Protein AF-A0A086QXQ3-F1 (afdb_monomer_lite)

Foldseek 3Di:
DQQLDQLVVLLVLVVVPDPNVVSVVQSVVQQAWDDDPPDTDTRNTGGQLQDLCSLVSQVSLVVVLVCLLQPPLRVCQQQDDPVDGDDAQDGPDVCSCPVAQFRHWDDDRPDIDTHGDDDPVRLVVLLVVQCVVVPDPPLCLLPPQDKDLLAAPLLIADRDSSQSSSQVSVQVSSQVSDDVSRHGDDSNPDHGHDPDPVHQWGWDDDPQKTKIKGFPVPDDDDDDPVDPLKDFDADPVVRDRGIIIQIAGHPVLLVVLLVQLVVLLVVVPLFALLVSLVSQQLSVCLSCQVRQSNCLVRLVSLLSQLVSVVVSVVSLCVVQVHPFVQLPAVLQACQDVQLLHSNHADAQQDFRFDDPPVCVNHDPDDGPGTDGRDDHPPPQRQDHPSVQADHPNVQAVFQVVLVVVVVVVCVVCVVVVHDDDCVNCVVQQQGHFQGPVLVVDPCNVVVVPVPPVLSSLLSCVSNDPDDDSPSRDDCNHSNDNGDCPVSNVVNCVSCVHSVSSQVQFCVVVVVDPDSPPDGRPDDDPVLVVCVPDDDDPVVVSVSSCVSVLVSCRGRVCSNQDPPGPDFDWDAQPLARDIGGHDRPSPSVVVCVVCDPSVRVVVVVVVVVVVVD

Organism: NCBI:txid943118

Secondary structure (DSSP, 8-state):
-GGG--HHHHHHHHTTTS-HHHHHHHHHHHS-EEEETTEEEE--SS--TTSTTHHHHHHHHHHHHHHHHH-HHHHHHHH--TTSPPPTT--S-HHHHHTSSEEEEEEETTEEEEEE---HHHHHHHHHHHHHHS--TT-GGGTT----TTS-GGGSPP--HHHHHHHHHHHHHHHHTS-TTT----GGG-------SS---EEEEETTEEEEEEEGGG--SS-----TT-EEEE-TTT-SEEEEEEEEE-HHHHHHHHHHHHHHHHT-TT--HHHHHHHHHHHHHHHHHHHGGGGTT-HHHHHHHHHHHHHHHHHHHHHTT---GGG--HHHHHS-GGGTS--PPPSSSSEEEE--TTTTTTS-----EEEESS--STT--PPPGGGGS--HHHHHHHHHHHHHHHHHHHHHHHHTTPPP-SGGGGGGTT-TTTTGGGGG-TTHHHHTT-TTHHHHHHHGGGT-SS--TTTT--TTTT------HHHHHHHHHHTTHHHHHHHTTTHHHHT-S-STT----PPPHHHHHHHTS---HHHHHHHTHHHHHHHHHHTHHHHT-S--SS--EEEPTTSSPEEES--HHHHHHHHHHTTTTHHHHHHHHHHHHHH-

pLDDT: mean 91.17, std 8.87, range [45.84, 98.38]

Radius of gyration: 30.8 Å; chains: 1; bounding box: 80×70×97 Å

Structure (mmCIF, N/CA/C/O backbone):
data_AF-A0A086QXQ3-F1
#
_entry.id   AF-A0A086QXQ3-F1
#
loop_
_atom_site.group_PDB
_atom_site.id
_atom_site.type_symbol
_atom_site.label_atom_id
_atom_site.label_alt_id
_atom_site.label_comp_id
_atom_site.label_asym_id
_atom_site.label_entity_id
_atom_site.label_seq_id
_atom_site.pdbx_PDB_ins_code
_atom_site.Cartn_x
_atom_site.Cartn_y
_atom_site.Cartn_z
_atom_site.occupancy
_atom_site.B_iso_or_equiv
_atom_site.auth_seq_id
_atom_site.auth_comp_id
_atom_site.auth_asym_id
_atom_site.auth_atom_id
_atom_site.pdbx_PDB_model_num
ATOM 1 N N . VAL A 1 1 ? -14.319 -15.211 9.691 1.00 88.00 1 VAL A N 1
ATOM 2 C CA . VAL A 1 1 ? -15.662 -14.641 9.409 1.00 88.00 1 VAL A CA 1
ATOM 3 C C . VAL A 1 1 ? -16.215 -15.073 8.051 1.00 88.00 1 VAL A C 1
ATOM 5 O O . VAL A 1 1 ? -17.259 -15.699 8.053 1.00 88.00 1 VAL A O 1
ATOM 8 N N . TYR A 1 2 ? -15.552 -14.806 6.911 1.00 94.38 2 TYR A N 1
ATOM 9 C CA . TYR A 1 2 ? -16.097 -15.084 5.559 1.00 94.38 2 TYR A CA 1
ATOM 10 C C . TYR A 1 2 ? -16.716 -16.477 5.366 1.00 94.38 2 TYR A C 1
ATOM 12 O O . TYR A 1 2 ? -17.774 -16.608 4.758 1.00 94.38 2 TYR A O 1
ATOM 20 N N . GLU A 1 3 ? -16.054 -17.503 5.894 1.00 94.81 3 GLU A N 1
ATOM 21 C CA . GLU A 1 3 ? -16.441 -18.909 5.743 1.00 94.81 3 GLU A CA 1
ATOM 22 C C . GLU A 1 3 ? -17.605 -19.323 6.648 1.00 94.81 3 GLU A C 1
ATOM 24 O O . GLU A 1 3 ? -18.176 -20.378 6.429 1.00 94.81 3 GLU A O 1
ATOM 29 N N . LYS A 1 4 ? -17.966 -18.507 7.649 1.00 95.25 4 LYS A N 1
ATOM 30 C CA . LYS A 1 4 ? -18.996 -18.813 8.657 1.00 95.25 4 LYS A CA 1
ATOM 31 C C . LYS A 1 4 ? -20.314 -18.057 8.451 1.00 95.25 4 LYS A C 1
ATOM 33 O O . LYS A 1 4 ? -21.179 -18.070 9.322 1.00 95.25 4 LYS A O 1
ATOM 38 N N . ILE A 1 5 ? -20.471 -17.367 7.321 1.00 96.38 5 ILE A N 1
ATOM 39 C CA . ILE A 1 5 ? -21.685 -16.593 7.047 1.00 96.38 5 ILE A CA 1
ATOM 40 C C . ILE A 1 5 ? -22.791 -17.537 6.567 1.00 96.38 5 ILE A C 1
ATOM 42 O O . ILE A 1 5 ? -22.760 -18.021 5.435 1.00 96.38 5 ILE A O 1
ATOM 46 N N . ASP A 1 6 ? -23.783 -17.763 7.428 1.00 97.31 6 ASP A N 1
ATOM 47 C CA . ASP A 1 6 ? -25.018 -18.460 7.071 1.00 97.31 6 ASP A CA 1
ATOM 48 C C . ASP A 1 6 ? -25.865 -17.595 6.126 1.00 97.31 6 ASP A C 1
ATOM 50 O O . ASP A 1 6 ? -26.244 -16.466 6.451 1.00 97.31 6 ASP A O 1
ATOM 54 N N . LEU A 1 7 ? -26.171 -18.140 4.948 1.00 96.69 7 LEU A N 1
ATOM 55 C CA . LEU A 1 7 ? -26.936 -17.466 3.904 1.00 96.69 7 LEU A CA 1
ATOM 56 C C . LEU A 1 7 ? -28.394 -17.204 4.315 1.00 96.69 7 LEU A C 1
ATOM 58 O O . LEU A 1 7 ? -28.979 -16.213 3.870 1.00 96.69 7 LEU A O 1
ATOM 62 N N . THR A 1 8 ? -28.972 -18.041 5.182 1.00 97.06 8 THR A N 1
ATOM 63 C CA . THR A 1 8 ? -30.357 -17.880 5.653 1.00 97.06 8 THR A CA 1
ATOM 64 C C . THR A 1 8 ? -30.482 -16.686 6.600 1.00 97.06 8 THR A C 1
ATOM 66 O O . THR A 1 8 ? -31.316 -15.800 6.388 1.00 97.06 8 THR A O 1
ATOM 69 N N . LEU A 1 9 ? -29.585 -16.603 7.587 1.00 97.06 9 LEU A N 1
ATOM 70 C CA . LEU A 1 9 ? -29.459 -15.458 8.481 1.00 97.06 9 LEU A CA 1
ATOM 71 C C . LEU A 1 9 ? -29.089 -14.198 7.695 1.00 97.06 9 LEU A C 1
ATOM 73 O O . LEU A 1 9 ? -29.695 -13.147 7.894 1.00 97.06 9 LEU A O 1
ATOM 77 N N . LEU A 1 10 ? -28.143 -14.303 6.757 1.00 97.38 10 LEU A N 1
ATOM 78 C CA . LEU A 1 10 ? -27.744 -13.180 5.918 1.00 97.38 10 LEU A CA 1
ATOM 79 C C . LEU A 1 10 ? -28.930 -12.597 5.138 1.00 97.38 10 LEU A C 1
ATOM 81 O O . LEU A 1 10 ? -29.065 -11.379 5.078 1.00 97.38 10 LEU A O 1
ATOM 85 N N . ASN A 1 11 ? -29.808 -13.434 4.576 1.00 98.00 11 ASN A N 1
ATOM 86 C CA . ASN A 1 11 ? -30.997 -12.955 3.869 1.00 98.00 11 ASN A CA 1
ATOM 87 C C . ASN A 1 11 ? -31.916 -12.134 4.785 1.00 98.00 11 ASN A C 1
ATOM 89 O O . ASN A 1 11 ? -32.327 -11.033 4.420 1.00 98.00 11 ASN A O 1
ATOM 93 N N . ARG A 1 12 ? -32.185 -12.639 5.997 1.00 97.94 12 ARG A N 1
ATOM 94 C CA . ARG A 1 12 ? -33.003 -11.943 7.003 1.00 97.94 12 ARG A CA 1
ATOM 95 C C . ARG A 1 12 ? -32.409 -10.585 7.364 1.00 97.94 12 ARG A C 1
ATOM 97 O O . ARG A 1 12 ? -33.146 -9.610 7.419 1.00 97.94 12 ARG A O 1
ATOM 104 N N . LEU A 1 13 ? -31.093 -10.526 7.561 1.00 97.75 13 LEU A N 1
ATOM 105 C CA . LEU A 1 13 ? -30.380 -9.290 7.883 1.00 97.75 13 LEU A CA 1
ATOM 106 C C . LEU A 1 13 ? -30.416 -8.295 6.716 1.00 97.75 13 LEU A C 1
ATOM 108 O O . LEU A 1 13 ? -30.712 -7.124 6.914 1.00 97.75 13 LEU A O 1
ATOM 112 N N . LEU A 1 14 ? -30.180 -8.750 5.483 1.00 98.12 14 LEU A N 1
ATOM 113 C CA . LEU A 1 14 ? -30.215 -7.882 4.302 1.00 98.12 14 LEU A CA 1
ATOM 114 C C . LEU A 1 14 ? -31.601 -7.270 4.065 1.00 98.12 14 LEU A C 1
ATOM 116 O O . LEU A 1 14 ? -31.687 -6.095 3.718 1.00 98.12 14 LEU A O 1
ATOM 120 N N . ARG A 1 15 ? -32.682 -8.017 4.317 1.00 98.12 15 ARG A N 1
ATOM 121 C CA . ARG A 1 15 ? -34.061 -7.504 4.215 1.00 98.12 15 ARG A CA 1
ATOM 122 C C . ARG A 1 15 ? -34.363 -6.342 5.172 1.00 98.12 15 ARG A C 1
ATOM 124 O O . ARG A 1 15 ? -35.350 -5.649 4.962 1.00 98.12 15 ARG A O 1
ATOM 131 N N . LEU A 1 16 ? -33.543 -6.117 6.205 1.00 98.06 16 LEU A N 1
ATOM 132 C CA . LEU A 1 16 ? -33.686 -4.963 7.101 1.00 98.06 16 LEU A CA 1
ATOM 133 C C . LEU A 1 16 ? -33.170 -3.658 6.479 1.00 98.06 16 LEU A C 1
ATOM 135 O O . LEU A 1 16 ? -33.547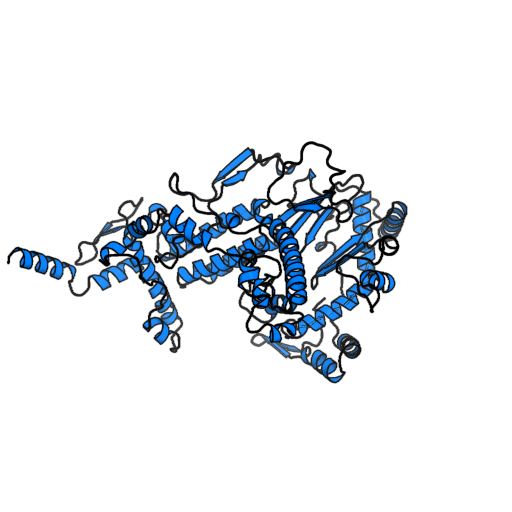 -2.585 6.938 1.00 98.06 16 LEU A O 1
ATOM 139 N N . ILE A 1 17 ? -32.285 -3.738 5.478 1.00 97.62 17 ILE A N 1
ATOM 140 C CA . ILE A 1 17 ? -31.562 -2.574 4.940 1.00 97.62 17 ILE A CA 1
ATOM 141 C C . ILE A 1 17 ? -31.776 -2.335 3.442 1.00 97.62 17 ILE A C 1
ATOM 143 O O . ILE A 1 17 ? -31.550 -1.224 2.968 1.00 97.62 17 ILE A O 1
ATOM 147 N N . VAL A 1 18 ? -32.172 -3.357 2.680 1.00 97.50 18 VAL A N 1
ATOM 148 C CA . VAL A 1 18 ? -32.440 -3.260 1.238 1.00 97.50 18 VAL A CA 1
ATOM 149 C C . VAL A 1 18 ? -33.781 -3.895 0.894 1.00 97.50 18 VAL A C 1
ATOM 151 O O . VAL A 1 18 ? -34.330 -4.673 1.673 1.00 97.50 18 VAL A O 1
ATOM 154 N N . ASP A 1 19 ? -34.288 -3.592 -0.304 1.00 98.38 19 ASP A N 1
ATOM 155 C CA . ASP A 1 19 ? -35.492 -4.239 -0.823 1.00 98.38 19 ASP A CA 1
ATOM 156 C C . ASP A 1 19 ? -35.351 -5.770 -0.839 1.00 98.38 19 ASP A C 1
ATOM 158 O O . ASP A 1 19 ? -34.281 -6.321 -1.121 1.00 98.38 19 ASP A O 1
ATOM 162 N N . HIS A 1 20 ? -36.459 -6.456 -0.571 1.00 97.69 20 HIS A N 1
ATOM 163 C CA . HIS A 1 20 ? -36.520 -7.911 -0.498 1.00 97.69 20 HIS A CA 1
ATOM 164 C C . HIS A 1 20 ? -35.990 -8.606 -1.762 1.00 97.69 20 HIS A C 1
ATOM 166 O O . HIS A 1 20 ? -35.261 -9.589 -1.635 1.00 97.69 20 HIS A O 1
ATOM 172 N N . ASN A 1 21 ? -36.249 -8.069 -2.961 1.00 98.25 21 ASN A N 1
ATOM 173 C CA . ASN A 1 21 ? -35.737 -8.653 -4.205 1.00 98.25 21 ASN A CA 1
ATOM 174 C C . ASN A 1 21 ? -34.208 -8.567 -4.290 1.00 98.25 21 ASN A C 1
ATOM 176 O O . ASN A 1 21 ? -33.546 -9.484 -4.778 1.00 98.25 21 ASN A O 1
ATOM 180 N N . ILE A 1 22 ? -33.629 -7.471 -3.792 1.00 98.19 22 ILE A N 1
ATOM 181 C CA . ILE A 1 22 ? -32.176 -7.275 -3.758 1.00 98.19 22 ILE A CA 1
ATOM 182 C C . ILE A 1 22 ? -31.548 -8.223 -2.734 1.00 98.19 22 ILE A C 1
ATOM 184 O O . ILE A 1 22 ? -30.525 -8.845 -3.027 1.00 98.19 22 ILE A O 1
ATOM 188 N N . ALA A 1 23 ? -32.159 -8.363 -1.554 1.00 98.00 23 ALA A N 1
ATOM 189 C CA . ALA A 1 23 ? -31.704 -9.306 -0.537 1.00 98.00 23 ALA A CA 1
ATOM 190 C C . ALA A 1 23 ? -31.709 -10.751 -1.066 1.00 98.00 23 ALA A C 1
ATOM 192 O O . ALA A 1 23 ? -30.706 -11.455 -0.942 1.00 98.00 23 ALA A O 1
ATOM 193 N N . ASP A 1 24 ? -32.794 -11.166 -1.725 1.00 97.88 24 ASP A N 1
ATOM 194 C CA . ASP A 1 24 ? -32.924 -12.502 -2.315 1.00 97.88 24 ASP A CA 1
ATOM 195 C C . ASP A 1 24 ? -31.904 -12.733 -3.431 1.00 97.88 24 ASP A C 1
ATOM 197 O O . ASP A 1 24 ? -31.247 -13.777 -3.457 1.00 97.88 24 ASP A O 1
ATOM 201 N N . TYR A 1 25 ? -31.675 -11.735 -4.289 1.00 98.38 25 TYR A N 1
ATOM 202 C CA . TYR A 1 25 ? -30.623 -11.790 -5.302 1.00 98.38 25 TYR A CA 1
ATOM 203 C C . TYR A 1 25 ? -29.228 -11.964 -4.684 1.00 98.38 25 TYR A C 1
ATOM 205 O O . TYR A 1 25 ? -28.475 -12.846 -5.102 1.00 98.38 25 TYR A O 1
ATOM 213 N N . ILE A 1 26 ? -28.868 -11.151 -3.684 1.00 97.88 26 ILE A N 1
ATOM 214 C CA . ILE A 1 26 ? -27.551 -11.205 -3.030 1.00 97.88 26 ILE A CA 1
ATOM 215 C C . ILE A 1 26 ? -27.330 -12.568 -2.365 1.00 97.88 26 ILE A C 1
ATOM 217 O O . ILE A 1 26 ? -26.254 -13.158 -2.514 1.00 97.88 26 ILE A O 1
ATOM 221 N N . THR A 1 27 ? -28.331 -13.083 -1.650 1.00 97.25 27 THR A N 1
ATOM 222 C CA . THR A 1 27 ? -28.249 -14.394 -0.999 1.00 97.25 27 THR A CA 1
ATOM 223 C C . THR A 1 27 ? -28.120 -15.512 -2.031 1.00 97.25 27 THR A C 1
ATOM 225 O O . THR A 1 27 ? -27.172 -16.296 -1.961 1.00 97.25 27 THR A O 1
ATOM 228 N N . ALA A 1 28 ? -29.009 -15.560 -3.029 1.00 97.31 28 ALA A N 1
ATOM 229 C CA . ALA A 1 28 ? -28.989 -16.592 -4.065 1.00 97.31 28 ALA A CA 1
ATOM 230 C C . ALA A 1 28 ? -27.680 -16.576 -4.865 1.00 97.31 28 ALA A C 1
ATOM 232 O O . ALA A 1 28 ? -27.154 -17.625 -5.226 1.00 97.31 28 ALA A O 1
ATOM 233 N N . LYS A 1 29 ? -27.093 -15.396 -5.092 1.00 97.81 29 LYS A N 1
ATOM 234 C CA . LYS A 1 29 ? -25.849 -15.262 -5.856 1.00 97.81 29 LYS A CA 1
ATOM 235 C C . LYS A 1 29 ? -24.610 -15.805 -5.138 1.00 97.81 29 LYS A C 1
ATOM 237 O O . LYS A 1 29 ? -23.612 -16.079 -5.804 1.00 97.81 29 LYS A O 1
ATOM 242 N N . ASN A 1 30 ? -24.657 -15.974 -3.817 1.00 97.06 30 ASN A N 1
ATOM 243 C CA . ASN A 1 30 ? -23.614 -16.693 -3.082 1.00 97.06 30 ASN A CA 1
ATOM 244 C C . ASN A 1 30 ? -23.766 -18.217 -3.192 1.00 97.06 30 ASN A C 1
ATOM 246 O O . ASN A 1 30 ? -22.770 -18.924 -3.067 1.00 97.06 30 ASN A O 1
ATOM 250 N N . ASN A 1 31 ? -24.971 -18.715 -3.479 1.00 97.31 31 ASN A N 1
ATOM 251 C CA . ASN A 1 31 ? -25.257 -20.136 -3.646 1.00 97.31 31 ASN A CA 1
ATOM 252 C C . ASN A 1 31 ? -25.063 -20.580 -5.105 1.00 97.31 31 ASN A C 1
ATOM 254 O O . ASN A 1 31 ? -26.016 -20.766 -5.859 1.00 97.31 31 ASN A O 1
ATOM 258 N N . VAL A 1 32 ? -23.803 -20.693 -5.527 1.00 97.38 32 VAL A N 1
ATOM 259 C CA . VAL A 1 32 ? -23.426 -21.099 -6.892 1.00 97.38 32 VAL A CA 1
ATOM 260 C C . VAL A 1 32 ? -22.516 -22.321 -6.875 1.00 97.38 32 VAL A C 1
ATOM 262 O O . VAL A 1 32 ? -21.864 -22.616 -5.874 1.00 97.38 32 VAL A O 1
ATOM 265 N N . ASN A 1 33 ? -22.446 -23.017 -8.009 1.00 97.56 33 ASN A N 1
ATOM 266 C CA . ASN A 1 33 ? -21.487 -24.095 -8.214 1.00 97.56 33 ASN A CA 1
ATOM 267 C C . ASN A 1 33 ? -20.080 -23.512 -8.436 1.00 97.56 33 ASN A C 1
ATOM 269 O O . ASN A 1 33 ? -19.865 -22.731 -9.369 1.00 97.56 33 ASN A O 1
ATOM 273 N N . ILE A 1 34 ? -19.139 -23.857 -7.560 1.00 97.38 34 ILE A N 1
ATOM 274 C CA . ILE A 1 34 ? -17.731 -23.481 -7.654 1.00 97.38 34 ILE A CA 1
ATOM 275 C C . ILE A 1 34 ? -16.985 -24.613 -8.351 1.00 97.38 34 ILE A C 1
ATOM 277 O O . ILE A 1 34 ? -16.913 -25.732 -7.840 1.00 97.38 34 ILE A O 1
ATOM 281 N N . ASN A 1 35 ? -16.370 -24.277 -9.483 1.00 97.50 35 ASN A N 1
ATOM 282 C CA . ASN A 1 35 ? -15.674 -25.234 -10.330 1.00 97.50 35 ASN A CA 1
ATOM 283 C C . ASN A 1 35 ? -14.166 -24.963 -10.327 1.00 97.50 35 ASN A C 1
ATOM 285 O O . ASN A 1 35 ? -13.721 -23.825 -10.507 1.00 97.50 35 ASN A O 1
ATOM 289 N N . PHE A 1 36 ? -13.371 -26.020 -10.194 1.00 97.06 36 PHE A N 1
ATOM 290 C CA . PHE A 1 36 ? -11.931 -25.990 -10.415 1.00 97.06 36 PHE A CA 1
ATOM 291 C C . PHE A 1 36 ? -11.483 -27.263 -11.136 1.00 97.06 36 PHE A C 1
ATOM 293 O O . PHE A 1 36 ? -11.438 -28.339 -10.542 1.00 97.06 36 PHE A O 1
ATOM 300 N N . LYS A 1 37 ? -11.108 -27.125 -12.415 1.00 96.19 37 LYS A N 1
ATOM 301 C CA . LYS A 1 37 ? -10.827 -28.256 -13.316 1.00 96.19 37 LYS A CA 1
ATOM 302 C C . LYS A 1 37 ? -12.026 -29.216 -13.344 1.00 96.19 37 LYS A C 1
ATOM 304 O O . LYS A 1 37 ? -13.076 -28.811 -13.827 1.00 96.19 37 LYS A O 1
ATOM 309 N N . ASP A 1 38 ? -11.876 -30.412 -12.782 1.00 96.44 38 ASP A N 1
ATOM 310 C CA . ASP A 1 38 ? -12.905 -31.454 -12.741 1.00 96.44 38 ASP A CA 1
ATOM 311 C C . ASP A 1 38 ? -13.698 -31.459 -11.418 1.00 96.44 38 ASP A C 1
ATOM 313 O O . ASP A 1 38 ? -14.677 -32.188 -11.278 1.00 96.44 38 ASP A O 1
ATOM 317 N N . MET A 1 39 ? -13.286 -30.658 -10.427 1.00 97.75 39 MET A N 1
ATOM 318 C CA . MET A 1 39 ? -13.948 -30.575 -9.124 1.00 97.75 39 MET A CA 1
ATOM 319 C C . MET A 1 39 ? -15.059 -29.532 -9.149 1.00 97.75 39 MET A C 1
ATOM 321 O O . MET A 1 39 ? -14.798 -28.367 -9.450 1.00 97.75 39 MET A O 1
ATOM 325 N N . ASN A 1 40 ? -16.261 -29.932 -8.739 1.00 97.31 40 ASN A N 1
ATOM 326 C CA . ASN A 1 40 ? -17.425 -29.058 -8.631 1.00 97.31 40 ASN A CA 1
ATOM 327 C C . ASN A 1 40 ? -18.079 -29.253 -7.259 1.00 97.31 40 ASN A C 1
ATOM 329 O O . ASN A 1 40 ? -18.239 -30.388 -6.809 1.00 97.31 40 ASN A O 1
ATOM 333 N N . HIS A 1 41 ? -18.466 -28.164 -6.601 1.00 97.38 41 HIS A N 1
ATOM 334 C CA . HIS A 1 41 ? -19.299 -28.215 -5.399 1.00 97.38 41 HIS A CA 1
ATOM 335 C C . HIS A 1 41 ? -20.171 -26.963 -5.300 1.00 97.38 41 HIS A C 1
ATOM 337 O O . HIS A 1 41 ? -19.781 -25.878 -5.729 1.00 97.38 41 HIS A O 1
ATOM 343 N N . ILE A 1 42 ? -21.352 -27.103 -4.704 1.00 97.25 42 ILE A N 1
ATOM 344 C CA . ILE A 1 42 ? -22.275 -25.987 -4.491 1.00 97.25 42 ILE A CA 1
ATOM 345 C C . ILE A 1 42 ? -21.900 -25.270 -3.191 1.00 97.25 42 ILE A C 1
ATOM 347 O O . ILE A 1 42 ? -21.786 -25.905 -2.143 1.00 97.25 42 ILE A O 1
ATOM 351 N N . ASN A 1 43 ? -21.731 -23.947 -3.249 1.00 97.19 43 ASN A N 1
ATOM 352 C CA . ASN A 1 43 ? -21.459 -23.126 -2.073 1.00 97.19 43 ASN A CA 1
ATOM 353 C C . ASN A 1 43 ? -22.741 -22.850 -1.272 1.00 97.19 43 ASN A C 1
ATOM 355 O O . ASN A 1 43 ? -23.352 -21.792 -1.405 1.00 97.19 43 ASN A O 1
ATOM 359 N N . SER A 1 44 ? -23.151 -23.796 -0.430 1.00 95.25 44 SER A N 1
ATOM 360 C CA . SER A 1 44 ? -24.335 -23.642 0.426 1.00 95.25 44 SER A CA 1
ATOM 361 C C . SER A 1 44 ? -24.080 -22.836 1.708 1.00 95.25 44 SER A C 1
ATOM 363 O O . SER A 1 44 ? -25.036 -22.448 2.375 1.00 95.25 44 SER A O 1
ATOM 365 N N . PHE A 1 45 ? -22.818 -22.588 2.073 1.00 96.25 45 PHE A N 1
ATOM 366 C CA . PHE A 1 45 ? -22.432 -21.910 3.313 1.00 96.25 45 PHE A CA 1
ATOM 367 C C . PHE A 1 45 ? -21.186 -21.044 3.108 1.00 96.25 45 PHE A C 1
ATOM 369 O O . PHE A 1 45 ? -20.217 -21.489 2.501 1.00 96.25 45 PHE A O 1
ATOM 376 N N . GLY A 1 46 ? -21.193 -19.822 3.646 1.00 95.50 46 GLY A N 1
ATOM 377 C CA . GLY A 1 46 ? -20.094 -18.870 3.503 1.00 95.50 46 GLY A CA 1
ATOM 378 C C . GLY A 1 46 ? -20.239 -17.911 2.315 1.00 95.50 46 GLY A C 1
ATOM 379 O O . GLY A 1 46 ? -21.037 -18.095 1.393 1.00 95.50 46 GLY A O 1
ATOM 380 N N . LEU A 1 47 ? -19.449 -16.836 2.358 1.00 96.94 47 LEU A N 1
ATOM 381 C CA . LEU A 1 47 ? -19.502 -15.732 1.398 1.00 96.94 47 LEU A CA 1
ATOM 382 C C . LEU A 1 47 ? -18.507 -15.911 0.243 1.00 96.94 47 LEU A C 1
ATOM 384 O O . LEU A 1 47 ? -17.303 -16.086 0.458 1.00 96.94 47 LEU A O 1
ATOM 388 N N . ILE A 1 48 ? -18.970 -15.706 -0.994 1.00 97.50 48 ILE A N 1
ATOM 389 C CA . ILE A 1 48 ? -18.089 -15.641 -2.165 1.00 97.50 48 ILE A CA 1
ATOM 390 C C . ILE A 1 48 ? -17.475 -14.245 -2.278 1.00 97.50 48 ILE A C 1
ATOM 392 O O . ILE A 1 48 ? -18.082 -13.287 -2.758 1.00 97.50 48 ILE A O 1
ATOM 396 N N . ARG A 1 49 ? -16.201 -14.149 -1.896 1.00 96.88 49 ARG A N 1
ATOM 397 C CA . ARG A 1 49 ? -15.421 -12.897 -1.881 1.00 96.88 49 ARG A CA 1
ATOM 398 C C . ARG A 1 49 ? -15.216 -12.257 -3.262 1.00 96.88 49 ARG A C 1
ATOM 400 O O . ARG A 1 49 ? -14.988 -11.056 -3.349 1.00 96.88 49 ARG A O 1
ATOM 407 N N . GLY A 1 50 ? -15.298 -13.044 -4.336 1.00 96.31 50 GLY A N 1
ATOM 408 C CA . GLY A 1 50 ? -15.124 -12.576 -5.717 1.00 96.31 50 GLY A CA 1
ATOM 409 C C . GLY A 1 50 ? -16.326 -11.820 -6.301 1.00 96.31 50 GLY A C 1
ATOM 410 O O . GLY A 1 50 ? -16.237 -11.303 -7.414 1.00 96.31 50 GLY A O 1
ATOM 411 N N . LEU A 1 51 ? -17.456 -11.738 -5.589 1.00 97.56 51 LEU A N 1
ATOM 412 C CA . LEU A 1 51 ? -18.620 -10.973 -6.044 1.00 97.56 51 LEU A CA 1
ATOM 413 C C . LEU A 1 51 ? -18.381 -9.461 -5.889 1.00 97.56 51 LEU A C 1
ATOM 415 O O . LEU A 1 51 ? -17.732 -9.010 -4.949 1.00 97.56 51 LEU A O 1
ATOM 419 N N . GLN A 1 52 ? -18.941 -8.651 -6.792 1.00 96.50 52 GLN A N 1
ATOM 420 C CA . GLN A 1 52 ? -18.735 -7.191 -6.788 1.00 96.50 52 GLN A CA 1
ATOM 421 C C . GLN A 1 52 ? -19.309 -6.502 -5.541 1.00 96.50 52 GLN A C 1
ATOM 423 O O . GLN A 1 52 ? -18.723 -5.551 -5.032 1.00 96.50 52 GLN A O 1
ATOM 428 N N . PHE A 1 53 ? -20.430 -7.004 -5.020 1.00 97.06 53 PHE A N 1
ATOM 429 C CA . PHE A 1 53 ? -21.071 -6.501 -3.803 1.00 97.06 53 PHE A CA 1
ATOM 430 C C . PHE A 1 53 ? -20.590 -7.213 -2.526 1.00 97.06 53 PHE A C 1
ATOM 432 O O . PHE A 1 53 ? -21.084 -6.902 -1.442 1.00 97.06 53 PHE A O 1
ATOM 439 N N . ALA A 1 54 ? -19.632 -8.150 -2.613 1.00 97.38 54 ALA A N 1
ATOM 440 C CA . ALA A 1 54 ? -19.147 -8.892 -1.444 1.00 97.38 54 ALA A CA 1
ATOM 441 C C . ALA A 1 54 ? -18.591 -7.957 -0.362 1.00 97.38 54 ALA A C 1
ATOM 443 O O . ALA A 1 54 ? -18.798 -8.199 0.825 1.00 97.38 54 ALA A O 1
ATOM 444 N N . SER A 1 55 ? -17.952 -6.853 -0.767 1.00 97.38 55 SER A N 1
ATOM 445 C CA . SER A 1 55 ? -17.453 -5.846 0.167 1.00 97.38 55 SER A CA 1
ATOM 446 C C . SER A 1 55 ? -18.576 -5.215 0.992 1.00 97.38 55 SER A C 1
ATOM 448 O O . SER A 1 55 ? -18.410 -5.024 2.187 1.00 97.38 55 SER A O 1
ATOM 450 N N . PHE A 1 56 ? -19.724 -4.907 0.381 1.00 97.94 56 PHE A N 1
ATOM 451 C CA . PHE A 1 56 ? -20.871 -4.333 1.091 1.00 97.94 56 PHE A CA 1
ATOM 452 C C . PHE A 1 56 ? -21.434 -5.325 2.108 1.00 97.94 56 PHE A C 1
ATOM 454 O O . PHE A 1 56 ? -21.551 -5.002 3.288 1.00 97.94 56 PHE A O 1
ATOM 461 N N . VAL A 1 57 ? -21.696 -6.554 1.653 1.00 97.62 57 VAL A N 1
ATOM 462 C CA . VAL A 1 57 ? -22.229 -7.630 2.495 1.00 97.62 57 VAL A CA 1
ATOM 463 C C . VAL A 1 57 ? -21.323 -7.879 3.695 1.00 97.62 57 VAL A C 1
ATOM 465 O O . VAL A 1 57 ? -21.800 -7.967 4.822 1.00 97.62 57 VAL A O 1
ATOM 468 N N . PHE A 1 58 ? -20.010 -7.945 3.470 1.00 97.56 58 PHE A N 1
ATOM 469 C CA . PHE A 1 58 ? -19.065 -8.206 4.543 1.00 97.56 58 PHE A CA 1
ATOM 470 C C . PHE A 1 58 ? -18.950 -7.049 5.536 1.00 97.56 58 PHE A C 1
ATOM 472 O O . PHE A 1 58 ? -18.908 -7.290 6.737 1.00 97.56 58 PHE A O 1
ATOM 479 N N . GLN A 1 59 ? -18.930 -5.797 5.067 1.00 97.69 59 GLN A N 1
ATOM 480 C CA . GLN A 1 59 ? -18.879 -4.642 5.968 1.00 97.69 59 GLN A CA 1
ATOM 481 C C . GLN A 1 59 ? -20.141 -4.528 6.825 1.00 97.69 59 GLN A C 1
ATOM 483 O O . GLN A 1 59 ? -20.034 -4.221 8.010 1.00 97.69 59 GLN A O 1
ATOM 488 N N . TYR A 1 60 ? -21.308 -4.822 6.247 1.00 98.00 60 TYR A N 1
ATOM 489 C CA . TYR A 1 60 ? -22.571 -4.859 6.977 1.00 98.00 60 TYR A CA 1
ATOM 490 C C . TYR A 1 60 ? -22.618 -6.010 7.991 1.00 98.00 60 TYR A C 1
ATOM 492 O O . TYR A 1 60 ? -22.985 -5.805 9.143 1.00 98.00 60 TYR A O 1
ATOM 500 N N . TYR A 1 61 ? -22.171 -7.208 7.610 1.00 97.62 61 TYR A N 1
ATOM 501 C CA . TYR A 1 61 ? -22.067 -8.325 8.550 1.00 97.62 61 TYR A CA 1
ATOM 502 C C . TYR A 1 61 ? -21.068 -8.030 9.679 1.00 97.62 61 TYR A C 1
ATOM 504 O O . TYR A 1 61 ? -21.325 -8.333 10.839 1.00 97.62 61 TYR A O 1
ATOM 512 N N . GLY A 1 62 ? -19.951 -7.374 9.352 1.00 97.12 62 GLY A N 1
ATOM 513 C CA . GLY A 1 62 ? -18.981 -6.881 10.324 1.00 97.12 62 GLY A CA 1
ATOM 514 C C . GLY A 1 62 ? -19.583 -5.873 11.302 1.00 97.12 62 GLY A C 1
ATOM 515 O O . GLY A 1 62 ? -19.315 -5.981 12.488 1.00 97.12 62 GLY A O 1
ATOM 516 N N . LEU A 1 63 ? -20.457 -4.966 10.847 1.00 97.62 63 LEU A N 1
ATOM 517 C CA . LEU A 1 63 ? -21.175 -4.037 11.730 1.00 97.62 63 LEU A CA 1
ATOM 518 C C . LEU A 1 63 ? -22.013 -4.781 12.779 1.00 97.62 63 LEU A C 1
ATOM 520 O O . LEU A 1 63 ? -22.046 -4.380 13.936 1.00 97.62 63 LEU A O 1
ATOM 524 N N . ILE A 1 64 ? -22.655 -5.888 12.408 1.00 97.00 64 ILE A N 1
ATOM 525 C CA . ILE A 1 64 ? -23.424 -6.704 13.359 1.00 97.00 64 ILE A CA 1
ATOM 526 C C . ILE A 1 64 ? -22.498 -7.307 14.420 1.00 97.00 64 ILE A C 1
ATOM 528 O O . ILE A 1 64 ? -22.838 -7.309 15.600 1.00 97.00 64 ILE A O 1
ATOM 532 N N . LEU A 1 65 ? -21.307 -7.767 14.025 1.00 96.81 65 LEU A N 1
ATOM 533 C CA . LEU A 1 65 ? -20.291 -8.233 14.974 1.00 96.81 65 LEU A CA 1
ATOM 534 C C . LEU A 1 65 ? -19.794 -7.103 15.879 1.00 96.81 65 LEU A C 1
ATOM 536 O O . LEU A 1 65 ? -19.628 -7.322 17.076 1.00 96.81 65 LEU A O 1
ATOM 540 N N . ASP A 1 66 ? -19.606 -5.901 15.332 1.00 98.00 66 ASP A N 1
ATOM 541 C CA . ASP A 1 66 ? -19.208 -4.721 16.101 1.00 98.00 66 ASP A CA 1
ATOM 542 C C . ASP A 1 66 ? -20.251 -4.412 17.189 1.00 98.00 66 ASP A C 1
ATOM 544 O O . ASP A 1 66 ? -19.892 -4.164 18.339 1.00 98.00 66 ASP A O 1
ATOM 548 N N . LEU A 1 67 ? -21.547 -4.511 16.863 1.00 97.75 67 LEU A N 1
ATOM 549 C CA . LEU A 1 67 ? -22.641 -4.330 17.824 1.00 97.75 67 LEU A CA 1
ATOM 550 C C . LEU A 1 67 ? -22.661 -5.407 18.917 1.00 97.75 67 LEU A C 1
ATOM 552 O O . LEU A 1 67 ? -22.959 -5.083 20.065 1.00 97.75 67 LEU A O 1
ATOM 556 N N . LEU A 1 68 ? -22.324 -6.662 18.596 1.00 96.81 68 LEU A N 1
ATOM 557 C CA . LEU A 1 68 ? -22.198 -7.731 19.598 1.00 96.81 68 LEU A CA 1
ATOM 558 C C . LEU A 1 68 ? -21.025 -7.478 20.554 1.00 96.81 68 LEU A C 1
ATOM 560 O O . LEU A 1 68 ? -21.148 -7.689 21.758 1.00 96.81 68 LEU A O 1
ATOM 564 N N . VAL A 1 69 ? -19.895 -6.998 20.029 1.00 96.69 69 VAL A N 1
ATOM 565 C CA . VAL A 1 69 ? -18.698 -6.714 20.831 1.00 96.69 69 VAL A CA 1
ATOM 566 C C . VAL A 1 69 ? -18.893 -5.479 21.709 1.00 96.69 69 VAL A C 1
ATOM 568 O O . VAL A 1 69 ? -18.538 -5.506 22.886 1.00 96.69 69 VAL A O 1
ATOM 571 N N . LEU A 1 70 ? -19.441 -4.394 21.164 1.00 97.56 70 LEU A N 1
ATOM 572 C CA . LEU A 1 70 ? -19.588 -3.122 21.877 1.00 97.56 70 LEU A CA 1
ATOM 573 C C . LEU A 1 70 ? -20.818 -3.090 22.791 1.00 97.56 70 LEU A C 1
ATOM 575 O O . LEU A 1 70 ? -20.773 -2.469 23.851 1.00 97.56 70 LEU A O 1
ATOM 579 N N . GLY A 1 71 ? -21.904 -3.748 22.388 1.00 97.06 71 GLY A N 1
ATOM 580 C CA . GLY A 1 71 ? -23.236 -3.519 22.938 1.00 97.06 71 GLY A CA 1
ATOM 581 C C . GLY A 1 71 ? -23.877 -2.242 22.378 1.00 97.06 71 GLY A C 1
ATOM 582 O O . GLY A 1 71 ? -23.197 -1.295 21.977 1.00 97.06 71 GLY A O 1
ATOM 583 N N . LEU A 1 72 ? -25.214 -2.202 22.357 1.00 97.38 72 LEU A N 1
ATOM 584 C CA . LEU A 1 72 ? -25.976 -1.113 21.727 1.00 97.38 72 LEU A CA 1
ATOM 585 C C . LEU A 1 72 ? -25.709 0.252 22.370 1.00 97.38 72 LEU A C 1
ATOM 587 O O . LEU A 1 72 ? -25.559 1.245 21.660 1.00 97.38 72 LEU A O 1
ATOM 591 N N . THR A 1 73 ? -25.609 0.297 23.699 1.00 96.56 73 THR A N 1
ATOM 592 C CA . THR A 1 73 ? -25.383 1.540 24.444 1.00 96.56 73 THR A CA 1
ATOM 593 C C . THR A 1 73 ? -24.050 2.173 24.052 1.00 96.56 73 THR A C 1
ATOM 595 O O . THR A 1 73 ? -24.027 3.312 23.589 1.00 96.56 73 THR A O 1
ATOM 598 N N . ARG A 1 74 ? -22.946 1.412 24.125 1.00 97.25 74 ARG A N 1
ATOM 599 C CA . ARG A 1 74 ? -21.620 1.948 23.790 1.00 97.25 74 ARG A CA 1
ATOM 600 C C . ARG A 1 74 ? -21.464 2.226 22.297 1.00 97.25 74 ARG A C 1
ATOM 602 O O . ARG A 1 74 ? -20.823 3.205 21.932 1.00 97.25 74 ARG A O 1
ATOM 609 N N . ALA A 1 75 ? -22.064 1.411 21.429 1.00 97.44 75 ALA A N 1
ATOM 610 C CA . ALA A 1 75 ? -22.060 1.672 19.991 1.00 97.44 75 ALA A CA 1
ATOM 611 C C . ALA A 1 75 ? -22.781 2.986 19.637 1.00 97.44 75 ALA A C 1
ATOM 613 O O . ALA A 1 75 ? -22.297 3.733 18.791 1.00 97.44 75 ALA A O 1
ATOM 614 N N . THR A 1 76 ? -23.894 3.294 20.311 1.00 96.69 76 THR A N 1
ATOM 615 C CA . THR A 1 76 ? -24.642 4.547 20.106 1.00 96.69 76 THR A CA 1
ATOM 616 C C . THR A 1 76 ? -23.849 5.758 20.595 1.00 96.69 76 THR A C 1
ATOM 618 O O . THR A 1 76 ? -23.796 6.771 19.907 1.00 96.69 76 THR A O 1
ATOM 621 N N . GLU A 1 77 ? -23.182 5.651 21.747 1.00 96.50 77 GLU A N 1
ATOM 622 C CA . GLU A 1 77 ? -22.298 6.709 22.264 1.00 96.50 77 GLU A CA 1
ATOM 623 C C . GLU A 1 77 ? -21.130 7.007 21.314 1.00 96.50 77 GLU A C 1
ATOM 625 O O . GLU A 1 77 ? -20.803 8.168 21.090 1.00 96.50 77 GLU A O 1
ATOM 630 N N . LEU A 1 78 ? -20.522 5.964 20.736 1.00 96.56 78 LEU A N 1
ATOM 631 C CA . LEU A 1 78 ? -19.440 6.103 19.759 1.00 96.56 78 LEU A CA 1
ATOM 632 C C . LEU A 1 78 ? -19.928 6.728 18.445 1.00 96.56 78 LEU A C 1
ATOM 634 O O . LEU A 1 78 ? -19.244 7.576 17.884 1.00 96.56 78 LEU A O 1
ATOM 638 N N . ALA A 1 79 ? -21.095 6.310 17.947 1.00 96.81 79 ALA A N 1
ATOM 639 C CA . ALA A 1 79 ? -21.648 6.806 16.687 1.00 96.81 79 ALA A CA 1
ATOM 640 C C . ALA A 1 79 ? -22.240 8.224 16.793 1.00 96.81 79 ALA A C 1
ATOM 642 O O . ALA A 1 79 ? -22.318 8.926 15.787 1.00 96.81 79 ALA A O 1
ATOM 643 N N . GLY A 1 80 ? -22.655 8.643 17.989 1.00 95.69 80 GLY A N 1
ATOM 644 C CA . GLY A 1 80 ? -23.375 9.894 18.205 1.00 95.69 80 GLY A CA 1
ATOM 645 C C . GLY A 1 80 ? -24.858 9.814 17.810 1.00 95.69 80 GLY A C 1
ATOM 646 O O . GLY A 1 80 ? -25.340 8.791 17.307 1.00 95.69 80 GLY A O 1
ATOM 647 N N . PRO A 1 81 ? -25.629 10.884 18.064 1.00 95.06 81 PRO A N 1
ATOM 648 C CA . PRO A 1 81 ? -27.044 10.930 17.716 1.00 95.06 81 PRO A CA 1
ATOM 649 C C . PRO A 1 81 ? -27.249 10.895 16.186 1.00 95.06 81 PRO A C 1
ATOM 651 O O . PRO A 1 81 ? -26.497 11.536 15.458 1.00 95.06 81 PRO A O 1
ATOM 654 N N . PRO A 1 82 ? -28.310 10.249 15.659 1.00 95.12 82 PRO A N 1
ATOM 655 C CA . PRO A 1 82 ? -28.517 10.111 14.208 1.00 95.12 82 PRO A CA 1
ATOM 656 C C . PRO A 1 82 ? -28.590 11.432 13.426 1.00 95.12 82 PRO A C 1
ATOM 658 O O . PRO A 1 82 ? -28.240 11.474 12.250 1.00 95.12 82 PRO A O 1
ATOM 661 N N . ASN A 1 83 ? -29.044 12.506 14.077 1.00 95.50 83 ASN A N 1
ATOM 662 C CA . ASN A 1 83 ? -29.152 13.835 13.468 1.00 95.50 83 ASN A CA 1
ATOM 663 C C . ASN A 1 83 ? -27.804 14.568 13.396 1.00 95.50 83 ASN A C 1
ATOM 665 O O . ASN A 1 83 ? -27.654 15.487 12.594 1.00 95.50 83 ASN A O 1
ATOM 669 N N . LEU A 1 84 ? -26.849 14.186 14.246 1.00 94.38 84 LEU A N 1
ATOM 670 C CA . LEU A 1 84 ? -25.518 14.776 14.328 1.00 94.38 84 LEU A CA 1
ATOM 671 C C . LEU A 1 84 ? -24.516 13.673 14.711 1.00 94.38 84 LEU A C 1
ATOM 673 O O . LEU A 1 84 ? -24.115 13.591 15.873 1.00 94.38 84 LEU A O 1
ATOM 677 N N . PRO A 1 85 ? -24.180 12.772 13.771 1.00 96.56 85 PRO A N 1
ATOM 678 C CA . PRO A 1 85 ? -23.264 11.676 14.050 1.00 96.56 85 PRO A CA 1
ATOM 679 C C . PRO A 1 85 ? -21.868 12.211 14.373 1.00 96.56 85 PRO A C 1
ATOM 681 O O . PRO A 1 85 ? -21.442 13.231 13.827 1.00 96.56 85 PRO A O 1
ATOM 684 N N . ASN A 1 86 ? -21.154 11.494 15.236 1.00 96.25 86 ASN A N 1
ATOM 685 C CA . ASN A 1 86 ? -19.777 11.818 15.577 1.00 96.25 86 ASN A CA 1
ATOM 686 C C . ASN A 1 86 ? -18.836 11.455 14.421 1.00 96.25 86 ASN A C 1
ATOM 688 O O . ASN A 1 86 ? -19.057 10.494 13.676 1.00 96.25 86 ASN A O 1
ATOM 692 N N . ASP A 1 87 ? -17.743 12.203 14.321 1.00 95.94 87 ASP A N 1
ATOM 693 C CA . ASP A 1 87 ? -16.624 11.849 13.459 1.00 95.94 87 ASP A CA 1
ATOM 694 C C . ASP A 1 87 ? -15.798 10.698 14.064 1.00 95.94 87 ASP A C 1
ATOM 696 O O . ASP A 1 87 ? -16.002 10.230 15.187 1.00 95.94 87 ASP A O 1
ATOM 700 N N . PHE A 1 88 ? -14.836 10.193 13.296 1.00 96.56 88 PHE A N 1
ATOM 701 C CA . PHE A 1 88 ? -13.979 9.104 13.750 1.00 96.56 88 PHE A CA 1
ATOM 702 C C . PHE A 1 88 ? -13.170 9.495 15.001 1.00 96.56 88 PHE A C 1
ATOM 704 O O . PHE A 1 88 ? -12.410 10.460 14.975 1.00 96.56 88 PHE A O 1
ATOM 711 N N . LEU A 1 89 ? -13.281 8.679 16.057 1.00 96.06 89 LEU A N 1
ATOM 712 C CA . LEU A 1 89 ? -12.604 8.846 17.355 1.00 96.06 89 LEU A CA 1
ATOM 713 C C . LEU A 1 89 ? -12.959 10.138 18.107 1.00 96.06 89 LEU A C 1
ATOM 715 O O . LEU A 1 89 ? -12.166 10.597 18.928 1.00 96.06 89 LEU A O 1
ATOM 719 N N . THR A 1 90 ? -14.141 10.703 17.863 1.00 95.69 90 THR A N 1
ATOM 720 C CA . THR A 1 90 ? -14.671 11.825 18.641 1.00 95.69 90 THR A CA 1
ATOM 721 C C . THR A 1 90 ? -15.923 11.412 19.414 1.00 95.69 90 THR A C 1
ATOM 723 O O . THR A 1 90 ? -16.640 10.487 19.034 1.00 95.69 90 THR A O 1
ATOM 726 N N . PHE A 1 91 ? -16.154 12.085 20.538 1.00 95.75 91 PHE A N 1
ATOM 727 C CA . PHE A 1 91 ? -17.359 11.955 21.356 1.00 95.75 91 PHE A CA 1
ATOM 728 C C . PHE A 1 91 ? -18.079 13.299 21.409 1.00 95.75 91 PHE A C 1
ATOM 730 O O . PHE A 1 91 ? -17.489 14.340 21.112 1.00 95.75 91 PHE A O 1
ATOM 737 N N . THR A 1 92 ? -19.343 13.278 21.824 1.00 92.94 92 THR A N 1
ATOM 738 C CA . THR A 1 92 ? -20.126 14.495 22.060 1.00 92.94 92 THR A CA 1
ATOM 739 C C . THR A 1 92 ? -19.564 15.319 23.216 1.00 92.94 92 THR A C 1
ATOM 741 O O . THR A 1 92 ? -19.598 16.546 23.174 1.00 92.94 92 THR A O 1
ATOM 744 N N . ASP A 1 93 ? -19.046 14.649 24.245 1.00 94.25 93 ASP A N 1
ATOM 745 C CA . ASP A 1 93 ? -18.610 15.251 25.499 1.00 94.25 93 ASP A CA 1
ATOM 746 C C . ASP A 1 93 ? -17.690 14.297 26.289 1.00 94.25 93 ASP A C 1
ATOM 748 O O . ASP A 1 93 ? -17.571 13.106 25.995 1.00 94.25 93 ASP A O 1
ATOM 752 N N . VAL A 1 94 ? -17.017 14.829 27.312 1.00 95.00 94 VAL A N 1
ATOM 753 C CA . VAL A 1 94 ? -16.041 14.076 28.122 1.00 95.00 94 VAL A CA 1
ATOM 754 C C . VAL A 1 94 ? -16.724 13.083 29.074 1.00 95.00 94 VAL A C 1
ATOM 756 O O . VAL A 1 94 ? -16.139 12.060 29.439 1.00 95.00 94 VAL A O 1
ATOM 759 N N . GLU A 1 95 ? -17.967 13.345 29.485 1.00 95.88 95 GLU A N 1
ATOM 760 C CA . GLU A 1 95 ? -18.705 12.456 30.387 1.00 95.88 95 GLU A CA 1
ATOM 761 C C . GLU A 1 95 ? -19.091 11.162 29.658 1.00 95.88 95 GLU A C 1
ATOM 763 O O . GLU A 1 95 ? -18.828 10.063 30.152 1.00 95.88 95 GLU A O 1
ATOM 768 N N . THR A 1 96 ? -19.606 11.266 28.430 1.00 95.50 96 THR A N 1
ATOM 769 C CA . THR A 1 96 ? -19.885 10.098 27.580 1.00 95.50 96 THR A CA 1
ATOM 770 C C . THR A 1 96 ? -18.621 9.327 27.215 1.00 95.50 96 THR A C 1
ATOM 772 O O . THR A 1 96 ? -18.632 8.092 27.213 1.00 95.50 96 THR A O 1
ATOM 775 N N . GLU A 1 97 ? -17.500 10.012 26.979 1.00 94.88 97 GLU A N 1
ATOM 776 C CA . GLU A 1 97 ? -16.211 9.345 26.794 1.00 94.88 97 GLU A CA 1
ATOM 777 C C . GLU A 1 97 ? -15.833 8.519 28.038 1.00 94.88 97 GLU A C 1
ATOM 779 O O . GLU A 1 97 ? -15.413 7.363 27.902 1.00 94.88 97 GLU A O 1
ATOM 784 N N . THR A 1 98 ? -15.993 9.098 29.239 1.00 95.75 98 THR A N 1
ATOM 785 C CA . THR A 1 98 ? -15.522 8.535 30.517 1.00 95.75 98 THR A CA 1
ATOM 786 C C . THR A 1 98 ? -16.407 7.488 31.164 1.00 95.75 98 THR A C 1
ATOM 788 O O . THR A 1 98 ? -15.885 6.660 31.909 1.00 95.75 98 THR A O 1
ATOM 791 N N . ARG A 1 99 ? -17.685 7.434 30.792 1.00 95.06 99 ARG A N 1
ATOM 792 C CA . ARG A 1 99 ? -18.680 6.502 31.334 1.00 95.06 99 ARG A CA 1
ATOM 793 C C . ARG A 1 99 ? -18.358 5.011 31.167 1.00 95.06 99 ARG A C 1
ATOM 795 O O . ARG A 1 99 ? -18.869 4.202 31.934 1.00 95.06 99 ARG A O 1
ATOM 802 N N . HIS A 1 100 ? -17.572 4.619 30.163 1.00 96.38 100 HIS A N 1
ATOM 803 C CA . HIS A 1 100 ? -17.342 3.206 29.836 1.00 96.38 100 HIS A CA 1
ATOM 804 C C . HIS A 1 100 ? -15.848 2.894 29.599 1.00 96.38 100 HIS A C 1
ATOM 806 O O . HIS A 1 100 ? -15.137 3.728 29.030 1.00 96.38 100 HIS A O 1
ATOM 812 N N . PRO A 1 101 ? -15.342 1.688 29.943 1.00 97.12 101 PRO A N 1
ATOM 813 C CA . PRO A 1 101 ? -13.926 1.354 29.754 1.00 97.12 101 PRO A CA 1
ATOM 814 C C . PRO A 1 101 ? -13.447 1.365 28.296 1.00 97.12 101 PRO A C 1
ATOM 816 O O . PRO A 1 101 ? -12.336 1.808 28.018 1.00 97.12 101 PRO A O 1
ATOM 819 N N . ILE A 1 102 ? -14.259 0.896 27.342 1.00 97.88 102 ILE A N 1
ATOM 820 C CA . ILE A 1 102 ? -13.938 0.956 25.898 1.00 97.88 102 ILE A CA 1
ATOM 821 C C . ILE A 1 102 ? -13.932 2.412 25.439 1.00 97.88 102 ILE A C 1
ATOM 823 O O . ILE A 1 102 ? -15.000 2.997 25.352 1.00 97.88 102 ILE A O 1
ATOM 827 N N . ARG A 1 103 ? -12.780 2.987 25.089 1.00 96.94 103 ARG A N 1
ATOM 828 C CA . ARG A 1 103 ? -12.648 4.388 24.646 1.00 96.94 103 ARG A CA 1
ATOM 829 C C . ARG A 1 103 ? -12.638 4.549 23.144 1.00 96.94 103 ARG A C 1
ATOM 831 O O . ARG A 1 103 ? -13.355 5.388 22.628 1.00 96.94 103 ARG A O 1
ATOM 838 N N . LEU A 1 104 ? -11.863 3.731 22.446 1.00 97.62 104 LEU A N 1
ATOM 839 C CA . LEU A 1 104 ? -11.725 3.827 20.996 1.00 97.62 104 LEU A CA 1
ATOM 840 C C . LEU A 1 104 ? -12.005 2.465 20.377 1.00 97.62 104 LEU A C 1
ATOM 842 O O . LEU A 1 104 ? -11.584 1.441 20.919 1.00 97.62 104 LEU A O 1
ATOM 846 N N . PHE A 1 105 ? -12.686 2.467 19.237 1.00 98.00 105 PHE A N 1
ATOM 847 C CA . PHE A 1 105 ? -12.966 1.273 18.454 1.00 98.00 105 PHE A CA 1
ATOM 848 C C . PHE A 1 105 ? -12.741 1.564 16.973 1.00 98.00 105 PHE A C 1
ATOM 850 O O . PHE A 1 105 ? -13.202 2.574 16.446 1.00 98.00 105 PHE A O 1
ATOM 857 N N . CYS A 1 106 ? -12.032 0.672 16.292 1.00 97.75 106 CYS A N 1
ATOM 858 C CA . CYS A 1 106 ? -11.847 0.730 14.850 1.00 97.75 106 CYS A CA 1
ATOM 859 C C . CYS A 1 106 ? -11.889 -0.685 14.287 1.00 97.75 106 CYS A C 1
ATOM 861 O O . CYS A 1 106 ? -11.183 -1.558 14.788 1.00 97.75 106 CYS A O 1
ATOM 863 N N . ARG A 1 107 ? -12.655 -0.905 13.216 1.00 97.25 107 ARG A N 1
ATOM 864 C CA . ARG A 1 107 ? -12.595 -2.136 12.426 1.00 97.25 107 ARG A CA 1
ATOM 865 C C . ARG A 1 107 ? -12.126 -1.827 11.011 1.00 97.25 107 ARG A C 1
ATOM 867 O O . ARG A 1 107 ? -12.732 -1.041 10.290 1.00 97.25 107 ARG A O 1
ATOM 874 N N . TYR A 1 108 ? -11.068 -2.509 10.597 1.00 96.81 108 TYR A N 1
ATOM 875 C CA . TYR A 1 108 ? -10.571 -2.528 9.232 1.00 96.81 108 TYR A CA 1
ATOM 876 C C . TYR A 1 108 ? -10.868 -3.890 8.614 1.00 96.81 108 TYR A C 1
ATOM 878 O O . TYR A 1 108 ? -10.117 -4.846 8.792 1.00 96.81 108 TYR A O 1
ATOM 886 N N . ILE A 1 109 ? -11.979 -3.962 7.878 1.00 96.00 109 ILE A N 1
ATOM 887 C CA . ILE A 1 109 ? -12.453 -5.182 7.212 1.00 96.00 109 ILE A CA 1
ATOM 888 C C . ILE A 1 109 ? -12.699 -6.302 8.232 1.00 96.00 109 ILE A C 1
ATOM 890 O O . ILE A 1 109 ? -13.791 -6.347 8.798 1.00 96.00 109 ILE A O 1
ATOM 894 N N . ASP A 1 110 ? -11.727 -7.181 8.460 1.00 94.50 110 ASP A N 1
ATOM 895 C CA . ASP A 1 110 ? -11.787 -8.343 9.348 1.00 94.50 110 ASP A CA 1
ATOM 896 C C . ASP A 1 110 ? -10.879 -8.226 10.586 1.00 94.50 110 ASP A C 1
ATOM 898 O O . ASP A 1 110 ? -10.939 -9.083 11.467 1.00 94.50 110 ASP A O 1
ATOM 902 N N . ARG A 1 111 ? -10.071 -7.163 10.685 1.00 95.69 111 ARG A N 1
ATOM 903 C CA . ARG A 1 111 ? -9.243 -6.840 11.857 1.00 95.69 111 ARG A CA 1
ATOM 904 C C . ARG A 1 111 ? -9.879 -5.689 12.631 1.00 95.69 111 ARG A C 1
ATOM 906 O O . ARG A 1 111 ? -10.414 -4.768 12.020 1.00 95.69 111 ARG A O 1
ATOM 913 N N . PHE A 1 112 ? -9.798 -5.698 13.956 1.00 95.94 112 PHE A N 1
ATOM 914 C CA . PHE A 1 112 ? -10.283 -4.590 14.779 1.00 95.94 112 PHE A CA 1
ATOM 915 C C . PHE A 1 112 ? -9.308 -4.242 15.903 1.00 95.94 112 PHE A C 1
ATOM 917 O O . PHE A 1 112 ? -8.468 -5.050 16.299 1.00 95.94 112 PHE A O 1
ATOM 924 N N . TRP A 1 113 ? -9.435 -3.018 16.404 1.00 98.00 113 TRP A N 1
ATOM 925 C CA . TRP A 1 113 ? -8.649 -2.448 17.487 1.00 98.00 113 TRP A CA 1
ATOM 926 C C . TRP A 1 113 ? -9.593 -1.831 18.502 1.00 98.00 113 TRP A C 1
ATOM 928 O O . TRP A 1 113 ? -10.505 -1.088 18.136 1.00 98.00 113 TRP A O 1
ATOM 938 N N . ILE A 1 114 ? -9.342 -2.126 19.773 1.00 98.06 114 ILE A N 1
ATOM 939 C CA . ILE A 1 114 ? -10.093 -1.577 20.896 1.00 98.06 114 ILE A CA 1
ATOM 940 C C . ILE A 1 114 ? -9.094 -0.984 21.880 1.00 98.06 114 ILE A C 1
ATOM 942 O O . ILE A 1 114 ? -8.121 -1.644 22.249 1.00 98.06 114 ILE A O 1
ATOM 946 N N . VAL A 1 115 ? -9.330 0.254 22.303 1.00 98.12 115 VAL A N 1
ATOM 947 C CA . VAL A 1 115 ? -8.561 0.893 23.374 1.00 98.12 115 VAL A CA 1
ATOM 948 C C . VAL A 1 115 ? -9.419 0.924 24.621 1.00 98.12 115 VAL A C 1
ATOM 950 O O . VAL A 1 115 ? -10.519 1.472 24.601 1.00 98.12 115 VAL A O 1
ATOM 953 N N . PHE A 1 116 ? -8.897 0.358 25.704 1.00 98.19 116 PHE A N 1
ATOM 954 C CA . PHE A 1 116 ? -9.548 0.357 27.005 1.00 98.19 116 PHE A CA 1
ATOM 955 C C . PHE A 1 116 ? -8.847 1.316 27.963 1.00 98.19 116 PHE A C 1
ATOM 957 O O . PHE A 1 116 ? -7.617 1.406 27.986 1.00 98.19 116 PHE A O 1
ATOM 964 N N . ARG A 1 117 ? -9.636 1.985 28.799 1.00 97.81 117 ARG A N 1
ATOM 965 C CA . ARG A 1 117 ? -9.174 2.749 29.952 1.00 97.81 117 ARG A CA 1
ATOM 966 C C . ARG A 1 117 ? -9.903 2.227 31.181 1.00 97.81 117 ARG A C 1
ATOM 968 O O . ARG A 1 117 ? -11.075 2.528 31.355 1.00 97.81 117 ARG A O 1
ATOM 975 N N . PHE A 1 118 ? -9.189 1.458 31.995 1.00 97.56 118 PHE A N 1
ATOM 976 C CA . PHE A 1 118 ? -9.697 0.926 33.255 1.00 97.56 118 PHE A CA 1
ATOM 977 C C . PHE A 1 118 ? -9.217 1.755 34.438 1.00 97.56 118 PHE A C 1
ATOM 979 O O . PHE A 1 118 ? -8.060 2.197 34.474 1.00 97.56 118 PHE A O 1
ATOM 986 N N . GLU A 1 119 ? -10.083 1.889 35.432 1.00 96.38 119 GLU A N 1
ATOM 987 C CA . GLU A 1 119 ? -9.676 2.237 36.785 1.00 96.38 119 GLU A CA 1
ATOM 988 C C . GLU A 1 119 ? -9.107 1.022 37.532 1.00 96.38 119 GLU A C 1
ATOM 990 O O . GLU A 1 119 ? -9.195 -0.127 37.091 1.00 96.38 119 GLU A O 1
ATOM 995 N N . LYS A 1 120 ? -8.491 1.270 38.693 1.00 95.56 120 LYS A N 1
ATOM 996 C CA . LYS A 1 120 ? -7.844 0.216 39.488 1.00 95.56 120 LYS A CA 1
ATOM 997 C C . LYS A 1 120 ? -8.835 -0.868 39.926 1.00 95.56 120 LYS A C 1
ATOM 999 O O . LYS A 1 120 ? -8.490 -2.047 39.878 1.00 95.56 120 LYS A O 1
ATOM 1004 N N . GLU A 1 121 ? -10.029 -0.471 40.363 1.00 96.06 121 GLU A N 1
ATOM 1005 C CA . GLU A 1 121 ? -11.049 -1.407 40.843 1.00 96.06 121 GLU A CA 1
ATOM 1006 C C . GLU A 1 121 ? -11.658 -2.219 39.698 1.00 96.06 121 GLU A C 1
ATOM 1008 O O . GLU A 1 121 ? -11.747 -3.438 39.809 1.00 96.06 121 GLU A O 1
ATOM 1013 N N . GLU A 1 122 ? -11.958 -1.585 38.563 1.00 96.44 122 GLU A N 1
ATOM 1014 C CA . GLU A 1 122 ? -12.475 -2.267 37.368 1.00 96.44 122 GLU A CA 1
ATOM 1015 C C . GLU A 1 122 ? -11.485 -3.306 36.828 1.00 96.44 122 GLU A C 1
ATOM 1017 O O . GLU A 1 122 ? -11.856 -4.445 36.541 1.00 96.44 122 GLU A O 1
ATOM 1022 N N . ALA A 1 123 ? -10.201 -2.940 36.728 1.00 96.94 123 ALA A N 1
ATOM 1023 C CA . ALA A 1 123 ? -9.155 -3.859 36.287 1.00 96.94 123 ALA A CA 1
ATOM 1024 C C . ALA A 1 123 ? -8.994 -5.039 37.257 1.00 96.94 123 ALA A C 1
ATOM 1026 O O . ALA A 1 123 ? -8.770 -6.171 36.827 1.00 96.94 123 ALA A O 1
ATOM 1027 N N . ARG A 1 124 ? -9.102 -4.785 38.570 1.00 96.56 124 ARG A N 1
ATOM 1028 C CA . ARG A 1 124 ? -9.022 -5.826 39.601 1.00 96.56 124 ARG A CA 1
ATOM 1029 C C . ARG A 1 124 ? -10.201 -6.790 39.508 1.00 96.56 124 ARG A C 1
ATOM 1031 O O . ARG A 1 124 ? -9.967 -7.995 39.512 1.00 96.56 124 ARG A O 1
ATOM 1038 N N . ASP A 1 125 ? -11.419 -6.268 39.394 1.00 97.75 125 ASP A N 1
ATOM 1039 C CA . ASP A 1 125 ? -12.637 -7.069 39.259 1.00 97.75 125 ASP A CA 1
ATOM 1040 C C . ASP A 1 125 ? -12.599 -7.950 38.002 1.00 97.75 125 ASP A C 1
ATOM 1042 O O . ASP A 1 125 ? -12.808 -9.161 38.078 1.00 97.75 125 ASP A O 1
ATOM 1046 N N . LEU A 1 126 ? -12.235 -7.377 36.851 1.00 97.56 126 LEU A N 1
ATOM 1047 C CA . LEU A 1 126 ? -12.143 -8.123 35.597 1.00 97.56 126 LEU A CA 1
ATOM 1048 C C . LEU A 1 126 ? -11.113 -9.261 35.679 1.00 97.56 126 LEU A C 1
ATOM 1050 O O . LEU A 1 126 ? -11.389 -10.392 35.272 1.00 97.56 126 LEU A O 1
ATOM 1054 N N . VAL A 1 127 ? -9.934 -8.986 36.244 1.00 97.19 127 VAL A N 1
ATOM 1055 C CA . VAL A 1 127 ? -8.902 -10.010 36.457 1.00 97.19 127 VAL A CA 1
ATOM 1056 C C . VAL A 1 127 ? -9.380 -11.084 37.433 1.00 97.19 127 VAL A C 1
ATOM 1058 O O . VAL A 1 127 ? -9.109 -12.263 37.212 1.00 97.19 127 VAL A O 1
ATOM 1061 N N . GLN A 1 128 ? -10.100 -10.709 38.491 1.00 97.00 128 GLN A N 1
ATOM 1062 C CA . GLN A 1 128 ? -10.642 -11.661 39.456 1.00 97.00 128 GLN A CA 1
ATOM 1063 C C . GLN A 1 128 ? -11.676 -12.590 38.813 1.00 97.00 128 GLN A C 1
ATOM 1065 O O . GLN A 1 128 ? -11.593 -13.803 39.010 1.00 97.00 128 GLN A O 1
ATOM 1070 N N . ARG A 1 129 ? -12.588 -12.057 37.989 1.00 97.56 129 ARG A N 1
ATOM 1071 C CA . ARG A 1 129 ? -13.552 -12.862 37.222 1.00 97.56 129 ARG A CA 1
ATOM 1072 C C . ARG A 1 129 ? -12.846 -13.826 36.270 1.00 97.56 129 ARG A C 1
ATOM 1074 O O . ARG A 1 129 ? -13.135 -15.018 36.288 1.00 97.56 129 ARG A O 1
ATOM 1081 N N . TYR A 1 130 ? -11.854 -13.342 35.522 1.00 97.50 130 TYR A N 1
ATOM 1082 C CA . TYR A 1 130 ? -11.062 -14.188 34.626 1.00 97.50 130 TYR A CA 1
ATOM 1083 C C . TYR A 1 130 ? -10.351 -15.332 35.363 1.00 97.50 130 TYR A C 1
ATOM 1085 O O . TYR A 1 130 ? -10.428 -16.473 34.915 1.00 97.50 130 TYR A O 1
ATOM 1093 N N . LEU A 1 131 ? -9.688 -15.050 36.491 1.00 96.94 131 LEU A N 1
ATOM 1094 C CA . LEU A 1 131 ? -8.954 -16.060 37.266 1.00 96.94 131 LEU A CA 1
ATOM 1095 C C . LEU A 1 131 ? -9.867 -17.021 38.037 1.00 96.94 131 LEU A C 1
ATOM 1097 O O . LEU A 1 131 ? -9.424 -18.108 38.394 1.00 96.94 131 LEU A O 1
ATOM 1101 N N . THR A 1 132 ? -11.118 -16.631 38.292 1.00 97.19 132 THR A N 1
ATOM 1102 C CA . THR A 1 132 ? -12.133 -17.537 38.851 1.00 97.19 132 THR A CA 1
ATOM 1103 C C . THR A 1 132 ? -12.482 -18.635 37.851 1.00 97.19 132 THR A C 1
ATOM 1105 O O . THR A 1 132 ? -12.522 -19.805 38.215 1.00 97.19 132 THR A O 1
ATOM 1108 N N . GLU A 1 133 ? -12.678 -18.263 36.585 1.00 96.44 133 GLU A N 1
ATOM 1109 C CA . GLU A 1 133 ? -13.012 -19.197 35.501 1.00 96.44 133 GLU A CA 1
ATOM 1110 C C . GLU A 1 133 ? -11.779 -19.941 34.958 1.00 96.44 133 GLU A C 1
ATOM 1112 O O . GLU A 1 133 ? -11.861 -21.099 34.561 1.00 96.44 133 GLU A O 1
ATOM 1117 N N . ASN A 1 134 ? -10.615 -19.284 34.952 1.00 95.31 134 ASN A N 1
ATOM 1118 C CA . ASN A 1 134 ? -9.354 -19.808 34.425 1.00 95.31 134 ASN A CA 1
ATOM 1119 C C . ASN A 1 134 ? -8.253 -19.695 35.497 1.00 95.31 134 ASN A C 1
ATOM 1121 O O . ASN A 1 134 ? -7.429 -18.771 35.444 1.00 95.31 134 ASN A O 1
ATOM 1125 N N . PRO A 1 135 ? -8.233 -20.596 36.495 1.00 94.19 135 PRO A N 1
ATOM 1126 C CA . PRO A 1 135 ? -7.264 -20.533 37.581 1.00 94.19 135 PRO A CA 1
ATOM 1127 C C . PRO A 1 135 ? -5.837 -20.780 37.074 1.00 94.19 135 PRO A C 1
ATOM 1129 O O . PRO A 1 135 ? -5.570 -21.744 36.363 1.00 94.19 135 PRO A O 1
ATOM 1132 N N . ASP A 1 136 ? -4.903 -19.923 37.494 1.00 93.19 136 ASP A N 1
ATOM 1133 C CA . ASP A 1 136 ? -3.471 -20.023 37.176 1.00 93.19 136 ASP A CA 1
ATOM 1134 C C . ASP A 1 136 ? -2.629 -20.089 38.467 1.00 93.19 136 ASP A C 1
ATOM 1136 O O . ASP A 1 136 ? -2.069 -19.074 38.903 1.00 93.19 136 ASP A O 1
ATOM 1140 N N . PRO A 1 137 ? -2.559 -21.260 39.131 1.00 90.94 137 PRO A N 1
ATOM 1141 C CA . PRO A 1 137 ? -1.788 -21.424 40.364 1.00 90.94 137 PRO A CA 1
ATOM 1142 C C . PRO A 1 137 ? -0.268 -21.362 40.130 1.00 90.94 137 PRO A C 1
ATOM 1144 O O . PRO A 1 137 ? 0.474 -20.973 41.033 1.00 90.94 137 PRO A O 1
ATOM 1147 N N . ASN A 1 138 ? 0.197 -21.690 38.919 1.00 92.06 138 ASN A N 1
ATOM 1148 C CA . ASN A 1 138 ? 1.619 -21.819 38.582 1.00 92.06 138 ASN A CA 1
ATOM 1149 C C . ASN A 1 138 ? 2.236 -20.548 37.966 1.00 92.06 138 ASN A C 1
ATOM 1151 O O . ASN A 1 138 ? 3.441 -20.510 37.722 1.00 92.06 138 ASN A O 1
ATOM 1155 N N . ASN A 1 139 ? 1.453 -19.485 37.750 1.00 90.06 139 ASN A N 1
ATOM 1156 C CA . ASN A 1 139 ? 1.862 -18.266 37.034 1.00 90.06 139 ASN A CA 1
ATOM 1157 C C . ASN A 1 139 ? 2.253 -18.513 35.563 1.00 90.06 139 ASN A C 1
ATOM 1159 O O . ASN A 1 139 ? 3.119 -17.828 35.005 1.00 90.06 139 ASN A O 1
ATOM 1163 N N . GLU A 1 140 ? 1.606 -19.479 34.921 1.00 93.19 140 GLU A N 1
ATOM 1164 C CA . GLU A 1 140 ? 1.849 -19.870 33.535 1.00 93.19 140 GLU A CA 1
ATOM 1165 C C . GLU A 1 140 ? 1.245 -18.885 32.527 1.00 93.19 140 GLU A C 1
ATOM 1167 O O . GLU A 1 140 ? 1.652 -18.882 31.367 1.00 93.19 140 GLU A O 1
ATOM 1172 N N . ASN A 1 141 ? 0.374 -17.959 32.947 1.00 91.25 141 ASN A N 1
ATOM 1173 C CA . ASN A 1 141 ? -0.205 -16.941 32.060 1.00 91.25 141 ASN A CA 1
ATOM 1174 C C . ASN A 1 141 ? 0.851 -16.084 31.336 1.00 91.25 141 ASN A C 1
ATOM 1176 O O . ASN A 1 141 ? 0.589 -15.554 30.250 1.00 91.25 141 ASN A O 1
ATOM 1180 N N . ILE A 1 142 ? 2.051 -15.948 31.909 1.00 91.50 142 ILE A N 1
ATOM 1181 C CA . ILE A 1 142 ? 3.187 -15.230 31.309 1.00 91.50 142 ILE A CA 1
ATOM 1182 C C . ILE A 1 142 ? 3.752 -15.990 30.096 1.00 91.50 142 ILE A C 1
ATOM 1184 O O . ILE A 1 142 ? 4.248 -15.379 29.139 1.00 91.50 142 ILE A O 1
ATOM 1188 N N . VAL A 1 143 ? 3.669 -17.321 30.121 1.00 90.38 143 VAL A N 1
ATOM 1189 C CA . VAL A 1 143 ? 4.070 -18.201 29.024 1.00 90.38 143 VAL A CA 1
ATOM 1190 C C . VAL A 1 143 ? 3.043 -18.073 27.895 1.00 90.38 143 VAL A C 1
ATOM 1192 O O . VAL A 1 143 ? 1.841 -17.952 28.118 1.00 90.38 143 VAL A O 1
ATOM 1195 N N . GLY A 1 144 ? 3.511 -18.005 26.647 1.00 87.44 144 GLY A N 1
ATOM 1196 C CA . GLY A 1 144 ? 2.625 -17.844 25.486 1.00 87.44 144 GLY A CA 1
ATOM 1197 C C . GLY A 1 144 ? 1.968 -16.461 25.344 1.00 87.44 144 GLY A C 1
ATOM 1198 O O . GLY A 1 144 ? 1.074 -16.294 24.517 1.00 87.44 144 GLY A O 1
ATOM 1199 N N . TYR A 1 145 ? 2.390 -15.449 26.112 1.00 94.81 145 TYR A N 1
ATOM 1200 C CA . TYR A 1 145 ? 1.942 -14.071 25.892 1.00 94.81 145 TYR A CA 1
ATOM 1201 C C . TYR A 1 145 ? 2.696 -13.437 24.712 1.00 94.81 145 TYR A C 1
ATOM 1203 O O . TYR A 1 145 ? 3.900 -13.155 24.808 1.00 94.81 145 TYR A O 1
ATOM 1211 N N . ASN A 1 146 ? 2.000 -13.206 23.596 1.00 93.62 146 ASN A N 1
ATOM 1212 C CA . ASN A 1 146 ? 2.575 -12.630 22.378 1.00 93.62 146 ASN A CA 1
ATOM 1213 C C . ASN A 1 146 ? 3.219 -11.261 22.652 1.00 93.62 146 ASN A C 1
ATOM 1215 O O . ASN A 1 146 ? 2.675 -10.439 23.383 1.00 93.62 146 ASN A O 1
ATOM 1219 N N . ASN A 1 147 ? 4.399 -11.002 22.081 1.00 93.19 147 ASN A N 1
ATOM 1220 C CA . ASN A 1 147 ? 5.089 -9.718 22.228 1.00 93.19 147 ASN A CA 1
ATOM 1221 C C . ASN A 1 147 ? 5.807 -9.330 20.932 1.00 93.19 147 ASN A C 1
ATOM 1223 O O . ASN A 1 147 ? 6.203 -10.191 20.148 1.00 93.19 147 ASN A O 1
ATOM 1227 N N . LYS A 1 148 ? 5.993 -8.030 20.714 1.00 93.88 148 LYS A N 1
ATOM 1228 C CA . LYS A 1 148 ? 6.511 -7.479 19.460 1.00 93.88 148 LYS A CA 1
ATOM 1229 C C . LYS A 1 148 ? 8.033 -7.459 19.451 1.00 93.88 148 LYS A C 1
ATOM 1231 O O . LYS A 1 148 ? 8.674 -6.550 19.974 1.00 93.88 148 LYS A O 1
ATOM 1236 N N . THR A 1 149 ? 8.628 -8.480 18.840 1.00 90.69 149 THR A N 1
ATOM 1237 C CA . THR A 1 149 ? 10.085 -8.666 18.797 1.00 90.69 149 THR A CA 1
ATOM 1238 C C . THR A 1 149 ? 10.824 -7.700 17.869 1.00 90.69 149 THR A C 1
ATOM 1240 O O . THR A 1 149 ? 12.049 -7.643 17.922 1.00 90.69 149 THR A O 1
ATOM 1243 N N . CYS A 1 150 ? 10.103 -6.919 17.062 1.00 90.69 150 CYS A N 1
ATOM 1244 C CA . CYS A 1 150 ? 10.651 -5.855 16.214 1.00 90.69 150 CYS A CA 1
ATOM 1245 C C . CYS A 1 150 ? 11.199 -4.649 17.008 1.00 90.69 150 CYS A C 1
ATOM 1247 O O . CYS A 1 150 ? 11.999 -3.862 16.490 1.00 90.69 150 CYS A O 1
ATOM 1249 N N . TRP A 1 151 ? 10.781 -4.495 18.267 1.00 92.06 151 TRP A N 1
ATOM 1250 C CA . TRP A 1 151 ? 11.283 -3.471 19.185 1.00 92.06 151 TRP A CA 1
ATOM 1251 C C . TRP A 1 151 ? 12.440 -4.015 20.039 1.00 92.06 151 TRP A C 1
ATOM 1253 O O . TRP A 1 151 ? 12.477 -5.222 20.291 1.00 92.06 151 TRP A O 1
ATOM 1263 N N . PRO A 1 152 ? 13.378 -3.184 20.520 1.00 90.19 152 PRO A N 1
ATOM 1264 C CA . PRO A 1 152 ? 14.363 -3.591 21.532 1.00 90.19 152 PRO A CA 1
ATOM 1265 C C . PRO A 1 152 ? 13.694 -4.016 22.842 1.00 90.19 152 PRO A C 1
ATOM 1267 O O . PRO A 1 152 ? 12.548 -3.642 23.093 1.00 90.19 152 PRO A O 1
ATOM 1270 N N . ARG A 1 153 ? 14.374 -4.816 23.675 1.00 88.75 153 ARG A N 1
ATOM 1271 C CA . ARG A 1 153 ? 13.774 -5.389 24.899 1.00 88.75 153 ARG A CA 1
ATOM 1272 C C . ARG A 1 153 ? 13.185 -4.332 25.834 1.00 88.75 153 ARG A C 1
ATOM 1274 O O . ARG A 1 153 ? 12.084 -4.553 26.329 1.00 88.75 153 ARG A O 1
ATOM 1281 N N . ASP A 1 154 ? 13.843 -3.188 25.988 1.00 87.38 154 ASP A N 1
ATOM 1282 C CA . ASP A 1 154 ? 13.385 -2.126 26.895 1.00 87.38 154 ASP A CA 1
ATOM 1283 C C . ASP A 1 154 ? 12.184 -1.337 26.358 1.00 87.38 154 ASP A C 1
ATOM 1285 O O . ASP A 1 154 ? 11.427 -0.732 27.118 1.00 87.38 154 ASP A O 1
ATOM 1289 N N . CYS A 1 155 ? 11.967 -1.386 25.043 1.00 90.25 155 CYS A N 1
ATOM 1290 C CA . CYS A 1 155 ? 10.838 -0.746 24.373 1.00 90.25 155 CYS A CA 1
ATOM 1291 C C . CYS A 1 155 ? 9.606 -1.660 24.271 1.00 90.25 155 CYS A C 1
ATOM 1293 O O . CYS A 1 155 ? 8.528 -1.195 23.897 1.00 90.25 155 CYS A O 1
ATOM 1295 N N . ARG A 1 156 ? 9.754 -2.959 24.564 1.00 93.00 156 ARG A N 1
ATOM 1296 C CA . ARG A 1 156 ? 8.656 -3.935 24.547 1.00 93.00 156 ARG A CA 1
ATOM 1297 C C . ARG A 1 156 ? 7.784 -3.805 25.790 1.00 93.00 156 ARG A C 1
ATOM 1299 O O . ARG A 1 156 ? 8.203 -3.275 26.815 1.00 93.00 156 ARG A O 1
ATOM 1306 N N . MET A 1 157 ? 6.590 -4.390 25.721 1.00 95.00 157 MET A N 1
ATOM 1307 C CA . MET A 1 157 ? 5.780 -4.606 26.914 1.00 95.00 157 MET A CA 1
ATOM 1308 C C . MET A 1 157 ? 6.515 -5.568 27.861 1.00 95.00 157 MET A C 1
ATOM 1310 O O . MET A 1 157 ? 6.849 -6.699 27.488 1.00 95.00 157 MET A O 1
ATOM 1314 N N . ARG A 1 158 ? 6.764 -5.110 29.085 1.00 94.06 158 ARG A N 1
ATOM 1315 C CA . ARG A 1 158 ? 7.252 -5.890 30.221 1.00 94.06 158 ARG A CA 1
ATOM 1316 C C . ARG A 1 158 ? 6.138 -6.805 30.715 1.00 94.06 158 ARG A C 1
ATOM 1318 O O . ARG A 1 158 ? 4.985 -6.397 30.849 1.00 94.06 158 ARG A O 1
ATOM 1325 N N . ARG A 1 159 ? 6.489 -8.055 31.003 1.00 93.44 159 ARG A N 1
ATOM 1326 C CA . ARG A 1 159 ? 5.531 -9.097 31.389 1.00 93.44 159 ARG A CA 1
ATOM 1327 C C . ARG A 1 159 ? 5.365 -9.158 32.907 1.00 93.44 159 ARG A C 1
ATOM 1329 O O . ARG A 1 159 ? 5.850 -10.082 33.550 1.00 93.44 159 ARG A O 1
ATOM 1336 N N . MET A 1 160 ? 4.696 -8.155 33.469 1.00 94.62 160 MET A N 1
ATOM 1337 C CA . MET A 1 160 ? 4.300 -8.155 34.880 1.00 94.62 160 MET A CA 1
ATOM 1338 C C . MET A 1 160 ? 3.041 -9.008 35.065 1.00 94.62 160 MET A C 1
ATOM 1340 O O . MET A 1 160 ? 2.148 -8.961 34.222 1.00 94.62 160 MET A O 1
ATOM 1344 N N . LYS A 1 161 ? 2.936 -9.756 36.173 1.00 93.50 161 LYS A N 1
ATOM 1345 C CA . LYS A 1 161 ? 1.795 -10.659 36.437 1.00 93.50 161 LYS A CA 1
ATOM 1346 C C . LYS A 1 161 ? 0.443 -9.946 36.310 1.00 93.50 161 LYS A C 1
ATOM 1348 O O . LYS A 1 161 ? -0.455 -10.457 35.652 1.00 93.50 161 LYS A O 1
ATOM 1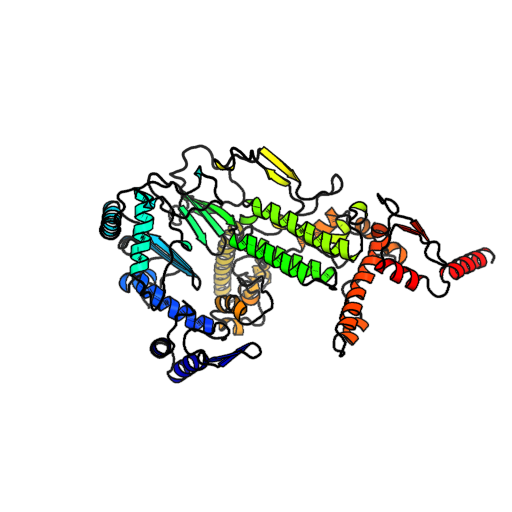353 N N . HIS A 1 162 ? 0.318 -8.756 36.901 1.00 94.25 162 HIS A N 1
ATOM 1354 C CA . HIS A 1 162 ? -0.908 -7.958 36.830 1.00 94.25 162 HIS A CA 1
ATOM 1355 C C . HIS A 1 162 ? -1.278 -7.587 35.385 1.00 94.25 162 HIS A C 1
ATOM 1357 O O . HIS A 1 162 ? -2.395 -7.856 34.957 1.00 94.25 162 HIS A O 1
ATOM 1363 N N . ASP A 1 163 ? -0.328 -7.043 34.623 1.00 96.56 163 ASP A N 1
ATOM 1364 C CA . ASP A 1 163 ? -0.561 -6.576 33.252 1.00 96.56 163 ASP A CA 1
ATOM 1365 C C . ASP A 1 163 ? -0.862 -7.734 32.287 1.00 96.56 163 ASP A C 1
ATOM 1367 O O . ASP A 1 163 ? -1.733 -7.627 31.428 1.00 96.56 163 ASP A O 1
ATOM 1371 N N . VAL A 1 164 ? -0.170 -8.865 32.448 1.00 97.00 164 VAL A N 1
ATOM 1372 C CA . VAL A 1 164 ? -0.413 -10.087 31.665 1.00 97.00 164 VAL A CA 1
ATOM 1373 C C . VAL A 1 164 ? -1.812 -10.635 31.937 1.00 97.00 164 VAL A C 1
ATOM 1375 O O . VAL A 1 164 ? -2.540 -10.948 30.995 1.00 97.00 164 VAL A O 1
ATOM 1378 N N . ASN A 1 165 ? -2.202 -10.722 33.212 1.00 96.94 165 ASN A N 1
ATOM 1379 C CA . ASN A 1 165 ? -3.531 -11.190 33.588 1.00 96.94 165 ASN A CA 1
ATOM 1380 C C . ASN A 1 165 ? -4.618 -10.235 33.087 1.00 96.94 165 ASN A C 1
ATOM 1382 O O . ASN A 1 165 ? -5.629 -10.708 32.587 1.00 96.94 165 ASN A O 1
ATOM 1386 N N . LEU A 1 166 ? -4.399 -8.916 33.147 1.00 97.88 166 LEU A N 1
ATOM 1387 C CA . LEU A 1 166 ? -5.335 -7.935 32.597 1.00 97.88 166 LEU A CA 1
ATOM 1388 C C . LEU A 1 166 ? -5.488 -8.092 31.080 1.00 97.88 166 LEU A C 1
ATOM 1390 O O . LEU A 1 166 ? -6.607 -8.142 30.583 1.00 97.88 166 LEU A O 1
ATOM 1394 N N . GLY A 1 167 ? -4.382 -8.237 30.343 1.00 97.31 167 GLY A N 1
ATOM 1395 C CA . GLY A 1 167 ? -4.421 -8.457 28.895 1.00 97.31 167 GLY A CA 1
ATOM 1396 C C . GLY A 1 167 ? -5.193 -9.722 28.503 1.00 97.31 167 GLY A C 1
ATOM 1397 O O . GLY A 1 167 ? -5.997 -9.687 27.572 1.00 97.31 167 GLY A O 1
ATOM 1398 N N . ARG A 1 168 ? -4.999 -10.826 29.240 1.00 97.31 168 ARG A N 1
ATOM 1399 C CA . ARG A 1 168 ? -5.755 -12.073 29.033 1.00 97.31 168 ARG A CA 1
ATOM 1400 C C . ARG A 1 168 ? -7.222 -11.946 29.435 1.00 97.31 168 ARG A C 1
ATOM 1402 O O . ARG A 1 168 ? -8.076 -12.417 28.696 1.00 97.31 168 ARG A O 1
ATOM 1409 N N . ALA A 1 169 ? -7.513 -11.282 30.551 1.00 97.75 169 ALA A N 1
ATOM 1410 C CA . ALA A 1 169 ? -8.876 -11.084 31.035 1.00 97.75 169 ALA A CA 1
ATOM 1411 C C . ALA A 1 169 ? -9.712 -10.238 30.063 1.00 97.75 169 ALA A C 1
ATOM 1413 O O . ALA A 1 169 ? -10.841 -10.603 29.751 1.00 97.75 169 ALA A O 1
ATOM 1414 N N . VAL A 1 170 ? -9.132 -9.165 29.511 1.00 97.88 170 VAL A N 1
ATOM 1415 C CA . VAL A 1 170 ? -9.775 -8.344 28.470 1.00 97.88 170 VAL A CA 1
ATOM 1416 C C . VAL A 1 170 ? -10.028 -9.160 27.205 1.00 97.88 170 VAL A C 1
ATOM 1418 O O . VAL A 1 170 ? -11.111 -9.086 26.630 1.00 97.88 170 VAL A O 1
ATOM 1421 N N . PHE A 1 171 ? -9.050 -9.955 26.763 1.00 97.69 171 PHE A N 1
ATOM 1422 C CA . PHE A 1 171 ? -9.237 -10.819 25.599 1.00 97.69 171 PHE A CA 1
ATOM 1423 C C . PHE A 1 171 ? -10.355 -11.841 25.827 1.00 97.69 171 PHE A C 1
ATOM 1425 O O . PHE A 1 171 ? -11.228 -11.971 24.976 1.00 97.69 171 PHE A O 1
ATOM 1432 N N . TRP A 1 172 ? -10.356 -12.507 26.982 1.00 97.50 172 TRP A N 1
ATOM 1433 C CA . TRP A 1 172 ? -11.381 -13.470 27.380 1.00 97.50 172 TRP A CA 1
ATOM 1434 C C . TRP A 1 172 ? -12.776 -12.838 27.414 1.00 97.50 172 TRP A C 1
ATOM 1436 O O . TRP A 1 172 ? -13.727 -13.406 26.883 1.00 97.50 172 TRP A O 1
ATOM 1446 N N . GLU A 1 173 ? -12.904 -11.631 27.970 1.00 96.62 173 GLU A N 1
ATOM 1447 C CA . GLU A 1 173 ? -14.180 -10.919 27.996 1.00 96.62 173 GLU A CA 1
ATOM 1448 C C . GLU A 1 173 ? -14.696 -10.634 26.580 1.00 96.62 173 GLU A C 1
ATOM 1450 O O . GLU A 1 173 ? -15.868 -10.870 26.293 1.00 96.62 173 GLU A O 1
ATOM 1455 N N . ILE A 1 174 ? -13.832 -10.158 25.681 1.00 97.12 174 ILE A N 1
ATOM 1456 C CA . ILE A 1 174 ? -14.215 -9.841 24.300 1.00 97.12 174 ILE A CA 1
ATOM 1457 C C . ILE A 1 174 ? -14.487 -11.108 23.482 1.00 97.12 174 ILE A C 1
ATOM 1459 O O . ILE A 1 174 ? -15.411 -11.117 22.669 1.00 97.12 174 ILE A O 1
ATOM 1463 N N . GLU A 1 175 ? -13.738 -12.186 23.714 1.00 96.62 175 GLU A N 1
ATOM 1464 C CA . GLU A 1 175 ? -13.986 -13.494 23.102 1.00 96.62 175 GLU A CA 1
ATOM 1465 C C . GLU A 1 175 ? -15.381 -14.014 23.466 1.00 96.62 175 GLU A C 1
ATOM 1467 O O . GLU A 1 175 ? -16.129 -14.432 22.583 1.00 96.62 175 GLU A O 1
ATOM 1472 N N . ASN A 1 176 ? -15.779 -13.905 24.736 1.00 96.44 176 ASN A N 1
ATOM 1473 C CA . ASN A 1 176 ? -17.075 -14.395 25.210 1.00 96.44 176 ASN A CA 1
ATOM 1474 C C . ASN A 1 176 ? -18.278 -13.602 24.682 1.00 96.44 176 ASN A C 1
ATOM 1476 O O . ASN A 1 176 ? -19.399 -14.110 24.700 1.00 96.44 176 ASN A O 1
ATOM 1480 N N . ARG A 1 177 ? -18.072 -12.378 24.179 1.00 96.31 177 ARG A N 1
ATOM 1481 C CA . ARG A 1 177 ? -19.133 -11.594 23.520 1.00 96.31 177 ARG A CA 1
ATOM 1482 C C . ARG A 1 177 ? -19.465 -12.109 22.116 1.00 96.31 177 ARG A C 1
ATOM 1484 O O . ARG A 1 177 ? -20.481 -11.714 21.547 1.00 96.31 177 ARG A O 1
ATOM 1491 N N . LEU A 1 178 ? -18.631 -12.981 21.544 1.00 95.38 178 LEU A N 1
ATOM 1492 C CA . LEU A 1 178 ? -18.799 -13.507 20.192 1.00 95.38 178 LEU A CA 1
ATOM 1493 C C . LEU A 1 178 ? -19.188 -14.994 20.206 1.00 95.38 178 LEU A C 1
ATOM 1495 O O . LEU A 1 178 ? -18.392 -15.848 20.599 1.00 95.38 178 LEU A O 1
ATOM 1499 N N . PRO A 1 179 ? -20.379 -15.355 19.695 1.00 95.94 179 PRO A N 1
ATOM 1500 C CA . PRO A 1 179 ? -20.741 -16.755 19.524 1.00 95.94 179 PRO A CA 1
ATOM 1501 C C . PRO A 1 179 ? -19.824 -17.449 18.508 1.00 95.94 179 PRO A C 1
ATOM 1503 O O . PRO A 1 179 ? -19.726 -17.027 17.352 1.00 95.94 179 PRO A O 1
ATOM 1506 N N . ARG A 1 180 ? -19.220 -18.578 18.905 1.00 94.75 180 ARG A N 1
ATOM 1507 C CA . ARG A 1 180 ? -18.255 -19.348 18.087 1.00 94.75 180 ARG A CA 1
ATOM 1508 C C . ARG A 1 180 ? -18.794 -19.817 16.728 1.00 94.75 180 ARG A C 1
ATOM 1510 O O . ARG A 1 180 ? -18.008 -20.049 15.798 1.00 94.75 180 ARG A O 1
ATOM 1517 N N . SER A 1 181 ? -20.115 -19.970 16.609 1.00 94.12 181 SER A N 1
ATOM 1518 C CA . SER A 1 181 ? -20.809 -20.300 15.356 1.00 94.12 181 SER A CA 1
ATOM 1519 C C . SER A 1 181 ? -20.714 -19.175 14.323 1.00 94.12 181 SER A C 1
ATOM 1521 O O . SER A 1 181 ? -20.623 -19.452 13.133 1.00 94.12 181 SER A O 1
ATOM 1523 N N . VAL A 1 182 ? -20.665 -17.923 14.778 1.00 93.25 182 VAL A N 1
ATOM 1524 C CA . VAL A 1 182 ? -20.615 -16.724 13.938 1.00 93.25 182 VAL A CA 1
ATOM 1525 C C . VAL A 1 182 ? -19.160 -16.347 13.643 1.00 93.25 182 VAL A C 1
ATOM 1527 O O . VAL A 1 182 ? -18.743 -16.222 12.490 1.00 93.25 182 VAL A O 1
ATOM 1530 N N . SER A 1 183 ? -18.348 -16.198 14.690 1.00 93.94 183 SER A N 1
ATOM 1531 C CA . SER A 1 183 ? -16.914 -15.923 14.582 1.00 93.94 183 SER A CA 1
ATOM 1532 C C . SER A 1 183 ? -16.191 -16.342 15.858 1.00 93.94 183 SER A C 1
ATOM 1534 O O . SER A 1 183 ? -16.814 -16.588 16.881 1.00 93.94 183 SER A O 1
ATOM 1536 N N . THR A 1 184 ? -14.868 -16.435 15.800 1.00 93.94 184 THR A N 1
ATOM 1537 C CA . THR A 1 184 ? -14.024 -16.713 16.965 1.00 93.94 184 THR A CA 1
ATOM 1538 C C . THR A 1 184 ? -12.827 -15.777 16.955 1.00 93.94 184 THR A C 1
ATOM 1540 O O . THR A 1 184 ? -12.388 -15.350 15.883 1.00 93.94 184 THR A O 1
ATOM 1543 N N . LEU A 1 185 ? -12.306 -15.473 18.139 1.00 94.81 185 LEU A N 1
ATOM 1544 C CA . LEU A 1 185 ? -11.017 -14.816 18.311 1.00 94.81 185 LEU A CA 1
ATOM 1545 C C . LEU A 1 185 ? -10.021 -15.858 18.793 1.00 94.81 185 LEU A C 1
ATOM 1547 O O . LEU A 1 185 ? -10.351 -16.703 19.615 1.00 94.81 185 LEU A O 1
ATOM 1551 N N . GLU A 1 186 ? -8.809 -15.816 18.258 1.00 94.38 186 GLU A N 1
ATOM 1552 C CA . GLU A 1 186 ? -7.741 -16.729 18.648 1.00 94.38 186 GLU A CA 1
ATOM 1553 C C . GLU A 1 186 ? -6.596 -15.926 19.249 1.00 94.38 186 GLU A C 1
ATOM 1555 O O . GLU A 1 186 ? -6.078 -15.002 18.614 1.00 94.38 186 GLU A O 1
ATOM 1560 N N . TRP A 1 187 ? -6.171 -16.298 20.459 1.00 94.81 187 TRP A N 1
ATOM 1561 C CA . TRP A 1 187 ? -5.103 -15.587 21.161 1.00 94.81 187 TRP A CA 1
ATOM 1562 C C . TRP A 1 187 ? -3.801 -15.549 20.346 1.00 94.81 187 TRP A C 1
ATOM 1564 O O . TRP A 1 187 ? -3.151 -14.507 20.269 1.00 94.81 187 TRP A O 1
ATOM 1574 N N . SER A 1 188 ? -3.461 -16.659 19.679 1.00 93.50 188 SER A N 1
ATOM 1575 C CA . SER A 1 188 ? -2.265 -16.822 18.836 1.00 93.50 188 SER A CA 1
ATOM 1576 C C . SER A 1 188 ? -2.138 -15.753 17.748 1.00 93.50 188 SER A C 1
ATOM 1578 O O . SER A 1 188 ? -1.025 -15.313 17.462 1.00 93.50 188 SER A O 1
ATOM 1580 N N . ASN A 1 189 ? -3.267 -15.305 17.194 1.00 92.62 189 ASN A N 1
ATOM 1581 C CA . ASN A 1 189 ? -3.356 -14.311 16.125 1.00 92.62 189 ASN A CA 1
ATOM 1582 C C . ASN A 1 189 ? -3.654 -12.894 16.646 1.00 92.62 189 ASN A C 1
ATOM 1584 O O . ASN A 1 189 ? -3.838 -11.966 15.858 1.00 92.62 189 ASN A O 1
ATOM 1588 N N . SER A 1 190 ? -3.699 -12.716 17.967 1.00 95.44 190 SER A N 1
ATOM 1589 C CA . SER A 1 190 ? -4.017 -11.455 18.632 1.00 95.44 190 SER A CA 1
ATOM 1590 C C . SER A 1 190 ? -2.824 -10.901 19.416 1.00 95.44 190 SER A C 1
ATOM 1592 O O . SER A 1 190 ? -1.829 -11.589 19.680 1.00 95.44 190 SER A O 1
ATOM 1594 N N . PHE A 1 191 ? -2.917 -9.628 19.789 1.00 96.44 191 PHE A N 1
ATOM 1595 C CA . PHE A 1 191 ? -1.929 -8.971 20.630 1.00 96.44 191 PHE A CA 1
ATOM 1596 C C . PHE A 1 191 ? -2.610 -7.948 21.538 1.00 96.44 191 PHE A C 1
ATOM 1598 O O . PHE A 1 191 ? -3.299 -7.053 21.052 1.00 96.44 191 PHE A O 1
ATOM 1605 N N . ALA A 1 192 ? -2.368 -8.058 22.843 1.00 96.94 192 ALA A N 1
ATOM 1606 C CA . ALA A 1 192 ? -2.800 -7.086 23.838 1.00 96.94 192 ALA A CA 1
ATOM 1607 C C . ALA A 1 192 ? -1.574 -6.372 24.429 1.00 96.94 192 ALA A C 1
ATOM 1609 O O . ALA A 1 192 ? -0.639 -7.018 24.907 1.00 96.94 192 ALA A O 1
ATOM 1610 N N . SER A 1 193 ? -1.578 -5.038 24.408 1.00 97.81 193 SER A N 1
ATOM 1611 C CA . SER A 1 193 ? -0.555 -4.204 25.048 1.00 97.81 193 SER A CA 1
ATOM 1612 C C . SER A 1 193 ? -1.171 -3.441 26.209 1.00 97.81 193 SER A C 1
ATOM 1614 O O . SER A 1 193 ? -2.136 -2.709 26.011 1.00 97.81 193 SER A O 1
ATOM 1616 N N . VAL A 1 194 ? -0.578 -3.552 27.396 1.00 97.94 194 VAL A N 1
ATOM 1617 C CA . VAL A 1 194 ? -1.029 -2.821 28.587 1.00 97.94 194 VAL A CA 1
ATOM 1618 C C . VAL A 1 194 ? -0.041 -1.704 28.900 1.00 97.94 194 VAL A C 1
ATOM 1620 O O . VAL A 1 194 ? 1.139 -1.959 29.132 1.00 97.94 194 VAL A O 1
ATOM 1623 N N . TYR A 1 195 ? -0.533 -0.466 28.906 1.00 97.25 195 TYR A N 1
ATOM 1624 C CA . TYR A 1 195 ? 0.176 0.691 29.450 1.00 97.25 195 TYR A CA 1
ATOM 1625 C C . TYR A 1 195 ? -0.195 0.832 30.930 1.00 97.25 195 TYR A C 1
ATOM 1627 O O . TYR A 1 195 ? -1.364 1.028 31.262 1.00 97.25 195 TYR A O 1
ATOM 1635 N N . SER A 1 196 ? 0.788 0.703 31.819 1.00 95.94 196 SER A N 1
ATOM 1636 C CA . SER A 1 196 ? 0.587 0.635 33.275 1.00 95.94 196 SER A CA 1
ATOM 1637 C C . SER A 1 196 ? 1.614 1.503 34.004 1.00 95.94 196 SER A C 1
ATOM 1639 O O . SER A 1 196 ? 2.332 2.290 33.389 1.00 95.94 196 SER A O 1
ATOM 1641 N N . LYS A 1 197 ? 1.718 1.399 35.332 1.00 93.81 197 LYS A N 1
ATOM 1642 C CA . LYS A 1 197 ? 2.824 2.008 36.097 1.00 93.81 197 LYS A CA 1
ATOM 1643 C C . LYS A 1 197 ? 4.189 1.386 35.758 1.00 93.81 197 LYS A C 1
ATOM 1645 O O . LYS A 1 197 ? 5.192 2.091 35.748 1.00 93.81 197 LYS A O 1
ATOM 1650 N N . ASP A 1 198 ? 4.208 0.105 35.395 1.00 93.50 198 ASP A N 1
ATOM 1651 C CA . ASP A 1 198 ? 5.432 -0.651 35.114 1.00 93.50 198 ASP A CA 1
ATOM 1652 C C . ASP A 1 198 ? 5.789 -0.620 33.619 1.00 93.50 198 ASP A C 1
ATOM 1654 O O . ASP A 1 198 ? 6.966 -0.701 33.255 1.00 93.50 198 ASP A O 1
ATOM 1658 N N . ASN A 1 199 ? 4.776 -0.460 32.761 1.00 94.94 199 ASN A N 1
ATOM 1659 C CA . ASN A 1 199 ? 4.880 -0.412 31.305 1.00 94.94 199 ASN A CA 1
ATOM 1660 C C . ASN A 1 199 ? 4.715 1.020 30.758 1.00 94.94 199 ASN A C 1
ATOM 1662 O O . ASN A 1 199 ? 3.590 1.516 30.715 1.00 94.94 199 ASN A O 1
ATOM 1666 N N . PRO A 1 200 ? 5.796 1.693 30.309 1.00 93.94 200 PRO A N 1
ATOM 1667 C CA . PRO A 1 200 ? 5.735 3.081 29.834 1.00 93.94 200 PRO A CA 1
ATOM 1668 C C . PRO A 1 200 ? 5.302 3.231 28.366 1.00 93.94 200 PRO A C 1
ATOM 1670 O O . PRO A 1 200 ? 4.944 4.329 27.951 1.00 93.94 200 PRO A O 1
ATOM 1673 N N . ASN A 1 201 ? 5.348 2.155 27.576 1.00 94.50 201 ASN A N 1
ATOM 1674 C CA . ASN A 1 201 ? 5.028 2.173 26.148 1.00 94.50 201 ASN A CA 1
ATOM 1675 C C . ASN A 1 201 ? 3.655 1.543 25.889 1.00 94.50 201 ASN A C 1
ATOM 1677 O O . ASN A 1 201 ? 3.333 0.507 26.472 1.00 94.50 201 ASN A O 1
ATOM 1681 N N . LEU A 1 202 ? 2.901 2.109 24.946 1.00 96.50 202 LEU A N 1
ATOM 1682 C CA . LEU A 1 202 ? 1.728 1.463 24.357 1.00 96.50 202 LEU A CA 1
ATOM 1683 C C . LEU A 1 202 ? 2.074 0.987 22.944 1.00 96.50 202 LEU A C 1
ATOM 1685 O O . LEU A 1 202 ? 2.483 1.783 22.099 1.00 96.50 202 LEU A O 1
ATOM 1689 N N . LEU A 1 203 ? 1.933 -0.314 22.693 1.00 97.31 203 LEU A N 1
ATOM 1690 C CA . LEU A 1 203 ? 2.302 -0.944 21.429 1.00 97.31 203 LEU A CA 1
ATOM 1691 C C . LEU A 1 203 ? 1.058 -1.408 20.678 1.00 97.31 203 LEU A C 1
ATOM 1693 O O . LEU A 1 203 ? 0.166 -2.018 21.261 1.00 97.31 203 LEU A O 1
ATOM 1697 N N . PHE A 1 204 ? 1.026 -1.208 19.367 1.00 97.00 204 PHE A N 1
ATOM 1698 C CA . PHE A 1 204 ? 0.010 -1.799 18.498 1.00 97.00 204 PHE A CA 1
ATOM 1699 C C . PHE A 1 204 ? 0.542 -1.923 17.070 1.00 97.00 204 PHE A C 1
ATOM 1701 O O . PHE A 1 204 ? 1.578 -1.361 16.728 1.00 97.00 204 PHE A O 1
ATOM 1708 N N . ALA A 1 205 ? -0.149 -2.699 16.237 1.00 96.50 205 ALA A N 1
ATOM 1709 C CA . ALA A 1 205 ? 0.103 -2.711 14.801 1.00 96.50 205 ALA A CA 1
ATOM 1710 C C . ALA A 1 205 ? -1.185 -2.433 14.051 1.00 96.50 205 ALA A C 1
ATOM 1712 O O . ALA A 1 205 ? -2.207 -3.036 14.367 1.00 96.50 205 ALA A O 1
ATOM 1713 N N . MET A 1 206 ? -1.130 -1.561 13.052 1.00 95.69 206 MET A N 1
ATOM 1714 C CA . MET A 1 206 ? -2.287 -1.175 12.252 1.00 95.69 206 MET A CA 1
ATOM 1715 C C . MET A 1 206 ? -1.867 -1.010 10.796 1.00 95.69 206 MET A C 1
ATOM 1717 O O . MET A 1 206 ? -0.839 -0.407 10.508 1.00 95.69 206 MET A O 1
ATOM 1721 N N . CYS A 1 207 ? -2.645 -1.584 9.874 1.00 94.94 207 CYS A N 1
ATOM 1722 C CA . CYS A 1 207 ? -2.423 -1.467 8.429 1.00 94.94 207 CYS A CA 1
ATOM 1723 C C . CYS A 1 207 ? -0.974 -1.798 7.983 1.00 94.94 207 CYS A C 1
ATOM 1725 O O . CYS A 1 207 ? -0.445 -1.203 7.050 1.00 94.94 207 CYS A O 1
ATOM 1727 N N . GLY A 1 208 ? -0.305 -2.739 8.656 1.00 94.69 208 GLY A N 1
ATOM 1728 C CA . GLY A 1 208 ? 1.079 -3.136 8.362 1.00 94.69 208 GLY A CA 1
ATOM 1729 C C . GLY A 1 208 ? 2.169 -2.274 9.014 1.00 94.69 208 GLY A C 1
ATOM 1730 O O . GLY A 1 208 ? 3.343 -2.617 8.890 1.00 94.69 208 GLY A O 1
ATOM 1731 N N . PHE A 1 209 ? 1.810 -1.199 9.719 1.00 96.69 209 PHE A N 1
ATOM 1732 C CA . PHE A 1 209 ? 2.724 -0.430 10.562 1.00 96.69 209 PHE A CA 1
ATOM 1733 C C . PHE A 1 209 ? 2.797 -1.032 11.961 1.00 96.69 209 PHE A C 1
ATOM 1735 O O . PHE A 1 209 ? 1.785 -1.443 12.525 1.00 96.69 209 PHE A O 1
ATOM 1742 N N . GLU A 1 210 ? 3.995 -1.037 12.527 1.00 96.44 210 GLU A N 1
ATOM 1743 C CA . GLU A 1 210 ? 4.281 -1.308 13.929 1.00 96.44 210 GLU A CA 1
ATOM 1744 C C . GLU A 1 210 ? 4.470 0.027 14.644 1.00 96.44 210 GLU A C 1
ATOM 1746 O O . GLU A 1 210 ? 5.361 0.796 14.283 1.00 96.44 210 GLU A O 1
ATOM 1751 N N . VAL A 1 211 ? 3.632 0.309 15.642 1.00 96.56 211 VAL A N 1
ATOM 1752 C CA . VAL A 1 211 ? 3.582 1.611 16.312 1.00 96.56 211 VAL A CA 1
ATOM 1753 C C . VAL A 1 211 ? 3.867 1.451 17.798 1.00 96.56 211 VAL A C 1
ATOM 1755 O O . VAL A 1 211 ? 3.292 0.596 18.478 1.00 96.56 211 VAL A O 1
ATOM 1758 N N . ARG A 1 212 ? 4.750 2.310 18.307 1.00 95.31 212 ARG A N 1
ATOM 1759 C CA . ARG A 1 212 ? 5.029 2.465 19.735 1.00 95.31 212 ARG A CA 1
ATOM 1760 C C . ARG A 1 212 ? 4.753 3.900 20.146 1.00 95.31 212 ARG A C 1
ATOM 1762 O O . ARG A 1 212 ? 5.442 4.800 19.681 1.00 95.31 212 ARG A O 1
ATOM 1769 N N . ILE A 1 213 ? 3.792 4.101 21.042 1.00 95.94 213 ILE A N 1
ATOM 1770 C CA . ILE A 1 213 ? 3.515 5.406 21.644 1.00 95.94 213 ILE A CA 1
ATOM 1771 C C . ILE A 1 213 ? 4.228 5.497 22.991 1.00 95.94 213 ILE A C 1
ATOM 1773 O O . ILE A 1 213 ? 4.066 4.619 23.844 1.00 95.94 213 ILE A O 1
ATOM 1777 N N . LEU A 1 214 ? 4.990 6.574 23.179 1.00 93.81 214 LEU A N 1
ATOM 1778 C CA . LEU A 1 214 ? 5.635 6.933 24.439 1.00 93.81 214 LEU A CA 1
ATOM 1779 C C . LEU A 1 214 ? 5.153 8.324 24.883 1.00 93.81 214 LEU A C 1
ATOM 1781 O O . LEU A 1 214 ? 5.460 9.318 24.217 1.00 93.81 214 LEU A O 1
ATOM 1785 N N . PRO A 1 215 ? 4.400 8.421 25.992 1.00 93.56 215 PRO A N 1
ATOM 1786 C CA . PRO A 1 215 ? 4.010 9.704 26.567 1.00 93.56 215 PRO A CA 1
ATOM 1787 C C . PRO A 1 215 ? 5.213 10.475 27.112 1.00 93.56 215 PRO A C 1
ATOM 1789 O O . PRO A 1 215 ? 6.065 9.903 27.797 1.00 93.56 215 PRO A O 1
ATOM 1792 N N . LYS A 1 216 ? 5.234 11.796 26.901 1.00 88.69 216 LYS A N 1
ATOM 1793 C CA . LYS A 1 216 ? 6.325 12.679 27.346 1.00 88.69 216 LYS A CA 1
ATOM 1794 C C . LYS A 1 216 ? 6.603 12.549 28.849 1.00 88.69 216 LYS A C 1
ATOM 1796 O O . LYS A 1 216 ? 7.759 12.457 29.247 1.00 88.69 216 LYS A O 1
ATOM 1801 N N . ILE A 1 217 ? 5.550 12.425 29.662 1.00 89.56 217 ILE A N 1
ATOM 1802 C CA . ILE A 1 217 ? 5.619 12.299 31.131 1.00 89.56 217 ILE A CA 1
ATOM 1803 C C . ILE A 1 217 ? 6.375 11.052 31.632 1.00 89.56 217 ILE A C 1
ATOM 1805 O O . ILE A 1 217 ? 6.748 10.989 32.797 1.00 89.56 217 ILE A O 1
ATOM 1809 N N . ARG A 1 218 ? 6.597 10.039 30.781 1.00 86.94 218 ARG A N 1
ATOM 1810 C CA . ARG A 1 218 ? 7.272 8.777 31.148 1.00 86.94 218 ARG A CA 1
ATOM 1811 C C . ARG A 1 218 ? 8.714 8.694 30.644 1.00 86.94 218 ARG A C 1
ATOM 1813 O O . ARG A 1 218 ? 9.307 7.617 30.674 1.00 86.94 218 ARG A O 1
ATOM 1820 N N . THR A 1 219 ? 9.271 9.805 30.174 1.00 76.31 219 THR A N 1
ATOM 1821 C CA . THR A 1 219 ? 10.642 9.875 29.652 1.00 76.31 219 THR A CA 1
ATOM 1822 C C . THR A 1 219 ? 11.576 10.311 30.782 1.00 76.31 219 THR A C 1
ATOM 1824 O O . THR A 1 219 ? 11.536 11.465 31.192 1.00 76.31 219 THR A O 1
ATOM 1827 N N . TYR A 1 220 ? 12.372 9.384 31.327 1.00 64.25 220 TYR A N 1
ATOM 1828 C CA . TYR A 1 220 ? 13.194 9.621 32.530 1.00 64.25 220 TYR A CA 1
ATOM 1829 C C . TYR A 1 220 ? 14.665 9.984 32.241 1.00 64.25 220 TYR A C 1
ATOM 1831 O O . TYR A 1 220 ? 15.379 10.372 33.159 1.00 64.25 220 TYR A O 1
ATOM 1839 N N . THR A 1 221 ? 15.130 9.871 30.994 1.00 55.75 221 THR A N 1
ATOM 1840 C CA . THR A 1 221 ? 16.535 10.091 30.604 1.00 55.75 221 THR A CA 1
ATOM 1841 C C . THR A 1 221 ? 16.607 10.928 29.325 1.00 55.75 221 THR A C 1
ATOM 1843 O O . THR A 1 221 ? 16.214 10.427 28.277 1.00 55.75 221 THR A O 1
ATOM 1846 N N . GLU A 1 222 ? 17.060 12.177 29.492 1.00 45.84 222 GLU A N 1
ATOM 1847 C CA . GLU A 1 222 ? 17.541 13.225 28.563 1.00 45.84 222 GLU A CA 1
ATOM 1848 C C . GLU A 1 222 ? 16.990 13.412 27.133 1.00 45.84 222 GLU A C 1
ATOM 1850 O O . GLU A 1 222 ? 16.659 12.485 26.406 1.00 45.84 222 GLU A O 1
ATOM 1855 N N . GLU A 1 223 ? 16.944 14.708 26.792 1.00 47.75 223 GLU A N 1
ATOM 1856 C CA . GLU A 1 223 ? 16.711 15.417 25.528 1.00 47.75 223 GLU A CA 1
ATOM 1857 C C . GLU A 1 223 ? 15.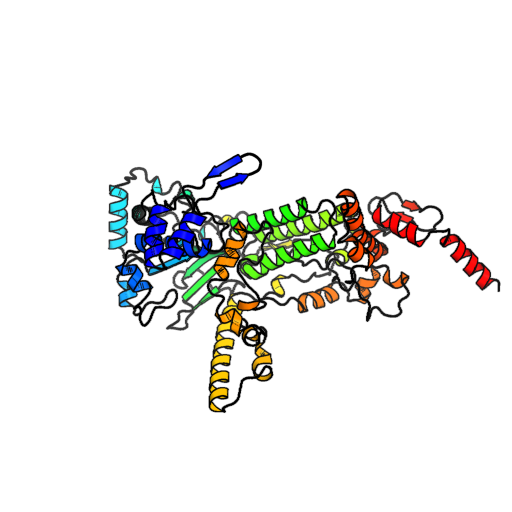993 14.691 24.382 1.00 47.75 223 GLU A C 1
ATOM 1859 O O . GLU A 1 223 ? 16.424 13.674 23.841 1.00 47.75 223 GLU A O 1
ATOM 1864 N N . PHE A 1 224 ? 14.920 15.339 23.915 1.00 53.00 224 PHE A N 1
ATOM 1865 C CA . PHE A 1 224 ? 14.279 15.111 22.622 1.00 53.00 224 PHE A CA 1
ATOM 1866 C C . PHE A 1 224 ? 15.306 15.207 21.479 1.00 53.00 224 PHE A C 1
ATOM 1868 O O . PHE A 1 224 ? 15.368 16.209 20.766 1.00 53.00 224 PHE A O 1
ATOM 1875 N N . SER A 1 225 ? 16.089 14.154 21.241 1.00 54.03 225 SER A N 1
ATOM 1876 C CA . SER A 1 225 ? 16.768 14.002 19.962 1.00 54.03 225 SER A CA 1
ATOM 1877 C C . SER A 1 225 ? 15.660 13.831 18.927 1.00 54.03 225 SER A C 1
ATOM 1879 O O . SER A 1 225 ? 14.933 12.834 18.909 1.00 54.03 225 SER A O 1
ATOM 1881 N N . GLN A 1 226 ? 15.438 14.879 18.131 1.00 60.59 226 GLN A N 1
ATOM 1882 C CA . GLN A 1 226 ? 14.449 14.891 17.061 1.00 60.59 226 GLN A CA 1
ATOM 1883 C C . GLN A 1 226 ? 14.915 13.924 15.973 1.00 60.59 226 GLN A C 1
ATOM 1885 O O . GLN A 1 226 ? 15.530 14.320 14.988 1.00 60.59 226 GLN A O 1
ATOM 1890 N N . ARG A 1 227 ? 14.679 12.630 16.186 1.00 66.50 227 ARG A N 1
ATOM 1891 C CA . ARG A 1 227 ? 14.936 11.613 15.175 1.00 66.50 227 ARG A CA 1
ATOM 1892 C C . ARG A 1 227 ? 13.934 11.812 14.043 1.00 66.50 227 ARG A C 1
ATOM 1894 O O . ARG A 1 227 ? 12.727 11.849 14.275 1.00 66.50 227 ARG A O 1
ATOM 1901 N N . GLU A 1 228 ? 14.458 11.958 12.832 1.00 69.44 228 GLU A N 1
ATOM 1902 C CA . GLU A 1 228 ? 13.670 12.023 11.604 1.00 69.44 228 GLU A CA 1
ATOM 1903 C C . GLU A 1 228 ? 12.789 10.770 11.494 1.00 69.44 228 GLU A C 1
ATOM 1905 O O . GLU A 1 228 ? 13.308 9.668 11.646 1.00 69.44 228 GLU A O 1
ATOM 1910 N N . GLY A 1 229 ? 11.481 10.935 11.263 1.00 75.94 229 GLY A N 1
ATOM 1911 C CA . GLY A 1 229 ? 10.526 9.829 11.088 1.00 75.94 229 GLY A CA 1
ATOM 1912 C C . GLY A 1 229 ? 9.742 9.393 12.336 1.00 75.94 229 GLY A C 1
ATOM 1913 O O . GLY A 1 229 ? 8.956 8.444 12.267 1.00 75.94 229 GLY A O 1
ATOM 1914 N N . VAL A 1 230 ? 9.900 10.098 13.462 1.00 89.50 230 VAL A N 1
ATOM 1915 C CA . VAL A 1 230 ? 9.071 9.931 14.669 1.00 89.50 230 VAL A CA 1
ATOM 1916 C C . VAL A 1 230 ? 7.960 10.976 14.685 1.00 89.50 230 VAL A C 1
ATOM 1918 O O . VAL A 1 230 ? 8.245 12.171 14.696 1.00 89.50 230 VAL A O 1
ATOM 1921 N N . TRP A 1 231 ? 6.706 10.534 14.777 1.00 93.31 231 TRP A N 1
ATOM 1922 C CA . TRP A 1 231 ? 5.560 11.441 14.823 1.00 93.31 231 TRP A CA 1
ATOM 1923 C C . TRP A 1 231 ? 5.445 12.137 16.174 1.00 93.31 231 TRP A C 1
ATOM 1925 O O . TRP A 1 231 ? 5.459 11.492 17.232 1.00 93.31 231 TRP A O 1
ATOM 1935 N N . LYS A 1 232 ? 5.265 13.457 16.136 1.00 91.44 232 LYS A N 1
ATOM 1936 C CA . LYS A 1 232 ? 5.022 14.291 17.315 1.00 91.44 232 LYS A CA 1
ATOM 1937 C C . LYS A 1 232 ? 3.515 14.417 17.534 1.00 91.44 232 LYS A C 1
ATOM 1939 O O . LYS A 1 232 ? 2.824 15.111 16.797 1.00 91.44 232 LYS A O 1
ATOM 1944 N N . LEU A 1 233 ? 2.995 13.747 18.561 1.00 93.75 233 LEU A N 1
ATOM 1945 C CA . LEU A 1 233 ? 1.567 13.774 18.873 1.00 93.75 233 LEU A CA 1
ATOM 1946 C C . LEU A 1 233 ? 1.249 14.999 19.736 1.00 93.75 233 LEU A C 1
ATOM 1948 O O . LEU A 1 233 ? 1.672 15.090 20.894 1.00 93.75 233 LEU A O 1
ATOM 1952 N N . GLN A 1 234 ? 0.511 15.938 19.153 1.00 93.44 234 GLN A N 1
ATOM 1953 C CA . GLN A 1 234 ? 0.068 17.171 19.796 1.00 93.44 234 GLN A CA 1
ATOM 1954 C C . GLN A 1 234 ? -1.294 16.968 20.466 1.00 93.44 234 GLN A C 1
ATOM 1956 O O . GLN A 1 234 ? -2.184 16.330 19.907 1.00 93.44 234 GLN A O 1
ATOM 1961 N N . ASN A 1 235 ? -1.459 17.507 21.671 1.00 94.69 235 ASN A N 1
ATOM 1962 C CA . ASN A 1 235 ? -2.764 17.598 22.309 1.00 94.69 235 ASN A CA 1
ATOM 1963 C C . ASN A 1 235 ? -3.582 18.703 21.629 1.00 94.69 235 ASN A C 1
ATOM 1965 O O . ASN A 1 235 ? -3.097 19.820 21.463 1.00 94.69 235 ASN A O 1
ATOM 1969 N N . GLU A 1 236 ? -4.824 18.401 21.261 1.00 91.81 236 GLU A N 1
ATOM 1970 C CA . GLU A 1 236 ? -5.661 19.337 20.513 1.00 91.81 236 GLU A CA 1
ATOM 1971 C C . GLU A 1 236 ? -6.057 20.580 21.324 1.00 91.81 236 GLU A C 1
ATOM 1973 O O . GLU A 1 236 ? -6.157 21.662 20.754 1.00 91.81 236 GLU A O 1
ATOM 1978 N N . VAL A 1 237 ? -6.219 20.458 22.645 1.00 93.81 237 VAL A N 1
ATOM 1979 C CA . VAL A 1 237 ? -6.637 21.562 23.524 1.00 93.81 237 VAL A CA 1
ATOM 1980 C C . VAL A 1 237 ? -5.450 22.434 23.913 1.00 93.81 237 VAL A C 1
ATOM 1982 O O . VAL A 1 237 ? -5.483 23.647 23.729 1.00 93.81 237 VAL A O 1
ATOM 1985 N N . THR A 1 238 ? -4.384 21.831 24.447 1.00 94.25 238 THR A N 1
ATOM 1986 C CA . THR A 1 238 ? -3.229 22.603 24.942 1.00 94.25 238 THR A CA 1
ATOM 1987 C C . THR A 1 238 ? -2.261 22.995 23.835 1.00 94.25 238 THR A C 1
ATOM 1989 O O . THR A 1 238 ? -1.396 23.837 24.052 1.00 94.25 238 THR A O 1
ATOM 1992 N N . LYS A 1 239 ? -2.364 22.363 22.657 1.00 93.25 239 LYS A N 1
ATOM 1993 C CA . LYS A 1 239 ? -1.405 22.485 21.549 1.00 93.25 239 LYS A CA 1
ATOM 1994 C C . LYS A 1 239 ? 0.032 22.126 21.947 1.00 93.25 239 LYS A C 1
ATOM 1996 O O . LYS A 1 239 ? 0.971 22.360 21.189 1.00 93.25 239 LYS A O 1
ATOM 2001 N N . GLU A 1 240 ? 0.222 21.478 23.090 1.00 91.56 240 GLU A N 1
ATOM 2002 C CA . GLU A 1 240 ? 1.517 20.967 23.511 1.00 91.56 240 GLU A CA 1
ATOM 2003 C C . GLU A 1 240 ? 1.740 19.555 22.981 1.00 91.56 240 GLU A C 1
ATOM 2005 O O . GLU A 1 240 ? 0.813 18.761 22.810 1.00 91.56 240 GLU A O 1
ATOM 2010 N N . MET A 1 241 ? 3.000 19.207 22.749 1.00 89.44 241 MET A N 1
ATOM 2011 C CA . MET A 1 241 ? 3.363 17.847 22.387 1.00 89.44 241 MET A CA 1
ATOM 2012 C C . MET A 1 241 ? 3.249 16.923 23.610 1.00 89.44 241 MET A C 1
ATOM 2014 O O . MET A 1 241 ? 4.011 17.044 24.573 1.00 89.44 241 MET A O 1
ATOM 2018 N N . ALA A 1 242 ? 2.297 15.993 23.552 1.00 91.69 242 ALA A N 1
ATOM 2019 C CA . ALA A 1 242 ? 1.946 15.100 24.654 1.00 91.69 242 ALA A CA 1
ATOM 2020 C C . ALA A 1 242 ? 2.670 13.748 24.583 1.00 91.69 242 ALA A C 1
ATOM 2022 O O . ALA A 1 242 ? 2.988 13.147 25.614 1.00 91.69 242 ALA A O 1
ATOM 2023 N N . ALA A 1 243 ? 2.938 13.252 23.374 1.00 93.00 243 ALA A N 1
ATOM 2024 C CA . ALA A 1 243 ? 3.557 11.950 23.162 1.00 93.00 243 ALA A CA 1
ATOM 2025 C C . ALA A 1 243 ? 4.333 11.892 21.843 1.00 93.00 243 ALA A C 1
ATOM 2027 O O . ALA A 1 243 ? 4.185 12.743 20.967 1.00 93.00 243 ALA A O 1
ATOM 2028 N N . GLN A 1 244 ? 5.141 10.848 21.696 1.00 92.00 244 GLN A N 1
ATOM 2029 C CA . GLN A 1 244 ? 5.788 10.487 20.439 1.00 92.00 244 GLN A CA 1
ATOM 2030 C C . GLN A 1 244 ? 5.291 9.128 19.966 1.00 92.00 244 GLN A C 1
ATOM 2032 O O . GLN A 1 244 ? 5.119 8.217 20.781 1.00 92.00 244 GLN A O 1
ATOM 2037 N N . ALA A 1 245 ? 5.108 8.979 18.655 1.00 94.44 245 ALA A N 1
ATOM 2038 C CA . ALA A 1 245 ? 4.845 7.693 18.026 1.00 94.44 245 ALA A CA 1
ATOM 2039 C C . ALA A 1 245 ? 6.019 7.284 17.131 1.00 94.44 245 ALA A C 1
ATOM 2041 O O . ALA A 1 245 ? 6.351 7.945 16.149 1.00 94.44 245 ALA A O 1
ATOM 2042 N N . PHE A 1 246 ? 6.642 6.165 17.485 1.00 93.94 246 PHE A N 1
ATOM 2043 C CA . PHE A 1 246 ? 7.709 5.541 16.715 1.00 93.94 246 PHE A CA 1
ATOM 2044 C C . PHE A 1 246 ? 7.099 4.521 15.762 1.00 93.94 246 PHE A C 1
ATOM 2046 O O . PHE A 1 246 ? 6.275 3.701 16.178 1.00 93.94 246 PHE A O 1
ATOM 2053 N N . LEU A 1 247 ? 7.536 4.550 14.506 1.00 95.00 247 LEU A N 1
ATOM 2054 C CA . LEU A 1 247 ? 6.991 3.720 13.440 1.00 95.00 247 LEU A CA 1
ATOM 2055 C C . LEU A 1 247 ? 8.036 2.743 12.913 1.00 95.00 247 LEU A C 1
ATOM 2057 O O . LEU A 1 247 ? 9.184 3.112 12.676 1.00 95.00 247 LEU A O 1
ATOM 2061 N N . LYS A 1 248 ? 7.616 1.503 12.675 1.00 95.06 248 LYS A N 1
ATOM 2062 C CA . LYS A 1 248 ? 8.362 0.498 11.911 1.00 95.06 248 LYS A CA 1
ATOM 2063 C C . LYS A 1 248 ? 7.437 -0.210 10.928 1.00 95.06 248 LYS A C 1
ATOM 2065 O O . LYS A 1 248 ? 6.216 -0.171 11.060 1.00 95.06 248 LYS A O 1
ATOM 2070 N N . VAL A 1 249 ? 8.016 -0.880 9.940 1.00 96.44 249 VAL A N 1
ATOM 2071 C CA . VAL A 1 249 ? 7.273 -1.751 9.024 1.00 96.44 249 VAL A CA 1
ATOM 2072 C C . VAL A 1 249 ? 7.119 -3.130 9.661 1.00 96.44 249 VAL A C 1
ATOM 2074 O O . VAL A 1 249 ? 8.095 -3.717 10.126 1.00 96.44 249 VAL A O 1
ATOM 2077 N N . GLY A 1 250 ? 5.895 -3.655 9.679 1.00 94.38 250 GLY A N 1
ATOM 2078 C CA . GLY A 1 250 ? 5.608 -4.981 10.218 1.00 94.38 250 GLY A CA 1
ATOM 2079 C C . GLY A 1 250 ? 6.169 -6.117 9.360 1.00 94.38 250 GLY A C 1
ATOM 2080 O O . GLY A 1 250 ? 6.301 -6.006 8.137 1.00 94.38 250 GLY A O 1
ATOM 2081 N N . ASP A 1 251 ? 6.437 -7.258 9.999 1.00 93.31 251 ASP A N 1
ATOM 2082 C CA . ASP A 1 251 ? 7.027 -8.439 9.353 1.00 93.31 251 ASP A CA 1
ATOM 2083 C C . ASP A 1 251 ? 6.179 -8.975 8.187 1.00 93.31 251 ASP A C 1
ATOM 2085 O O . ASP A 1 251 ? 6.718 -9.442 7.182 1.00 93.31 251 ASP A O 1
ATOM 2089 N N . GLU A 1 252 ? 4.849 -8.890 8.296 1.00 92.06 252 GLU A N 1
ATOM 2090 C CA . GLU A 1 252 ? 3.909 -9.269 7.233 1.00 92.06 252 GLU A CA 1
ATOM 2091 C C . GLU A 1 252 ? 4.137 -8.426 5.966 1.00 92.06 252 GLU A C 1
ATOM 2093 O O . GLU A 1 252 ? 4.253 -8.973 4.865 1.00 92.06 252 GLU A O 1
ATOM 2098 N N . GLY A 1 253 ? 4.299 -7.107 6.125 1.00 92.50 253 GLY A N 1
ATOM 2099 C CA . GLY A 1 253 ? 4.578 -6.181 5.027 1.00 92.50 253 GLY A CA 1
ATOM 2100 C C . GLY A 1 253 ? 5.920 -6.468 4.351 1.00 92.50 253 GLY A C 1
ATOM 2101 O O . GLY A 1 253 ? 5.995 -6.529 3.120 1.00 92.50 253 GLY A O 1
ATOM 2102 N N . MET A 1 254 ? 6.964 -6.740 5.144 1.00 95.44 254 MET A N 1
ATOM 2103 C CA . MET A 1 254 ? 8.286 -7.112 4.624 1.00 95.44 254 MET A CA 1
ATOM 2104 C C . MET A 1 254 ? 8.244 -8.428 3.834 1.00 95.44 254 MET A C 1
ATOM 2106 O O . MET A 1 254 ? 8.759 -8.503 2.715 1.00 95.44 254 MET A O 1
ATOM 2110 N N . LYS A 1 255 ? 7.574 -9.460 4.366 1.00 96.00 255 LYS A N 1
ATOM 2111 C CA . LYS A 1 255 ? 7.407 -10.754 3.682 1.00 96.00 255 LYS A CA 1
ATOM 2112 C C . LYS A 1 255 ? 6.598 -10.622 2.396 1.00 96.00 255 LYS A C 1
ATOM 2114 O O . LYS A 1 255 ? 6.950 -11.235 1.387 1.00 96.00 255 LYS A O 1
ATOM 2119 N N . HIS A 1 256 ? 5.532 -9.823 2.401 1.00 94.81 256 HIS A N 1
ATOM 2120 C CA . HIS A 1 256 ? 4.737 -9.569 1.202 1.00 94.81 256 HIS A CA 1
ATOM 2121 C C . HIS A 1 256 ? 5.583 -8.906 0.104 1.00 94.81 256 HIS A C 1
ATOM 2123 O O . HIS A 1 256 ? 5.545 -9.338 -1.051 1.00 94.81 256 HIS A O 1
ATOM 2129 N N . PHE A 1 257 ? 6.406 -7.914 0.463 1.00 96.38 257 PHE A N 1
ATOM 2130 C CA . PHE A 1 257 ? 7.353 -7.293 -0.463 1.00 96.38 257 PHE A CA 1
ATOM 2131 C C . PHE A 1 257 ? 8.363 -8.305 -1.023 1.00 96.38 257 PHE A C 1
ATOM 2133 O O . PHE A 1 257 ? 8.516 -8.404 -2.244 1.00 96.38 257 PHE A O 1
ATOM 2140 N N . GLU A 1 258 ? 8.996 -9.115 -0.168 1.00 97.12 258 GLU A N 1
ATOM 2141 C CA . GLU A 1 258 ? 9.944 -10.143 -0.612 1.00 97.12 258 GLU A CA 1
ATOM 2142 C C . GLU A 1 258 ? 9.288 -11.139 -1.580 1.00 97.12 258 GLU A C 1
ATOM 2144 O O . GLU A 1 258 ? 9.821 -11.426 -2.657 1.00 97.12 258 GLU A O 1
ATOM 2149 N N . ASN A 1 259 ? 8.106 -11.648 -1.227 1.00 96.44 259 ASN A N 1
ATOM 2150 C CA . ASN A 1 259 ? 7.359 -12.590 -2.054 1.00 96.44 259 ASN A CA 1
ATOM 2151 C C . ASN A 1 259 ? 6.958 -11.966 -3.390 1.00 96.44 259 ASN A C 1
ATOM 2153 O O . ASN A 1 259 ? 7.027 -12.627 -4.430 1.00 96.44 259 ASN A O 1
ATOM 2157 N N . ARG A 1 260 ? 6.609 -10.677 -3.400 1.00 95.75 260 ARG A N 1
ATOM 2158 C CA . ARG A 1 260 ? 6.311 -9.956 -4.634 1.00 95.75 260 ARG A CA 1
ATOM 2159 C C . ARG A 1 260 ? 7.540 -9.848 -5.536 1.00 95.75 260 ARG A C 1
ATOM 2161 O O . ARG A 1 260 ? 7.429 -10.113 -6.735 1.00 95.75 260 ARG A O 1
ATOM 2168 N N . VAL A 1 261 ? 8.712 -9.528 -4.987 1.00 96.50 261 VAL A N 1
ATOM 2169 C CA . VAL A 1 261 ? 9.977 -9.512 -5.745 1.00 96.50 261 VAL A CA 1
ATOM 2170 C C . VAL A 1 261 ? 10.319 -10.912 -6.264 1.00 96.50 261 VAL A C 1
ATOM 2172 O O . VAL A 1 261 ? 10.673 -11.070 -7.434 1.00 96.50 261 VAL A O 1
ATOM 2175 N N . ARG A 1 262 ? 10.134 -11.953 -5.446 1.00 96.12 262 ARG A N 1
ATOM 2176 C CA . ARG A 1 262 ? 10.315 -13.355 -5.855 1.00 96.12 262 ARG A CA 1
ATOM 2177 C C . ARG A 1 262 ? 9.401 -13.723 -7.025 1.00 96.12 262 ARG A C 1
ATOM 2179 O O . ARG A 1 262 ? 9.871 -14.286 -8.010 1.00 96.12 262 ARG A O 1
ATOM 2186 N N . GLN A 1 263 ? 8.128 -13.332 -6.972 1.00 94.38 263 GLN A N 1
ATOM 2187 C CA . GLN A 1 263 ? 7.177 -13.538 -8.063 1.00 94.38 263 GLN A CA 1
ATOM 2188 C C . GLN A 1 263 ? 7.616 -12.819 -9.347 1.00 94.38 263 GLN A C 1
ATOM 2190 O O . GLN A 1 263 ? 7.486 -13.379 -10.437 1.00 94.38 263 GLN A O 1
ATOM 2195 N N . ILE A 1 264 ? 8.161 -11.598 -9.244 1.00 94.69 264 ILE A N 1
ATOM 2196 C CA . ILE A 1 264 ? 8.729 -10.885 -10.398 1.00 94.69 264 ILE A CA 1
ATOM 2197 C C . ILE A 1 264 ? 9.850 -11.719 -11.016 1.00 94.69 264 ILE A C 1
ATOM 2199 O O . ILE A 1 264 ? 9.816 -11.958 -12.221 1.00 94.69 264 ILE A O 1
ATOM 2203 N N . LEU A 1 265 ? 10.795 -12.208 -10.212 1.00 94.12 265 LEU A N 1
ATOM 2204 C CA . LEU A 1 265 ? 11.927 -13.011 -10.680 1.00 94.12 265 LEU A CA 1
ATOM 2205 C C . LEU A 1 265 ? 11.483 -14.322 -11.347 1.00 94.12 265 LEU A C 1
ATOM 2207 O O . LEU A 1 265 ? 11.953 -14.631 -12.442 1.00 94.12 265 LEU A O 1
ATOM 2211 N N . MET A 1 266 ? 10.536 -15.049 -10.745 1.00 90.69 266 MET A N 1
ATOM 2212 C CA . MET A 1 266 ? 10.014 -16.314 -11.287 1.00 90.69 266 MET A CA 1
ATOM 2213 C C . MET A 1 266 ? 9.230 -16.109 -12.590 1.00 90.69 266 MET A C 1
ATOM 2215 O O . MET A 1 266 ? 9.372 -16.883 -13.533 1.00 90.69 266 MET A O 1
ATOM 2219 N N . ALA A 1 267 ? 8.458 -15.024 -12.693 1.00 86.50 267 ALA A N 1
ATOM 2220 C CA . ALA A 1 267 ? 7.702 -14.691 -13.900 1.00 86.50 267 ALA A CA 1
ATOM 2221 C C . ALA A 1 267 ? 8.567 -14.095 -15.031 1.00 86.50 267 ALA A C 1
ATOM 2223 O O . ALA A 1 267 ? 8.041 -13.773 -16.098 1.00 86.50 267 ALA A O 1
ATOM 2224 N N . SER A 1 268 ? 9.875 -13.907 -14.813 1.00 77.69 268 SER A N 1
ATOM 2225 C CA . SER A 1 268 ? 10.784 -13.218 -15.742 1.00 77.69 268 SER A CA 1
ATOM 2226 C C . SER A 1 268 ? 11.559 -14.162 -16.670 1.00 77.69 268 SER A C 1
ATOM 2228 O O . SER A 1 268 ? 12.683 -13.844 -17.056 1.00 77.69 268 SER A O 1
ATOM 2230 N N . GLY A 1 269 ? 10.998 -15.327 -17.023 1.00 72.75 269 GLY A N 1
ATOM 2231 C CA . GLY A 1 269 ? 11.659 -16.372 -17.824 1.00 72.75 269 GLY A CA 1
ATOM 2232 C C . GLY A 1 269 ? 12.330 -15.851 -19.105 1.00 72.75 269 GLY A C 1
ATOM 2233 O O . GLY A 1 269 ? 13.552 -15.890 -19.204 1.00 72.75 269 GLY A O 1
ATOM 2234 N N . ALA A 1 270 ? 11.541 -15.294 -20.030 1.00 70.44 270 ALA A N 1
ATOM 2235 C CA . ALA A 1 270 ? 11.996 -14.689 -21.291 1.00 70.44 270 ALA A CA 1
ATOM 2236 C C . ALA A 1 270 ? 11.370 -13.295 -21.509 1.00 70.44 270 ALA A C 1
ATOM 2238 O O . ALA A 1 270 ? 10.862 -12.971 -22.581 1.00 70.44 270 ALA A O 1
ATOM 2239 N N . THR A 1 271 ? 11.311 -12.483 -20.452 1.00 85.25 271 THR A N 1
ATOM 2240 C CA . THR A 1 271 ? 10.746 -11.125 -20.511 1.00 85.25 271 THR A CA 1
ATOM 2241 C C . THR A 1 271 ? 11.809 -10.080 -20.847 1.00 85.25 271 THR A C 1
ATOM 2243 O O . THR A 1 271 ? 13.002 -10.305 -20.652 1.00 85.25 271 THR A O 1
ATOM 2246 N N . THR A 1 272 ? 11.380 -8.902 -21.300 1.00 89.31 272 THR A N 1
ATOM 2247 C CA . THR A 1 272 ? 12.295 -7.782 -21.562 1.00 89.31 272 THR A CA 1
ATOM 2248 C C . THR A 1 272 ? 12.881 -7.222 -20.261 1.00 89.31 272 THR A C 1
ATOM 2250 O O . THR A 1 272 ? 12.183 -7.180 -19.243 1.00 89.31 272 THR A O 1
ATOM 2253 N N . PHE A 1 273 ? 14.123 -6.733 -20.281 1.00 92.50 273 PHE A N 1
ATOM 2254 C CA . PHE A 1 273 ? 14.762 -6.106 -19.113 1.00 92.50 273 PHE A CA 1
ATOM 2255 C C . PHE A 1 273 ? 13.965 -4.904 -18.603 1.00 92.50 273 PHE A C 1
ATOM 2257 O O . PHE A 1 273 ? 13.734 -4.771 -17.404 1.00 92.50 273 PHE A O 1
ATOM 2264 N N . THR A 1 274 ? 13.417 -4.104 -19.519 1.00 91.19 274 THR A N 1
ATOM 2265 C CA . THR A 1 274 ? 12.539 -2.972 -19.199 1.00 91.19 274 THR A CA 1
ATOM 2266 C C . THR A 1 274 ? 11.277 -3.395 -18.443 1.00 91.19 274 THR A C 1
ATOM 2268 O O . THR A 1 274 ? 10.863 -2.715 -17.509 1.00 91.19 274 THR A O 1
ATOM 2271 N N . LYS A 1 275 ? 10.661 -4.542 -18.777 1.00 91.44 275 LYS A N 1
ATOM 2272 C CA . LYS A 1 275 ? 9.497 -5.067 -18.037 1.00 91.44 275 LYS A CA 1
ATOM 2273 C C . LYS A 1 275 ? 9.878 -5.504 -16.623 1.00 91.44 275 LYS A C 1
ATOM 2275 O O . LYS A 1 275 ? 9.067 -5.329 -15.715 1.00 91.44 275 LYS A O 1
ATOM 2280 N N . ILE A 1 276 ? 11.075 -6.063 -16.434 1.00 94.75 276 ILE A N 1
ATOM 2281 C CA . ILE A 1 276 ? 11.590 -6.437 -15.108 1.00 94.75 276 ILE A CA 1
ATOM 2282 C C . ILE A 1 276 ? 11.795 -5.170 -14.266 1.00 94.75 276 ILE A C 1
ATOM 2284 O O . ILE A 1 276 ? 11.216 -5.072 -13.183 1.00 94.75 276 ILE A O 1
ATOM 2288 N N . ALA A 1 277 ? 12.510 -4.176 -14.804 1.00 95.44 277 ALA A N 1
ATOM 2289 C CA . ALA A 1 277 ? 12.736 -2.878 -14.166 1.00 95.44 277 ALA 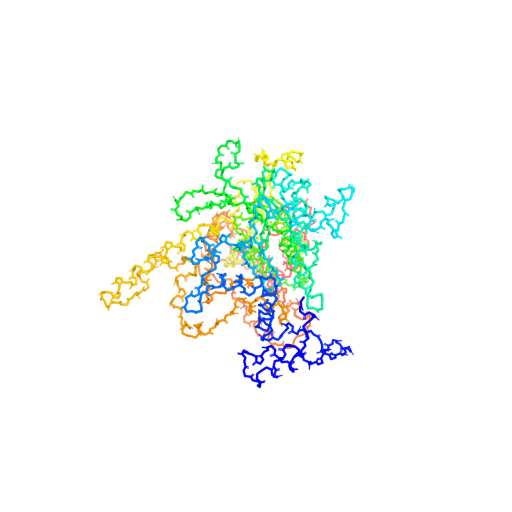A CA 1
ATOM 2290 C C . ALA A 1 277 ? 11.418 -2.162 -13.818 1.00 95.44 277 ALA A C 1
ATOM 2292 O O . ALA A 1 277 ? 11.226 -1.720 -12.693 1.00 95.44 277 ALA A O 1
ATOM 2293 N N . ASN A 1 278 ? 10.438 -2.145 -14.727 1.00 94.56 278 ASN A N 1
ATOM 2294 C CA . ASN A 1 278 ? 9.129 -1.532 -14.474 1.00 94.56 278 ASN A CA 1
ATOM 2295 C C . ASN A 1 278 ? 8.349 -2.211 -13.342 1.00 94.56 278 ASN A C 1
ATOM 2297 O O . ASN A 1 278 ? 7.705 -1.533 -12.538 1.00 94.56 278 ASN A O 1
ATOM 2301 N N . LYS A 1 279 ? 8.383 -3.549 -13.273 1.00 95.62 279 LYS A N 1
ATOM 2302 C CA . LYS A 1 279 ? 7.740 -4.296 -12.182 1.00 95.62 279 LYS A CA 1
ATOM 2303 C C . LYS A 1 279 ? 8.436 -4.032 -10.846 1.00 95.62 279 LYS A C 1
ATOM 2305 O O . LYS A 1 279 ? 7.735 -3.893 -9.842 1.00 95.62 279 LYS A O 1
ATOM 2310 N N . TRP A 1 280 ? 9.769 -3.942 -10.845 1.00 96.94 280 TRP A N 1
ATOM 2311 C CA . TRP A 1 280 ? 10.554 -3.516 -9.685 1.00 96.94 280 TRP A CA 1
ATOM 2312 C C . TRP A 1 280 ? 10.142 -2.113 -9.240 1.00 96.94 280 TRP A C 1
ATOM 2314 O O . TRP A 1 280 ? 9.636 -1.977 -8.133 1.00 96.94 280 TRP A O 1
ATOM 2324 N N . ASN A 1 281 ? 10.212 -1.116 -10.126 1.00 97.25 281 ASN A N 1
ATOM 2325 C CA . ASN A 1 281 ? 9.854 0.272 -9.826 1.00 97.25 281 ASN A CA 1
ATOM 2326 C C . ASN A 1 281 ? 8.438 0.387 -9.259 1.00 97.25 281 ASN A C 1
ATOM 2328 O O . ASN A 1 281 ? 8.231 1.031 -8.242 1.00 97.25 281 ASN A O 1
ATOM 2332 N N . THR A 1 282 ? 7.461 -0.286 -9.871 1.00 96.94 282 THR A N 1
ATOM 2333 C CA . THR A 1 282 ? 6.072 -0.275 -9.383 1.00 96.94 282 THR A CA 1
ATOM 2334 C C . THR A 1 282 ? 5.969 -0.833 -7.960 1.00 96.94 282 THR A C 1
ATOM 2336 O O . THR A 1 282 ? 5.228 -0.302 -7.138 1.00 96.94 282 THR A O 1
ATOM 2339 N N . THR A 1 283 ? 6.704 -1.908 -7.670 1.00 97.00 283 THR A N 1
ATOM 2340 C CA . THR A 1 283 ? 6.693 -2.564 -6.355 1.00 97.00 283 THR A CA 1
ATOM 2341 C C . THR A 1 283 ? 7.428 -1.722 -5.312 1.00 97.00 283 THR A C 1
ATOM 2343 O O . THR A 1 283 ? 6.931 -1.568 -4.202 1.00 97.00 283 THR A O 1
ATOM 2346 N N . LEU A 1 284 ? 8.571 -1.137 -5.679 1.00 97.62 284 LEU A N 1
ATOM 2347 C CA . LEU A 1 284 ? 9.355 -0.266 -4.812 1.00 97.62 284 LEU A CA 1
ATOM 2348 C C . LEU A 1 284 ? 8.597 1.027 -4.487 1.00 97.62 284 LEU A C 1
ATOM 2350 O O . LEU A 1 284 ? 8.469 1.365 -3.318 1.00 97.62 284 LEU A O 1
ATOM 2354 N N . ILE A 1 285 ? 8.025 1.707 -5.488 1.00 97.56 285 ILE A N 1
ATOM 2355 C CA . ILE A 1 285 ? 7.202 2.908 -5.270 1.00 97.56 285 ILE A CA 1
ATOM 2356 C C . ILE A 1 285 ? 6.029 2.576 -4.350 1.00 97.56 285 ILE A C 1
ATOM 2358 O O . ILE A 1 285 ? 5.781 3.310 -3.405 1.00 97.56 285 ILE A O 1
ATOM 2362 N N . SER A 1 286 ? 5.317 1.473 -4.594 1.00 96.56 286 SER A N 1
ATOM 2363 C CA . SER A 1 286 ? 4.195 1.043 -3.751 1.00 96.56 286 SER A CA 1
ATOM 2364 C C . SER A 1 286 ? 4.589 0.867 -2.286 1.00 96.56 286 SER A C 1
ATOM 2366 O O . SER A 1 286 ? 3.873 1.355 -1.417 1.00 96.56 286 SER A O 1
ATOM 2368 N N . LEU A 1 287 ? 5.739 0.244 -2.014 1.00 97.31 287 LEU A N 1
ATOM 2369 C CA . LEU A 1 287 ? 6.265 0.104 -0.658 1.00 97.31 287 LEU A CA 1
ATOM 2370 C C . LEU A 1 287 ? 6.637 1.469 -0.057 1.00 97.31 287 LEU A C 1
ATOM 2372 O O . LEU A 1 287 ? 6.175 1.806 1.030 1.00 97.31 287 LEU A O 1
ATOM 2376 N N . MET A 1 288 ? 7.453 2.251 -0.769 1.00 97.12 288 MET A N 1
ATOM 2377 C CA . MET A 1 288 ? 8.020 3.501 -0.256 1.00 97.12 288 MET A CA 1
ATOM 2378 C C . MET A 1 288 ? 6.967 4.594 -0.062 1.00 97.12 288 MET A C 1
ATOM 2380 O O . MET A 1 288 ? 7.029 5.332 0.909 1.00 97.12 288 MET A O 1
ATOM 2384 N N . THR A 1 289 ? 5.977 4.689 -0.948 1.00 97.19 289 THR A N 1
ATOM 2385 C CA . THR A 1 289 ? 4.898 5.692 -0.847 1.00 97.19 289 THR A CA 1
ATOM 2386 C C . THR A 1 289 ? 3.841 5.323 0.186 1.00 97.19 289 THR A C 1
ATOM 2388 O O . THR A 1 289 ? 3.164 6.212 0.696 1.00 97.19 289 THR A O 1
ATOM 2391 N N . TYR A 1 290 ? 3.710 4.031 0.507 1.00 97.75 290 TYR A N 1
ATOM 2392 C CA . TYR A 1 290 ? 2.833 3.567 1.573 1.00 97.75 290 TYR A CA 1
ATOM 2393 C C . TYR A 1 290 ? 3.482 3.729 2.948 1.00 97.75 290 TYR A C 1
ATOM 2395 O O . TYR A 1 290 ? 2.886 4.357 3.811 1.00 97.75 290 TYR A O 1
ATOM 2403 N N . PHE A 1 291 ? 4.699 3.210 3.156 1.00 97.00 291 PHE A N 1
ATOM 2404 C CA . PHE A 1 291 ? 5.351 3.207 4.474 1.00 97.00 291 PHE A CA 1
ATOM 2405 C C . PHE A 1 291 ? 6.184 4.459 4.783 1.00 97.00 291 PHE A C 1
ATOM 2407 O O . PHE A 1 291 ? 6.365 4.767 5.959 1.00 97.00 291 PHE A O 1
ATOM 2414 N N . ARG A 1 292 ? 6.679 5.167 3.758 1.00 95.94 292 ARG A N 1
ATOM 2415 C CA . ARG A 1 292 ? 7.428 6.434 3.857 1.00 95.94 292 ARG A CA 1
ATOM 2416 C C . ARG A 1 292 ? 8.503 6.404 4.961 1.00 95.94 292 ARG A C 1
ATOM 2418 O O . ARG A 1 292 ? 9.429 5.597 4.872 1.00 95.94 292 ARG A O 1
ATOM 2425 N N . GLU A 1 293 ? 8.383 7.234 5.995 1.00 94.19 293 GLU A N 1
ATOM 2426 C CA . GLU A 1 293 ? 9.317 7.350 7.126 1.00 94.19 293 GLU A CA 1
ATOM 2427 C C . GLU A 1 293 ? 9.566 6.039 7.890 1.00 94.19 293 GLU A C 1
ATOM 2429 O O . GLU A 1 293 ? 10.686 5.787 8.338 1.00 94.19 293 GLU A O 1
ATOM 2434 N N . ALA A 1 294 ? 8.580 5.137 7.970 1.00 95.00 294 ALA A N 1
ATOM 2435 C CA . ALA A 1 294 ? 8.719 3.884 8.717 1.00 95.00 294 ALA A CA 1
ATOM 2436 C C . ALA A 1 294 ? 9.796 2.949 8.129 1.00 95.00 294 ALA A C 1
ATOM 2438 O O . ALA A 1 294 ? 10.313 2.067 8.825 1.00 95.00 294 ALA A O 1
ATOM 2439 N N . VAL A 1 295 ? 10.148 3.129 6.849 1.00 94.12 295 VAL A N 1
ATOM 2440 C CA . VAL A 1 295 ? 11.172 2.326 6.166 1.00 94.12 295 VAL A CA 1
ATOM 2441 C C . VAL A 1 295 ? 12.555 2.565 6.770 1.00 94.12 295 VAL A C 1
ATOM 2443 O O . VAL A 1 295 ? 13.293 1.601 6.968 1.00 94.12 295 VAL A O 1
ATOM 2446 N N . ILE A 1 296 ? 12.896 3.810 7.117 1.00 88.19 296 ILE A N 1
ATOM 2447 C CA . ILE A 1 296 ? 14.224 4.158 7.648 1.00 88.19 296 ILE A CA 1
ATOM 2448 C C . ILE A 1 296 ? 14.464 3.534 9.018 1.00 88.19 296 ILE A C 1
ATOM 2450 O O . ILE A 1 296 ? 15.547 3.023 9.288 1.00 88.19 296 ILE A O 1
ATOM 2454 N N . HIS A 1 297 ? 13.441 3.511 9.867 1.00 86.38 297 HIS A N 1
ATOM 2455 C CA . HIS A 1 297 ? 13.528 2.921 11.204 1.00 86.38 297 HIS A CA 1
ATOM 2456 C C . HIS A 1 297 ? 13.543 1.388 11.210 1.00 86.38 297 HIS A C 1
ATOM 2458 O O . HIS A 1 297 ? 13.698 0.763 12.265 1.00 86.38 297 HIS A O 1
ATOM 2464 N N . THR A 1 298 ? 13.368 0.766 10.043 1.00 92.56 298 THR A N 1
ATOM 2465 C CA . THR A 1 298 ? 13.299 -0.686 9.896 1.00 92.56 298 THR A CA 1
ATOM 2466 C C . THR A 1 298 ? 14.550 -1.204 9.192 1.00 92.56 298 THR A C 1
ATOM 2468 O O . THR A 1 298 ? 14.538 -1.498 8.000 1.00 92.56 298 THR A O 1
ATOM 2471 N N . GLU A 1 299 ? 15.636 -1.384 9.946 1.00 89.75 299 GLU A N 1
ATOM 2472 C CA . GLU A 1 299 ? 16.930 -1.868 9.427 1.00 89.75 299 GLU A CA 1
ATOM 2473 C C . GLU A 1 299 ? 16.810 -3.179 8.630 1.00 89.75 299 GLU A C 1
ATOM 2475 O O . GLU A 1 299 ? 17.381 -3.322 7.550 1.00 89.75 299 GLU A O 1
ATOM 2480 N N . ALA A 1 300 ? 15.994 -4.124 9.112 1.00 92.88 300 ALA A N 1
ATOM 2481 C CA . ALA A 1 300 ? 15.750 -5.391 8.422 1.00 92.88 300 ALA A CA 1
ATOM 2482 C C . ALA A 1 300 ? 15.136 -5.202 7.020 1.00 92.88 300 ALA A C 1
ATOM 2484 O O . ALA A 1 300 ? 15.424 -5.981 6.107 1.00 92.88 300 ALA A O 1
ATOM 2485 N N . LEU A 1 301 ? 14.319 -4.160 6.832 1.00 95.25 301 LEU A N 1
ATOM 2486 C CA . LEU A 1 301 ? 13.743 -3.814 5.536 1.00 95.25 301 LEU A CA 1
ATOM 2487 C C . LEU A 1 301 ? 14.783 -3.162 4.621 1.00 95.25 301 LEU A C 1
ATOM 2489 O O . LEU A 1 301 ? 14.808 -3.479 3.435 1.00 95.25 301 LEU A O 1
ATOM 2493 N N . LEU A 1 302 ? 15.666 -2.312 5.153 1.00 94.06 302 LEU A N 1
ATOM 2494 C CA . LEU A 1 302 ? 16.779 -1.729 4.391 1.00 94.06 302 LEU A CA 1
ATOM 2495 C C . LEU A 1 302 ? 17.695 -2.829 3.826 1.00 94.06 302 LEU A C 1
ATOM 2497 O O . LEU A 1 302 ? 17.989 -2.849 2.629 1.00 94.06 302 LEU A O 1
ATOM 2501 N N . ASP A 1 303 ? 18.038 -3.821 4.649 1.00 93.25 303 ASP A N 1
ATOM 2502 C CA . ASP A 1 303 ? 18.787 -5.007 4.220 1.00 93.25 303 ASP A CA 1
ATOM 2503 C C . ASP A 1 303 ? 18.052 -5.804 3.138 1.00 93.25 303 ASP A C 1
ATOM 2505 O O . ASP A 1 303 ? 18.654 -6.295 2.175 1.00 93.25 303 ASP A O 1
ATOM 2509 N N . LEU A 1 304 ? 16.738 -5.963 3.296 1.00 96.25 304 LEU A N 1
ATOM 2510 C CA . LEU A 1 304 ? 15.901 -6.661 2.331 1.00 96.25 304 LEU A CA 1
ATOM 2511 C C . LEU A 1 304 ? 15.824 -5.909 0.996 1.00 96.25 304 LEU A C 1
ATOM 2513 O O . LEU A 1 304 ? 15.876 -6.553 -0.055 1.00 96.25 304 LEU A O 1
ATOM 2517 N N . LEU A 1 305 ? 15.737 -4.578 1.021 1.00 96.69 305 LEU A N 1
ATOM 2518 C CA . LEU A 1 305 ? 15.709 -3.713 -0.160 1.00 96.69 305 LEU A CA 1
ATOM 2519 C C . LEU A 1 305 ? 16.996 -3.854 -0.971 1.00 96.69 305 LEU A C 1
ATOM 2521 O O . LEU A 1 305 ? 16.919 -4.175 -2.158 1.00 96.69 305 LEU A O 1
ATOM 2525 N N . VAL A 1 306 ? 18.158 -3.754 -0.317 1.00 95.25 306 VAL A N 1
ATOM 2526 C CA . VAL A 1 306 ? 19.476 -3.975 -0.939 1.00 95.25 306 VAL A CA 1
ATOM 2527 C C . VAL A 1 306 ? 19.560 -5.362 -1.578 1.00 95.25 306 VAL A C 1
ATOM 2529 O O . VAL A 1 306 ? 19.923 -5.508 -2.750 1.00 95.25 306 VAL A O 1
ATOM 2532 N N . LYS A 1 307 ? 19.172 -6.409 -0.837 1.00 95.94 307 LYS A N 1
ATOM 2533 C CA . LYS A 1 307 ? 19.181 -7.791 -1.344 1.00 95.94 307 LYS A CA 1
ATOM 2534 C C . LYS A 1 307 ? 18.260 -7.958 -2.552 1.00 95.94 307 LYS A C 1
ATOM 2536 O O . LYS A 1 307 ? 18.624 -8.639 -3.512 1.00 95.94 307 LYS A O 1
ATOM 2541 N N . CYS A 1 308 ? 17.062 -7.383 -2.509 1.00 97.50 308 CYS A N 1
ATOM 2542 C CA . CYS A 1 308 ? 16.080 -7.485 -3.584 1.00 97.50 308 CYS A CA 1
ATOM 2543 C C . CYS A 1 308 ? 16.525 -6.729 -4.837 1.00 97.50 308 CYS A C 1
ATOM 2545 O O . CYS A 1 308 ? 16.444 -7.284 -5.933 1.00 97.50 308 CYS A O 1
ATOM 2547 N N . GLU A 1 309 ? 17.053 -5.517 -4.679 1.00 96.38 309 GLU A N 1
ATOM 2548 C CA . GLU A 1 309 ? 17.570 -4.709 -5.781 1.00 96.38 309 GLU A CA 1
ATOM 2549 C C . GLU A 1 309 ? 18.728 -5.422 -6.490 1.00 96.38 309 GLU A C 1
ATOM 2551 O O . GLU A 1 309 ? 18.690 -5.620 -7.709 1.00 96.38 309 GLU A O 1
ATOM 2556 N N . ASN A 1 310 ? 19.691 -5.950 -5.726 1.00 95.38 310 ASN A N 1
ATOM 2557 C CA . ASN A 1 310 ? 20.792 -6.732 -6.281 1.00 95.38 310 ASN A CA 1
ATOM 2558 C C . ASN A 1 310 ? 20.303 -8.018 -6.981 1.00 95.38 310 ASN A C 1
ATOM 2560 O O . ASN A 1 310 ? 20.818 -8.388 -8.038 1.00 95.38 310 ASN A O 1
ATOM 2564 N N . LYS A 1 311 ? 19.267 -8.697 -6.463 1.00 95.69 311 LYS A N 1
ATOM 2565 C CA . LYS A 1 311 ? 18.654 -9.858 -7.144 1.00 95.69 311 LYS A CA 1
ATOM 2566 C C . LYS A 1 311 ? 18.022 -9.472 -8.487 1.00 95.69 311 LYS A C 1
ATOM 2568 O O . LYS A 1 311 ? 18.187 -10.215 -9.457 1.00 95.69 311 LYS A O 1
ATOM 2573 N N . ILE A 1 312 ? 17.330 -8.331 -8.569 1.00 96.19 312 ILE A N 1
ATOM 2574 C CA . ILE A 1 312 ? 16.764 -7.822 -9.829 1.00 96.19 312 ILE A CA 1
ATOM 2575 C C . ILE A 1 312 ? 17.880 -7.495 -10.828 1.00 96.19 312 ILE A C 1
ATOM 2577 O O . ILE A 1 312 ? 17.835 -7.976 -11.964 1.00 96.19 312 ILE A O 1
ATOM 2581 N N . GLN A 1 313 ? 18.911 -6.756 -10.409 1.00 95.00 313 GLN A N 1
ATOM 2582 C CA . GLN A 1 313 ? 20.061 -6.461 -11.267 1.00 95.00 313 GLN A CA 1
ATOM 2583 C C . GLN A 1 313 ? 20.755 -7.746 -11.728 1.00 95.00 313 GLN A C 1
ATOM 2585 O O . GLN A 1 313 ? 21.024 -7.923 -12.913 1.00 95.00 313 GLN A O 1
ATOM 2590 N N . THR A 1 314 ? 20.977 -8.696 -10.817 1.00 94.38 314 THR A N 1
ATOM 2591 C CA . THR A 1 314 ? 21.576 -10.001 -11.126 1.00 94.38 314 THR A CA 1
ATOM 2592 C C . THR A 1 314 ? 20.744 -10.779 -12.145 1.00 94.38 314 THR A C 1
ATOM 2594 O O . THR A 1 314 ? 21.309 -11.431 -13.022 1.00 94.38 314 THR A O 1
ATOM 2597 N N . ARG A 1 315 ? 19.408 -10.689 -12.103 1.00 94.19 315 ARG A N 1
ATOM 2598 C CA . ARG A 1 315 ? 18.545 -11.310 -13.117 1.00 94.19 315 ARG A CA 1
ATOM 2599 C C . ARG A 1 315 ? 18.762 -10.708 -14.507 1.00 94.19 315 ARG A C 1
ATOM 2601 O O . ARG A 1 315 ? 18.786 -11.463 -15.477 1.00 94.19 315 ARG A O 1
ATOM 2608 N N . ILE A 1 316 ? 18.945 -9.392 -14.603 1.00 93.12 316 ILE A N 1
ATOM 2609 C CA . ILE A 1 316 ? 19.252 -8.705 -15.869 1.00 93.12 316 ILE A CA 1
ATOM 2610 C C . ILE A 1 316 ? 20.651 -9.097 -16.366 1.00 93.12 316 ILE A C 1
ATOM 2612 O O . ILE A 1 316 ? 20.795 -9.498 -17.519 1.00 93.12 316 ILE A O 1
ATOM 2616 N N . LYS A 1 317 ? 21.649 -9.091 -15.473 1.00 92.62 317 LYS A N 1
ATOM 2617 C CA . LYS A 1 317 ? 23.028 -9.548 -15.725 1.00 92.62 317 LYS A CA 1
ATOM 2618 C C . LYS A 1 317 ? 23.054 -10.972 -16.313 1.00 92.62 317 LYS A C 1
ATOM 2620 O O . LYS A 1 317 ? 23.616 -11.204 -17.382 1.00 92.62 317 LYS A O 1
ATOM 2625 N N . ILE A 1 318 ? 22.336 -11.916 -15.690 1.00 90.62 318 ILE A N 1
ATOM 2626 C CA . ILE A 1 318 ? 22.188 -13.299 -16.190 1.00 90.62 318 ILE A CA 1
ATOM 2627 C C . ILE A 1 318 ? 21.576 -13.334 -17.598 1.00 90.62 318 ILE A C 1
ATOM 2629 O O . ILE A 1 318 ? 21.998 -14.143 -18.419 1.00 90.62 318 ILE A O 1
ATOM 2633 N N . GLY A 1 319 ? 20.627 -12.447 -17.907 1.00 88.00 319 GLY A N 1
ATOM 2634 C CA . GLY A 1 319 ? 20.046 -12.347 -19.248 1.00 88.00 319 GLY A CA 1
ATOM 2635 C C . GLY A 1 319 ? 21.043 -11.945 -20.343 1.00 88.00 319 GLY A C 1
ATOM 2636 O O . GLY A 1 319 ? 20.794 -12.220 -21.513 1.00 88.00 319 GLY A O 1
ATOM 2637 N N . LEU A 1 320 ? 22.174 -11.340 -19.969 1.00 87.44 320 LEU A N 1
ATOM 2638 C CA . LEU A 1 320 ? 23.292 -10.988 -20.851 1.00 87.44 320 LEU A CA 1
ATOM 2639 C C . LEU A 1 320 ? 24.463 -11.978 -20.760 1.00 87.44 320 LEU A C 1
ATOM 2641 O O . LEU A 1 320 ? 25.511 -11.750 -21.360 1.00 87.44 320 LEU A O 1
ATOM 2645 N N . ASN A 1 321 ? 24.280 -13.083 -20.031 1.00 88.06 321 ASN A N 1
ATOM 2646 C CA . ASN A 1 321 ? 25.280 -14.126 -19.817 1.00 88.06 321 ASN A CA 1
ATOM 2647 C C . ASN A 1 321 ? 26.592 -13.619 -19.178 1.00 88.06 321 ASN A C 1
ATOM 2649 O O . ASN A 1 321 ? 27.678 -14.118 -19.464 1.00 88.06 321 ASN A O 1
ATOM 2653 N N . SER A 1 322 ? 26.505 -12.619 -18.299 1.00 86.50 322 SER A N 1
ATOM 2654 C CA . SER A 1 322 ? 27.647 -12.145 -17.513 1.00 86.50 322 SER A CA 1
ATOM 2655 C C . SER A 1 322 ? 27.186 -11.625 -16.158 1.00 86.50 322 SER A C 1
ATOM 2657 O O . SER A 1 322 ? 26.129 -11.020 -16.059 1.00 86.50 322 SER A O 1
ATOM 2659 N N . LYS A 1 323 ? 27.975 -11.840 -15.102 1.00 87.06 323 LYS A N 1
ATOM 2660 C CA . LYS A 1 323 ? 27.754 -11.246 -13.767 1.00 87.06 323 LYS A CA 1
ATOM 2661 C C . LYS A 1 323 ? 28.847 -10.251 -13.372 1.00 87.06 323 LYS A C 1
ATOM 2663 O O . LYS A 1 323 ? 28.829 -9.744 -12.256 1.00 87.06 323 LYS A O 1
ATOM 2668 N N . MET A 1 324 ? 29.796 -9.996 -14.270 1.00 84.06 324 MET A N 1
ATOM 2669 C CA . MET A 1 324 ? 31.001 -9.226 -13.984 1.00 84.06 324 MET A CA 1
ATOM 2670 C C . MET A 1 324 ? 30.659 -7.755 -13.695 1.00 84.06 324 MET A C 1
ATOM 2672 O O . MET A 1 324 ? 30.125 -7.100 -14.590 1.00 84.06 324 MET A O 1
ATOM 2676 N N . PRO A 1 325 ? 30.969 -7.217 -12.499 1.00 83.19 325 PRO A N 1
ATOM 2677 C CA . PRO A 1 325 ? 30.611 -5.845 -12.130 1.00 83.19 325 PRO A CA 1
ATOM 2678 C C . PRO A 1 325 ? 31.121 -4.781 -13.107 1.00 83.19 325 PRO A C 1
ATOM 2680 O O . PRO A 1 325 ? 30.359 -3.889 -13.461 1.00 83.19 325 PRO A O 1
ATOM 2683 N N . SER A 1 326 ? 32.340 -4.931 -13.642 1.00 83.06 326 SER A N 1
ATOM 2684 C CA . SER A 1 326 ? 32.939 -3.952 -14.565 1.00 83.06 326 SER A CA 1
ATOM 2685 C C . SER A 1 326 ? 32.142 -3.731 -15.858 1.00 83.06 326 SER A C 1
ATOM 2687 O O . SER A 1 326 ? 32.247 -2.667 -16.463 1.00 83.06 326 SER A O 1
ATOM 2689 N N . ARG A 1 327 ? 31.331 -4.705 -16.295 1.00 85.81 327 ARG A N 1
ATOM 2690 C CA . ARG A 1 327 ? 30.460 -4.582 -17.484 1.00 85.81 327 ARG A CA 1
ATOM 2691 C C . ARG A 1 327 ? 29.113 -3.934 -17.186 1.00 85.81 327 ARG A C 1
ATOM 2693 O O . ARG A 1 327 ? 28.367 -3.621 -18.109 1.00 85.81 327 ARG A O 1
ATOM 2700 N N . PHE A 1 328 ? 28.775 -3.813 -15.907 1.00 89.00 328 PHE A N 1
ATOM 2701 C CA . PHE A 1 328 ? 27.472 -3.367 -15.435 1.00 89.00 328 PHE A CA 1
ATOM 2702 C C . PHE A 1 328 ? 27.619 -2.255 -14.394 1.00 89.00 328 PHE A C 1
ATOM 2704 O O . PHE A 1 328 ? 27.184 -2.448 -13.253 1.00 89.00 328 PHE A O 1
ATOM 2711 N N . PRO A 1 329 ? 28.222 -1.110 -14.771 1.00 88.88 329 PRO A N 1
ATOM 2712 C CA . PRO A 1 329 ? 28.215 0.066 -13.916 1.00 88.88 329 PRO A CA 1
ATOM 2713 C C . PRO A 1 329 ? 26.771 0.534 -13.642 1.00 88.88 329 PRO A C 1
ATOM 2715 O O . PRO A 1 329 ? 25.866 0.228 -14.433 1.00 88.88 329 PRO A O 1
ATOM 2718 N N . PRO A 1 330 ? 26.535 1.285 -12.548 1.00 90.00 330 PRO A N 1
ATOM 2719 C CA . PRO A 1 330 ? 25.206 1.763 -12.157 1.00 90.00 330 PRO A CA 1
ATOM 2720 C C . PRO A 1 330 ? 24.433 2.456 -13.290 1.00 90.00 330 PRO A C 1
ATOM 2722 O O . PRO A 1 330 ? 23.226 2.245 -13.427 1.00 90.00 330 PRO A O 1
ATOM 2725 N N . VAL A 1 331 ? 25.135 3.200 -14.153 1.00 91.12 331 VAL A N 1
ATOM 2726 C CA . VAL A 1 331 ? 24.573 3.914 -15.313 1.00 91.12 331 VAL A CA 1
ATOM 2727 C C . VAL A 1 331 ? 23.690 3.018 -16.199 1.00 91.12 331 VAL A C 1
ATOM 2729 O O . VAL A 1 331 ? 22.580 3.396 -16.557 1.00 91.12 331 VAL A O 1
ATOM 2732 N N . VAL A 1 332 ? 24.071 1.755 -16.426 1.00 91.12 332 VAL A N 1
ATOM 2733 C CA . VAL A 1 332 ? 23.302 0.812 -17.265 1.00 91.12 332 VAL A CA 1
ATOM 2734 C C . VAL A 1 332 ? 21.907 0.517 -16.683 1.00 91.12 332 VAL A C 1
ATOM 2736 O O . VAL A 1 332 ? 20.956 0.237 -17.421 1.00 91.12 332 VAL A O 1
ATOM 2739 N N . PHE A 1 333 ? 21.761 0.567 -15.355 1.00 94.81 333 PHE A N 1
ATOM 2740 C CA . PHE A 1 333 ? 20.500 0.290 -14.664 1.00 94.81 333 PHE A CA 1
ATOM 2741 C C . PHE A 1 333 ? 19.673 1.555 -14.421 1.00 94.81 333 PHE A C 1
ATOM 2743 O O . PHE A 1 333 ? 18.455 1.535 -14.627 1.00 94.81 333 PHE A O 1
ATOM 2750 N N . TYR A 1 334 ? 20.315 2.632 -13.969 1.00 95.75 334 TYR A N 1
ATOM 2751 C CA . TYR A 1 334 ? 19.625 3.805 -13.428 1.00 95.75 334 TYR A CA 1
ATOM 2752 C C . TYR A 1 334 ? 19.390 4.923 -14.442 1.00 95.75 334 TYR A C 1
ATOM 2754 O O . TYR A 1 334 ? 18.496 5.740 -14.222 1.00 95.75 334 TYR A O 1
ATOM 2762 N N . THR A 1 335 ? 20.105 4.936 -15.575 1.00 94.44 335 THR A N 1
ATOM 2763 C CA . THR A 1 335 ? 19.837 5.899 -16.649 1.00 94.44 335 THR A CA 1
ATOM 2764 C C . THR A 1 335 ? 18.358 5.844 -17.058 1.00 94.44 335 THR A C 1
ATOM 2766 O O . THR A 1 335 ? 17.823 4.743 -17.264 1.00 94.44 335 THR A O 1
ATOM 2769 N N . PRO A 1 336 ? 17.674 6.998 -17.181 1.00 93.56 336 PRO A N 1
ATOM 2770 C CA . PRO A 1 336 ? 16.280 7.052 -17.604 1.00 93.56 336 PRO A CA 1
ATOM 2771 C C . PRO A 1 336 ? 16.038 6.402 -18.970 1.00 93.56 336 PRO A C 1
ATOM 2773 O O . PRO A 1 336 ? 16.935 6.263 -19.805 1.00 93.56 336 PRO A O 1
ATOM 2776 N N . LYS A 1 337 ? 14.794 5.988 -19.214 1.00 90.69 337 LYS A N 1
ATOM 2777 C CA . LYS A 1 337 ? 14.434 5.268 -20.446 1.00 90.69 337 LYS A CA 1
ATOM 2778 C C . LYS A 1 337 ? 14.538 6.144 -21.685 1.00 90.69 337 LYS A C 1
ATOM 2780 O O . LYS A 1 337 ? 14.776 5.611 -22.767 1.00 90.69 337 LYS A O 1
ATOM 2785 N N . GLU A 1 338 ? 14.368 7.456 -21.527 1.00 88.94 338 GLU A N 1
ATOM 2786 C CA . GLU A 1 338 ? 14.486 8.415 -22.623 1.00 88.94 338 GLU A CA 1
ATOM 2787 C C . GLU A 1 338 ? 15.917 8.439 -23.202 1.00 88.94 338 GLU A C 1
ATOM 2789 O O . GLU A 1 338 ? 16.083 8.711 -24.386 1.00 88.94 338 GLU A O 1
ATOM 2794 N N . LEU A 1 339 ? 16.928 8.045 -22.412 1.00 90.50 339 LEU A N 1
ATOM 2795 C CA . LEU A 1 339 ? 18.342 7.923 -22.809 1.00 90.50 339 LEU A CA 1
ATOM 2796 C C . LEU A 1 339 ? 18.774 6.460 -23.068 1.00 90.50 339 LEU A C 1
ATOM 2798 O O . LEU A 1 339 ? 19.959 6.125 -23.062 1.00 90.50 339 LEU A O 1
ATOM 2802 N N . GLY A 1 340 ? 17.814 5.548 -23.256 1.00 88.50 340 GLY A N 1
ATOM 2803 C CA . GLY A 1 340 ? 18.069 4.136 -23.574 1.00 88.50 340 GLY A CA 1
ATOM 2804 C C . GLY A 1 340 ? 18.462 3.245 -22.383 1.00 88.50 340 GLY A C 1
ATOM 2805 O O . GLY A 1 340 ? 18.789 2.068 -22.576 1.00 88.50 340 GLY A O 1
ATOM 2806 N N . GLY A 1 341 ? 18.406 3.760 -21.151 1.00 91.69 341 GLY A N 1
ATOM 2807 C CA . GLY A 1 341 ? 18.596 2.980 -19.925 1.00 91.69 341 GLY A CA 1
ATOM 2808 C C . GLY A 1 341 ? 17.347 2.204 -19.486 1.00 91.69 341 GLY A C 1
ATOM 2809 O O . GLY A 1 341 ? 16.315 2.178 -20.164 1.00 91.69 341 GLY A O 1
ATOM 2810 N N . LEU A 1 342 ? 17.428 1.531 -18.333 1.00 94.44 342 LEU A N 1
ATOM 2811 C CA . LEU A 1 342 ? 16.283 0.799 -17.766 1.00 94.44 342 LEU A CA 1
ATOM 2812 C C . LEU A 1 342 ? 15.370 1.683 -16.907 1.00 94.44 342 LEU A C 1
ATOM 2814 O O . LEU A 1 342 ? 14.221 1.298 -16.658 1.00 94.44 342 LEU A O 1
ATOM 2818 N N . GLY A 1 343 ? 15.865 2.842 -16.463 1.00 95.31 343 GLY A N 1
ATOM 2819 C CA . GLY A 1 343 ? 15.186 3.737 -15.533 1.00 95.31 343 GLY A CA 1
ATOM 2820 C C . GLY A 1 343 ? 14.803 3.034 -14.235 1.00 95.31 343 GLY A C 1
ATOM 2821 O O . GLY A 1 343 ? 13.683 3.2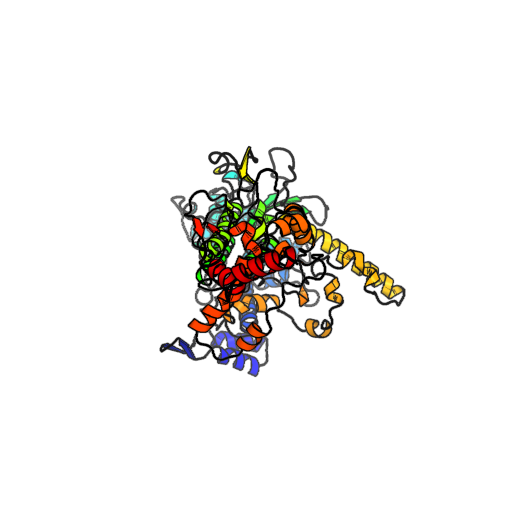22 -13.757 1.00 95.31 343 GLY A O 1
ATOM 2822 N N . MET A 1 344 ? 15.655 2.141 -13.719 1.00 96.88 344 MET A N 1
ATOM 2823 C CA . MET A 1 344 ? 15.423 1.520 -12.415 1.00 96.88 344 MET A CA 1
ATOM 2824 C C . MET A 1 344 ? 15.461 2.589 -11.319 1.00 96.88 344 MET A C 1
ATOM 2826 O O . MET A 1 344 ? 16.231 3.536 -11.401 1.00 96.88 344 MET A O 1
ATOM 2830 N N . LEU A 1 345 ? 14.623 2.442 -10.297 1.00 96.94 345 LEU A N 1
ATOM 2831 C CA . LEU A 1 345 ? 14.670 3.275 -9.097 1.00 96.94 345 LEU A CA 1
ATOM 2832 C C . LEU A 1 345 ? 15.533 2.596 -8.030 1.00 96.94 345 LEU A C 1
ATOM 2834 O O . LEU A 1 345 ? 15.414 1.382 -7.832 1.00 96.94 345 LEU A O 1
ATOM 2838 N N . SER A 1 346 ? 16.364 3.393 -7.358 1.00 95.25 346 SER A N 1
ATOM 2839 C CA . SER A 1 346 ? 17.320 2.951 -6.338 1.00 95.25 346 SER A CA 1
ATOM 2840 C C . SER A 1 346 ? 16.814 3.216 -4.923 1.00 95.25 346 SER A C 1
ATOM 2842 O O . SER A 1 346 ? 16.359 4.318 -4.607 1.00 95.25 346 SER A O 1
ATOM 2844 N N . MET A 1 347 ? 16.949 2.205 -4.065 1.00 93.88 347 MET A N 1
ATOM 2845 C CA . MET A 1 347 ? 16.847 2.320 -2.602 1.00 93.88 347 MET A CA 1
ATOM 2846 C C . MET A 1 347 ? 17.996 1.560 -1.900 1.00 93.88 347 MET A C 1
ATOM 2848 O O . MET A 1 347 ? 18.094 1.566 -0.678 1.00 93.88 347 MET A O 1
ATOM 2852 N N . GLY A 1 348 ? 18.874 0.890 -2.656 1.00 85.94 348 GLY A N 1
ATOM 2853 C CA . GLY A 1 348 ? 19.963 0.064 -2.137 1.00 85.94 348 GLY A CA 1
ATOM 2854 C C . GLY A 1 348 ? 21.317 0.767 -1.996 1.00 85.94 348 GLY A C 1
ATOM 2855 O O . GLY A 1 348 ? 22.182 0.276 -1.271 1.00 85.94 348 GLY A O 1
ATOM 2856 N N . HIS A 1 349 ? 21.510 1.925 -2.634 1.00 84.38 349 HIS A N 1
ATOM 2857 C CA . HIS A 1 349 ? 22.722 2.747 -2.496 1.00 84.38 349 HIS A CA 1
ATOM 2858 C C . HIS A 1 349 ? 22.651 3.604 -1.225 1.00 84.38 349 HIS A C 1
ATOM 2860 O O . HIS A 1 349 ? 22.630 4.830 -1.270 1.00 84.38 349 HIS A O 1
ATOM 2866 N N . ILE A 1 350 ? 22.533 2.931 -0.082 1.00 80.94 350 ILE A N 1
ATOM 2867 C CA . ILE A 1 350 ? 22.379 3.550 1.232 1.00 80.94 350 ILE A CA 1
ATOM 2868 C C . ILE A 1 350 ? 23.459 3.072 2.187 1.00 80.94 350 ILE A C 1
ATOM 2870 O O . ILE A 1 350 ? 23.922 1.932 2.116 1.00 80.94 350 ILE A O 1
ATOM 2874 N N . LEU A 1 351 ? 23.817 3.947 3.117 1.00 76.25 351 LEU A N 1
ATOM 2875 C CA . LEU A 1 351 ? 24.546 3.569 4.312 1.00 76.25 351 LEU A CA 1
ATOM 2876 C C . LEU A 1 351 ? 23.537 3.026 5.321 1.00 76.25 351 LEU A C 1
ATOM 2878 O O . LEU A 1 351 ? 22.673 3.755 5.802 1.00 76.25 351 LEU A O 1
ATOM 2882 N N . ILE A 1 352 ? 23.619 1.731 5.602 1.00 68.38 352 ILE A N 1
ATOM 2883 C CA . ILE A 1 352 ? 22.757 1.058 6.566 1.00 68.38 352 ILE A CA 1
ATOM 2884 C C . ILE A 1 352 ? 23.330 1.323 7.958 1.00 68.38 352 ILE A C 1
ATOM 2886 O O . ILE A 1 352 ? 24.481 0.940 8.208 1.00 68.38 352 ILE A O 1
ATOM 2890 N N . PRO A 1 353 ? 22.565 1.958 8.862 1.00 69.94 353 PRO A N 1
ATOM 2891 C CA . PRO A 1 353 ? 22.979 2.116 10.245 1.00 69.94 353 PRO A CA 1
ATOM 2892 C C . PRO A 1 353 ? 23.291 0.758 10.868 1.00 69.94 353 PRO A C 1
ATOM 2894 O O . PRO A 1 353 ? 22.546 -0.210 10.702 1.00 69.94 353 PRO A O 1
ATOM 2897 N N . GLN A 1 354 ? 24.414 0.674 11.566 1.00 66.44 354 GLN A N 1
ATOM 2898 C CA . GLN A 1 354 ? 24.754 -0.454 12.413 1.00 66.44 354 GLN A CA 1
ATOM 2899 C C . GLN A 1 354 ? 25.120 0.072 13.794 1.00 66.44 354 GLN A C 1
ATOM 2901 O O . GLN A 1 354 ? 25.751 1.115 13.971 1.00 66.44 354 GLN A O 1
ATOM 2906 N N . SER A 1 355 ? 24.700 -0.688 14.786 1.00 63.00 355 SER A N 1
ATOM 2907 C CA . SER A 1 355 ? 25.080 -0.512 16.175 1.00 63.00 355 SER A CA 1
ATOM 2908 C C . SER A 1 355 ? 25.590 -1.853 16.691 1.00 63.00 355 SER A C 1
ATOM 2910 O O . SER A 1 355 ? 25.437 -2.880 16.020 1.00 63.00 355 SER A O 1
ATOM 2912 N N . ASP A 1 356 ? 26.231 -1.866 17.858 1.00 60.66 356 ASP A N 1
ATOM 2913 C CA . ASP A 1 356 ? 26.681 -3.119 18.462 1.00 60.66 356 ASP A CA 1
ATOM 2914 C C . ASP A 1 356 ? 25.498 -4.105 18.594 1.00 60.66 356 ASP A C 1
ATOM 2916 O O . ASP A 1 356 ? 24.517 -3.865 19.305 1.00 60.66 356 ASP A O 1
ATOM 2920 N N . LEU A 1 357 ? 25.586 -5.246 17.898 1.00 64.94 357 LEU A N 1
ATOM 2921 C CA . LEU A 1 357 ? 24.562 -6.298 17.876 1.00 64.94 357 LEU A CA 1
ATOM 2922 C C . LEU A 1 357 ? 24.279 -6.886 19.269 1.00 64.94 357 LEU A C 1
ATOM 2924 O O . LEU A 1 357 ? 23.228 -7.507 19.473 1.00 64.94 357 LEU A O 1
ATOM 2928 N N . ARG A 1 358 ? 25.205 -6.722 20.226 1.00 64.25 358 ARG A N 1
ATOM 2929 C CA . ARG A 1 358 ? 25.031 -7.161 21.614 1.00 64.25 358 ARG A CA 1
ATOM 2930 C C . ARG A 1 358 ? 24.066 -6.253 22.376 1.00 64.25 358 ARG A C 1
ATOM 2932 O O . ARG A 1 358 ? 23.172 -6.772 23.048 1.00 64.25 358 ARG A O 1
ATOM 2939 N N . TYR A 1 359 ? 24.214 -4.934 22.242 1.00 60.91 359 TYR A N 1
ATOM 2940 C CA . TYR A 1 359 ? 23.441 -3.942 23.001 1.00 60.91 359 TYR A CA 1
ATOM 2941 C C . TYR A 1 359 ? 22.178 -3.463 22.280 1.00 60.91 359 TYR A C 1
ATOM 2943 O O . TYR A 1 359 ? 21.165 -3.258 22.941 1.00 60.91 359 TYR A O 1
ATOM 2951 N N . SER A 1 360 ? 22.168 -3.428 20.946 1.00 68.69 360 SER A N 1
ATOM 2952 C CA . SER A 1 360 ? 20.995 -3.061 20.124 1.00 68.69 360 SER A CA 1
ATOM 2953 C C . SER A 1 360 ? 19.759 -3.942 20.352 1.00 68.69 360 SER A C 1
ATOM 2955 O O . SER A 1 360 ? 18.617 -3.536 20.131 1.00 68.69 360 SER A O 1
ATOM 2957 N N . LYS A 1 361 ? 19.960 -5.178 20.831 1.00 68.94 361 LYS A N 1
ATOM 2958 C CA . LYS A 1 361 ? 18.868 -6.073 21.246 1.00 68.94 361 LYS A CA 1
ATOM 2959 C C . LYS A 1 361 ? 18.243 -5.660 22.580 1.00 68.94 361 LYS A C 1
ATOM 2961 O O . LYS A 1 361 ? 17.083 -6.000 22.827 1.00 68.94 361 LYS A O 1
ATOM 2966 N N . GLN A 1 362 ? 19.010 -5.013 23.453 1.00 66.12 362 GLN A N 1
ATOM 2967 C CA . GLN A 1 362 ? 18.588 -4.597 24.789 1.00 66.12 362 GLN A CA 1
ATOM 2968 C C . GLN A 1 362 ? 17.978 -3.193 24.738 1.00 66.12 362 GLN A C 1
ATOM 2970 O O . GLN A 1 362 ? 16.787 -3.045 25.016 1.00 66.12 362 GLN A O 1
ATOM 2975 N N . THR A 1 363 ? 18.752 -2.222 24.260 1.00 68.88 363 THR A N 1
ATOM 2976 C CA . THR A 1 363 ? 18.421 -0.794 24.215 1.00 68.88 363 THR A CA 1
ATOM 2977 C C . THR A 1 363 ? 18.515 -0.245 22.792 1.00 68.88 363 THR A C 1
ATOM 2979 O O . THR A 1 363 ? 19.175 -0.817 21.925 1.00 68.88 363 THR A O 1
ATOM 2982 N N . GLU A 1 364 ? 17.874 0.899 22.536 1.00 62.34 364 GLU A N 1
ATOM 2983 C CA . GLU A 1 364 ? 18.177 1.707 21.349 1.00 62.34 364 GLU A CA 1
ATOM 2984 C C . GLU A 1 364 ? 19.510 2.439 21.560 1.00 62.34 364 GLU A C 1
ATOM 2986 O O . GLU A 1 364 ? 19.543 3.630 21.872 1.00 62.34 364 GLU A O 1
ATOM 2991 N N . THR A 1 365 ? 20.624 1.728 21.402 1.00 60.47 365 THR A N 1
ATOM 2992 C CA . THR A 1 365 ? 21.926 2.377 21.228 1.00 60.47 365 THR A CA 1
ATOM 2993 C C . THR A 1 365 ? 21.884 3.181 19.932 1.00 60.47 365 THR A C 1
ATOM 2995 O O . THR A 1 365 ? 21.406 2.674 18.917 1.00 60.47 365 THR A O 1
ATOM 2998 N N . GLY A 1 366 ? 22.343 4.433 19.956 1.00 64.75 366 GLY A N 1
ATOM 2999 C CA . GLY A 1 366 ? 22.460 5.246 18.744 1.00 64.75 366 GLY A CA 1
ATOM 3000 C C . GLY A 1 366 ? 23.304 4.569 17.653 1.00 64.75 366 GLY A C 1
ATOM 3001 O O . GLY A 1 366 ? 23.887 3.501 17.846 1.00 64.75 366 GLY A O 1
ATOM 3002 N N . ILE A 1 367 ? 23.376 5.201 16.485 1.00 69.56 367 ILE A N 1
ATOM 3003 C CA . ILE A 1 367 ? 24.159 4.679 15.361 1.00 69.56 367 ILE A CA 1
ATOM 3004 C C . ILE A 1 367 ? 25.647 4.810 15.702 1.00 69.56 367 ILE A C 1
ATOM 3006 O O . ILE A 1 367 ? 26.120 5.925 15.912 1.00 69.56 367 ILE A O 1
ATOM 3010 N N . THR A 1 368 ? 26.382 3.695 15.758 1.00 70.56 368 THR A N 1
ATOM 3011 C CA . THR A 1 368 ? 27.829 3.718 16.042 1.00 70.56 368 THR A CA 1
ATOM 3012 C C . THR A 1 368 ? 28.658 3.664 14.764 1.00 70.56 368 THR A C 1
ATOM 3014 O O . THR A 1 368 ? 29.679 4.340 14.666 1.00 70.56 368 THR A O 1
ATOM 3017 N N . HIS A 1 369 ? 28.214 2.896 13.763 1.00 75.44 369 HIS A N 1
ATOM 3018 C CA . HIS A 1 369 ? 28.898 2.741 12.478 1.00 75.44 369 HIS A CA 1
ATOM 3019 C C . HIS A 1 369 ? 27.887 2.617 11.329 1.00 75.44 369 HIS A C 1
ATOM 3021 O O . HIS A 1 369 ? 26.703 2.357 11.538 1.00 75.44 369 HIS A O 1
ATOM 3027 N N . PHE A 1 370 ? 28.358 2.749 10.091 1.00 73.06 370 PHE A N 1
ATOM 3028 C CA . PHE A 1 370 ? 27.545 2.547 8.894 1.00 73.06 370 PHE A CA 1
ATOM 3029 C C . PHE A 1 370 ? 28.112 1.418 8.035 1.00 73.06 370 PHE A C 1
ATOM 3031 O O . PHE A 1 370 ? 29.319 1.339 7.815 1.00 73.06 370 PHE A O 1
ATOM 3038 N N . ARG A 1 371 ? 27.232 0.559 7.511 1.00 79.56 371 ARG A N 1
ATOM 3039 C CA . ARG A 1 371 ? 27.572 -0.461 6.513 1.00 79.56 371 ARG A CA 1
ATOM 3040 C C . ARG A 1 371 ? 27.073 -0.019 5.144 1.00 79.56 371 ARG A C 1
ATOM 3042 O O . ARG A 1 371 ? 25.888 0.258 4.988 1.00 79.56 371 ARG A O 1
ATOM 3049 N N . SER A 1 372 ? 27.939 -0.017 4.135 1.00 77.75 372 SER A N 1
ATOM 3050 C CA . SER A 1 372 ? 27.503 0.249 2.760 1.00 77.75 372 SER A CA 1
ATOM 3051 C C . SER A 1 372 ? 26.556 -0.849 2.257 1.00 77.75 372 SER A C 1
ATOM 3053 O O . SER A 1 372 ? 26.844 -2.038 2.403 1.00 77.75 372 SER A O 1
ATOM 3055 N N . GLY A 1 373 ? 25.409 -0.456 1.696 1.00 77.19 373 GLY A N 1
ATOM 3056 C CA . GLY A 1 373 ? 24.426 -1.368 1.113 1.00 77.19 373 GLY A CA 1
ATOM 3057 C C . GLY A 1 373 ? 24.890 -1.952 -0.224 1.00 77.19 373 GLY A C 1
ATOM 3058 O O . GLY A 1 373 ? 25.027 -3.169 -0.358 1.00 77.19 373 GLY A O 1
ATOM 3059 N N . MET A 1 374 ? 25.147 -1.090 -1.212 1.00 79.81 374 MET A N 1
ATOM 3060 C CA . MET A 1 374 ? 25.646 -1.460 -2.543 1.00 79.81 374 MET A CA 1
ATOM 3061 C C . MET A 1 374 ? 26.955 -0.735 -2.868 1.00 79.81 374 MET A C 1
ATOM 3063 O O . MET A 1 374 ? 27.158 0.419 -2.501 1.00 79.81 374 MET A O 1
ATOM 3067 N N . THR A 1 375 ? 27.837 -1.419 -3.595 1.00 73.94 375 THR A N 1
ATOM 3068 C CA . THR A 1 375 ? 29.128 -0.888 -4.051 1.00 73.94 375 THR A CA 1
ATOM 3069 C C . THR A 1 375 ? 28.968 -0.050 -5.320 1.00 73.94 375 THR A C 1
ATOM 3071 O O . THR A 1 375 ? 28.286 -0.488 -6.248 1.00 73.94 375 THR A O 1
ATOM 3074 N N . HIS A 1 376 ? 29.649 1.090 -5.386 1.00 71.38 376 HIS A N 1
ATOM 3075 C CA . HIS A 1 376 ? 29.773 1.962 -6.560 1.00 71.38 376 HIS A CA 1
ATOM 3076 C C . HIS A 1 376 ? 31.234 2.424 -6.704 1.00 71.38 376 HIS A C 1
ATOM 3078 O O . HIS A 1 376 ? 32.047 2.138 -5.824 1.00 71.38 376 HIS A O 1
ATOM 3084 N N . GLU A 1 377 ? 31.573 3.050 -7.834 1.00 67.19 377 GLU A N 1
ATOM 3085 C CA . GLU A 1 377 ? 32.885 3.685 -8.032 1.00 67.19 377 GLU A CA 1
ATOM 3086 C C . GLU A 1 377 ? 33.049 4.861 -7.049 1.00 67.19 377 GLU A C 1
ATOM 3088 O O . GLU A 1 377 ? 32.050 5.442 -6.622 1.00 67.19 377 GLU A O 1
ATOM 3093 N N . GLU A 1 378 ? 34.284 5.164 -6.638 1.00 57.94 378 GLU A N 1
ATOM 3094 C CA . GLU A 1 378 ? 34.579 6.219 -5.654 1.00 57.94 378 GLU A CA 1
ATOM 3095 C C . GLU A 1 378 ? 33.946 7.562 -6.096 1.00 57.94 378 GLU A C 1
ATOM 3097 O O . GLU A 1 378 ? 33.928 7.888 -7.281 1.00 57.94 378 GLU A O 1
ATOM 3102 N N . ASP A 1 379 ? 33.334 8.287 -5.151 1.00 65.62 379 ASP A N 1
ATOM 3103 C CA . ASP A 1 379 ? 32.623 9.575 -5.313 1.00 65.62 379 ASP A CA 1
ATOM 3104 C C . ASP A 1 379 ? 31.284 9.597 -6.093 1.00 65.62 379 ASP A C 1
ATOM 3106 O O . ASP A 1 379 ? 30.609 10.631 -6.124 1.00 65.62 379 ASP A O 1
ATOM 3110 N N . GLN A 1 380 ? 30.804 8.474 -6.647 1.00 71.94 380 GLN A N 1
ATOM 3111 C CA . GLN A 1 380 ? 29.519 8.446 -7.369 1.00 71.94 380 GLN A CA 1
ATOM 3112 C C . GLN A 1 380 ? 28.292 8.200 -6.464 1.00 71.94 380 GLN A C 1
ATOM 3114 O O . GLN A 1 380 ? 27.847 7.068 -6.267 1.00 71.94 380 GLN A O 1
ATOM 3119 N N . LEU A 1 381 ? 27.644 9.262 -5.980 1.00 83.81 381 LEU A N 1
ATOM 3120 C CA . LEU A 1 381 ? 26.436 9.141 -5.151 1.00 83.81 381 LEU A CA 1
ATOM 3121 C C . LEU A 1 381 ? 25.159 8.927 -5.980 1.00 83.81 381 LEU A C 1
ATOM 3123 O O . LEU A 1 381 ? 24.642 9.854 -6.595 1.00 83.81 381 LEU A O 1
ATOM 3127 N N . ILE A 1 382 ? 24.583 7.723 -5.926 1.00 88.88 382 ILE A N 1
ATOM 3128 C CA . ILE A 1 382 ? 23.285 7.427 -6.555 1.00 88.88 382 ILE A CA 1
ATOM 3129 C C . ILE A 1 382 ? 22.128 7.992 -5.706 1.00 88.88 382 ILE A C 1
ATOM 3131 O O . ILE A 1 382 ? 21.980 7.592 -4.546 1.00 88.88 382 ILE A O 1
ATOM 3135 N N . PRO A 1 383 ? 21.247 8.850 -6.265 1.00 92.44 383 PRO A N 1
ATOM 3136 C CA . PRO A 1 383 ? 20.096 9.385 -5.551 1.00 92.44 383 PRO A CA 1
ATOM 3137 C C . PRO A 1 383 ? 19.176 8.293 -5.003 1.00 92.44 383 PRO A C 1
ATOM 3139 O O . PRO A 1 383 ? 18.765 7.358 -5.704 1.00 92.44 383 PRO A O 1
ATOM 3142 N N . ASN A 1 384 ? 18.817 8.447 -3.731 1.00 90.62 384 ASN A N 1
ATOM 3143 C CA . ASN A 1 384 ? 17.932 7.542 -3.016 1.00 90.62 384 ASN A CA 1
ATOM 3144 C C . ASN A 1 384 ? 16.474 8.014 -3.119 1.00 90.62 384 ASN A C 1
ATOM 3146 O O . ASN A 1 384 ? 16.171 9.159 -2.787 1.00 90.62 384 ASN A O 1
ATOM 3150 N N . LEU A 1 385 ? 15.570 7.107 -3.506 1.00 93.62 385 LEU A N 1
ATOM 3151 C CA . LEU A 1 385 ? 14.137 7.358 -3.640 1.00 93.62 385 LEU A CA 1
ATOM 3152 C C . LEU A 1 385 ? 13.486 7.974 -2.388 1.00 93.62 385 LEU A C 1
ATOM 3154 O O . LEU A 1 385 ? 12.594 8.805 -2.540 1.00 93.62 385 LEU A O 1
ATOM 3158 N N . TYR A 1 386 ? 13.926 7.610 -1.176 1.00 93.12 386 TYR A N 1
ATOM 3159 C CA . TYR A 1 386 ? 13.349 8.143 0.067 1.00 93.12 386 TYR A CA 1
ATOM 3160 C C . TYR A 1 386 ? 13.368 9.679 0.125 1.00 93.12 386 TYR A C 1
ATOM 3162 O O . TYR A 1 386 ? 12.374 10.282 0.507 1.00 93.12 386 TYR A O 1
ATOM 3170 N N . ARG A 1 387 ? 14.448 10.324 -0.339 1.00 91.94 387 ARG A N 1
ATOM 3171 C CA . ARG A 1 387 ? 14.597 11.793 -0.288 1.00 91.94 387 ARG A CA 1
ATOM 3172 C C . ARG A 1 387 ? 13.590 12.552 -1.159 1.00 91.94 387 ARG A C 1
ATOM 3174 O O . ARG A 1 387 ? 13.417 13.750 -0.988 1.00 91.94 387 ARG A O 1
ATOM 3181 N N . TYR A 1 388 ? 12.945 11.860 -2.094 1.00 95.31 388 TYR A N 1
ATOM 3182 C CA . TYR A 1 388 ? 11.990 12.432 -3.047 1.00 95.31 388 TYR A CA 1
ATOM 3183 C C . TYR A 1 388 ? 10.543 12.082 -2.699 1.00 95.31 388 TYR A C 1
ATOM 3185 O O . TYR A 1 388 ? 9.629 12.354 -3.478 1.00 95.31 388 TYR A O 1
ATOM 3193 N N . ILE A 1 389 ? 10.325 11.444 -1.549 1.00 95.25 389 ILE A N 1
ATOM 3194 C CA . ILE A 1 389 ? 9.005 11.133 -1.020 1.00 95.25 389 ILE A CA 1
ATOM 3195 C C . ILE A 1 389 ? 8.881 11.881 0.303 1.00 95.25 389 ILE A C 1
ATOM 3197 O O . ILE A 1 389 ? 9.605 11.605 1.251 1.00 95.25 389 ILE A O 1
ATOM 3201 N N . GLN A 1 390 ? 7.956 12.834 0.357 1.00 94.12 390 GLN A N 1
ATOM 3202 C CA . GLN A 1 390 ? 7.630 13.558 1.585 1.00 94.12 390 GLN A CA 1
ATOM 3203 C C . GLN A 1 390 ? 7.137 12.576 2.656 1.00 94.12 390 GLN A C 1
ATOM 3205 O O . GLN A 1 390 ? 6.525 11.573 2.305 1.00 94.12 390 GLN A O 1
ATOM 3210 N N . THR A 1 391 ? 7.368 12.830 3.941 1.00 95.38 391 THR A N 1
ATOM 3211 C CA . THR A 1 391 ? 6.853 11.977 5.029 1.00 95.38 391 THR A CA 1
ATOM 3212 C C . THR A 1 391 ? 5.338 12.143 5.204 1.00 95.38 391 THR A C 1
ATOM 3214 O O . THR A 1 391 ? 4.770 13.153 4.779 1.00 95.38 391 THR A O 1
ATOM 3217 N N . TRP A 1 392 ? 4.657 11.170 5.823 1.00 96.12 392 TRP A N 1
ATOM 3218 C CA . TRP A 1 392 ? 3.226 11.305 6.126 1.00 96.12 392 TRP A CA 1
ATOM 3219 C C . TRP A 1 392 ? 2.957 12.435 7.115 1.00 96.12 392 TRP A C 1
ATOM 3221 O O . TRP A 1 392 ? 2.005 13.181 6.916 1.00 96.12 392 TRP A O 1
ATOM 3231 N N . GLU A 1 393 ? 3.800 12.606 8.137 1.00 93.69 393 GLU A N 1
ATOM 3232 C CA . GLU A 1 393 ? 3.656 13.706 9.102 1.00 93.69 393 GLU A CA 1
ATOM 3233 C C . GLU A 1 393 ? 3.640 15.073 8.405 1.00 93.69 393 GLU A C 1
ATOM 3235 O O . GLU A 1 393 ? 2.723 15.869 8.615 1.00 93.69 393 GLU A O 1
ATOM 3240 N N . SER A 1 394 ? 4.605 15.325 7.513 1.00 93.88 394 SER A N 1
ATOM 3241 C CA . SER A 1 394 ? 4.650 16.572 6.748 1.00 93.88 394 SER A CA 1
ATOM 3242 C C . SER A 1 394 ? 3.434 16.733 5.835 1.00 93.88 394 SER A C 1
ATOM 3244 O O . SER A 1 394 ? 2.888 17.829 5.754 1.00 93.88 394 SER A O 1
ATOM 3246 N N . GLU A 1 395 ? 2.969 15.659 5.196 1.00 95.94 395 GLU A N 1
ATOM 3247 C CA . GLU A 1 395 ? 1.777 15.694 4.340 1.00 95.94 395 GLU A CA 1
ATOM 3248 C C . GLU A 1 395 ? 0.488 15.968 5.115 1.00 95.94 395 GLU A C 1
ATOM 3250 O O . GLU A 1 395 ? -0.388 16.665 4.609 1.00 95.94 395 GLU A O 1
ATOM 3255 N N . PHE A 1 396 ? 0.347 15.448 6.337 1.00 96.19 396 PHE A N 1
ATOM 3256 C CA . PHE A 1 396 ? -0.827 15.710 7.171 1.00 96.19 396 PHE A CA 1
ATOM 3257 C C . PHE A 1 396 ? -0.862 17.160 7.653 1.00 96.19 396 PHE A C 1
ATOM 3259 O O . PHE A 1 396 ? -1.900 17.812 7.523 1.00 96.19 396 PHE A O 1
ATOM 3266 N N . ILE A 1 397 ? 0.273 17.683 8.128 1.00 94.25 397 ILE A N 1
ATOM 3267 C CA . ILE A 1 397 ? 0.407 19.090 8.538 1.00 94.25 397 ILE A CA 1
ATOM 3268 C C . ILE A 1 397 ? 0.124 20.011 7.346 1.00 94.25 397 ILE A C 1
ATOM 3270 O O . ILE A 1 397 ? -0.651 20.964 7.436 1.00 94.25 397 ILE A O 1
ATOM 3274 N N . GLU A 1 398 ? 0.718 19.703 6.196 1.00 95.31 398 GLU A N 1
ATOM 3275 C CA . GLU A 1 398 ? 0.510 20.470 4.977 1.00 95.31 398 GLU A CA 1
ATOM 3276 C C . GLU A 1 398 ? -0.931 20.383 4.471 1.00 95.31 398 GLU A C 1
ATOM 3278 O O . GLU A 1 398 ? -1.482 21.389 4.029 1.00 95.31 398 GLU A O 1
ATOM 3283 N N . SER A 1 399 ? -1.570 19.217 4.578 1.00 97.25 399 SER A N 1
ATOM 3284 C CA . SER A 1 399 ? -2.969 19.030 4.199 1.00 97.25 399 SER A CA 1
ATOM 3285 C C . SER A 1 399 ? -3.904 19.917 5.008 1.00 97.25 399 SER A C 1
ATOM 3287 O O . SER A 1 399 ? -4.732 20.611 4.420 1.00 97.25 399 SER A O 1
ATOM 3289 N N . GLN A 1 400 ? -3.741 19.959 6.333 1.00 95.06 400 GLN A N 1
ATOM 3290 C CA . GLN A 1 400 ? -4.539 20.837 7.193 1.00 95.06 400 GLN A CA 1
ATOM 3291 C C . GLN A 1 400 ? -4.392 22.303 6.775 1.00 95.06 400 GLN A C 1
ATOM 3293 O O . GLN A 1 400 ? -5.393 22.995 6.593 1.00 95.06 400 GLN A O 1
ATOM 3298 N N . ARG A 1 401 ? -3.153 22.753 6.541 1.00 95.44 401 ARG A N 1
ATOM 3299 C CA . ARG A 1 401 ? -2.868 24.121 6.089 1.00 95.44 401 ARG A CA 1
ATOM 3300 C C . ARG A 1 401 ? -3.526 24.428 4.741 1.00 95.44 401 ARG A C 1
ATOM 3302 O O . ARG A 1 401 ? -4.228 25.426 4.622 1.00 95.44 401 ARG A O 1
ATOM 3309 N N . VAL A 1 402 ? -3.312 23.576 3.737 1.00 96.56 402 VAL A N 1
ATOM 3310 C CA . VAL A 1 402 ? -3.796 23.786 2.361 1.00 96.56 402 VAL A CA 1
ATOM 3311 C C . VAL A 1 402 ? -5.321 23.778 2.298 1.00 96.56 402 VAL A C 1
ATOM 3313 O O . VAL A 1 402 ? -5.909 24.629 1.634 1.00 96.56 402 VAL A O 1
ATOM 3316 N N . TRP A 1 403 ? -5.985 22.858 3.001 1.00 96.81 403 TRP A N 1
ATOM 3317 C CA . TRP A 1 403 ? -7.447 22.797 2.999 1.00 96.81 403 TRP A CA 1
ATOM 3318 C C . TRP A 1 403 ? -8.094 23.934 3.801 1.00 96.81 403 TRP A C 1
ATOM 3320 O O . TRP A 1 403 ? -9.147 24.423 3.387 1.00 96.81 403 TRP A O 1
ATOM 3330 N N . ALA A 1 404 ? -7.461 24.406 4.880 1.00 95.75 404 ALA A N 1
ATOM 3331 C CA . ALA A 1 404 ? -7.903 25.606 5.593 1.00 95.75 404 ALA A CA 1
ATOM 3332 C C . ALA A 1 404 ? -7.761 26.868 4.724 1.00 95.75 404 ALA A C 1
ATOM 3334 O O . ALA A 1 404 ? -8.705 27.649 4.603 1.00 95.75 404 ALA A O 1
ATOM 3335 N N . GLU A 1 405 ? -6.618 27.030 4.050 1.00 95.31 405 GLU A N 1
ATOM 3336 C CA . GLU A 1 405 ? -6.371 28.132 3.114 1.00 95.31 405 GLU A CA 1
ATOM 3337 C C . GLU A 1 405 ? -7.365 28.106 1.942 1.00 95.31 405 GLU A C 1
ATOM 3339 O O . GLU A 1 405 ? -7.950 29.130 1.589 1.00 95.31 405 GLU A O 1
ATOM 3344 N N . TYR A 1 406 ? -7.630 26.924 1.377 1.00 95.88 406 TYR A N 1
ATOM 3345 C CA . TYR A 1 406 ? -8.640 26.748 0.337 1.00 95.88 406 TYR A CA 1
ATOM 3346 C C . TYR A 1 406 ? -10.043 27.143 0.815 1.00 95.88 406 TYR A C 1
ATOM 3348 O O . TYR A 1 406 ? -10.780 27.791 0.070 1.00 95.88 406 TYR A O 1
ATOM 3356 N N . ALA A 1 407 ? -10.429 26.772 2.040 1.00 95.94 407 ALA A N 1
ATOM 3357 C CA . ALA A 1 407 ? -11.727 27.139 2.601 1.00 95.94 407 ALA A CA 1
ATOM 3358 C C . ALA A 1 407 ? -11.876 28.665 2.739 1.00 95.94 407 ALA A C 1
ATOM 3360 O O . ALA A 1 407 ? -12.915 29.206 2.351 1.00 95.94 407 ALA A O 1
ATOM 3361 N N . LEU A 1 408 ? -10.823 29.354 3.196 1.00 95.31 408 LEU A N 1
ATOM 3362 C CA . LEU A 1 408 ? -10.776 30.817 3.276 1.00 95.31 408 LEU A CA 1
ATOM 3363 C C . LEU A 1 408 ? -10.896 31.453 1.883 1.00 95.31 408 LEU A C 1
ATOM 3365 O O . LEU A 1 408 ? -11.844 32.196 1.630 1.00 95.31 408 LEU A O 1
ATOM 3369 N N . LYS A 1 409 ? -10.016 31.070 0.947 1.00 94.75 409 LYS A N 1
ATOM 3370 C CA . LYS A 1 409 ? -10.021 31.557 -0.445 1.00 94.75 409 LYS A CA 1
ATOM 3371 C C . LYS A 1 409 ? -11.369 31.324 -1.128 1.00 94.75 409 LYS A C 1
ATOM 3373 O O . LYS A 1 409 ? -11.829 32.147 -1.918 1.00 94.75 409 LYS A O 1
ATOM 3378 N N . ARG A 1 410 ? -12.034 30.204 -0.827 1.00 94.56 410 ARG A N 1
ATOM 3379 C CA . ARG A 1 410 ? -13.369 29.887 -1.348 1.00 94.56 410 ARG A CA 1
ATOM 3380 C C . ARG A 1 410 ? -14.446 30.794 -0.767 1.00 94.56 410 ARG A C 1
ATOM 3382 O O . ARG A 1 410 ? -15.326 31.208 -1.518 1.00 94.56 410 ARG A O 1
ATOM 3389 N N . SER A 1 411 ? -14.385 31.089 0.528 1.00 94.62 411 SER A N 1
ATOM 3390 C CA . SER A 1 411 ? -15.309 32.020 1.179 1.00 94.62 411 SER A CA 1
ATOM 3391 C C . SER A 1 411 ? -15.137 33.442 0.642 1.00 94.62 411 SER A C 1
ATOM 3393 O O . SER A 1 411 ? -16.122 34.090 0.300 1.00 94.62 411 SER A O 1
ATOM 3395 N N . GLU A 1 412 ? -13.897 33.907 0.491 1.00 94.81 412 GLU A N 1
ATOM 3396 C CA . GLU A 1 412 ? -13.577 35.222 -0.078 1.00 94.81 412 GLU A CA 1
ATOM 3397 C C . GLU A 1 412 ? -14.035 35.342 -1.533 1.00 94.81 412 GLU A C 1
ATOM 3399 O O . GLU A 1 412 ? -14.680 36.321 -1.907 1.00 94.81 412 GLU A O 1
ATOM 3404 N N . ALA A 1 413 ? -13.771 34.318 -2.349 1.00 94.12 413 ALA A N 1
ATOM 3405 C CA . ALA A 1 413 ? -14.223 34.292 -3.733 1.00 94.12 413 ALA A CA 1
ATOM 3406 C C . ALA A 1 413 ? -15.757 34.326 -3.832 1.00 94.12 413 ALA A C 1
ATOM 3408 O O . ALA A 1 413 ? -16.302 35.067 -4.648 1.00 94.12 413 ALA A O 1
ATOM 3409 N N . ALA A 1 414 ? -16.453 33.581 -2.966 1.00 94.38 414 ALA A N 1
ATOM 3410 C CA . ALA A 1 414 ? -17.910 33.606 -2.892 1.00 94.38 414 ALA A CA 1
ATOM 3411 C C . ALA A 1 414 ? -18.444 34.985 -2.466 1.00 94.38 414 ALA A C 1
ATOM 3413 O O . ALA A 1 414 ? -19.391 35.472 -3.076 1.00 94.38 414 ALA A O 1
ATOM 3414 N N . ALA A 1 415 ? -17.811 35.645 -1.489 1.00 95.69 415 ALA A N 1
ATOM 3415 C CA . ALA A 1 415 ? -18.171 37.002 -1.069 1.00 95.69 415 ALA A CA 1
ATOM 3416 C C . ALA A 1 415 ? -17.961 38.040 -2.188 1.00 95.69 415 ALA A C 1
ATOM 3418 O O . ALA A 1 415 ? -18.737 38.983 -2.319 1.00 95.69 415 ALA A O 1
ATOM 3419 N N . GLN A 1 416 ? -16.949 37.837 -3.033 1.00 95.38 416 GLN A N 1
ATOM 3420 C CA . GLN A 1 416 ? -16.678 38.650 -4.223 1.00 95.38 416 GLN A CA 1
ATOM 3421 C C . GLN A 1 416 ? -17.500 38.227 -5.456 1.00 95.38 416 GLN A C 1
ATOM 3423 O O . GLN A 1 416 ? -17.297 38.777 -6.536 1.00 95.38 416 GLN A O 1
ATOM 3428 N N . ASN A 1 417 ? -18.401 37.242 -5.334 1.00 93.81 417 ASN A N 1
ATOM 3429 C CA . ASN A 1 417 ? -19.137 36.633 -6.450 1.00 93.81 417 ASN A CA 1
ATOM 3430 C C . ASN A 1 417 ? -18.241 36.148 -7.609 1.00 93.81 417 ASN A C 1
ATOM 3432 O O . ASN A 1 417 ? -18.684 36.068 -8.757 1.00 93.81 417 ASN A O 1
ATOM 3436 N N . ARG A 1 418 ? -16.982 35.790 -7.324 1.00 94.44 418 ARG A N 1
ATOM 3437 C CA . ARG A 1 418 ? -16.055 35.209 -8.301 1.00 94.44 418 ARG A CA 1
ATOM 3438 C C . ARG A 1 418 ? -15.972 33.698 -8.127 1.00 94.44 418 ARG A C 1
ATOM 3440 O O . ARG A 1 418 ? -16.137 33.146 -7.040 1.00 94.44 418 ARG A O 1
ATOM 3447 N N . ARG A 1 419 ? -15.630 33.008 -9.211 1.00 89.44 419 ARG A N 1
ATOM 3448 C CA . ARG A 1 419 ? -15.275 31.590 -9.161 1.00 89.44 419 ARG A CA 1
ATOM 3449 C C . ARG A 1 419 ? -13.765 31.446 -8.987 1.00 89.44 419 ARG A C 1
ATOM 3451 O O . ARG A 1 419 ? -13.011 32.075 -9.716 1.00 89.44 419 ARG A O 1
ATOM 3458 N N . LEU A 1 420 ? -13.348 30.577 -8.067 1.00 91.38 420 LEU A N 1
ATOM 3459 C CA . LEU A 1 420 ? -11.951 30.152 -7.942 1.00 91.38 420 LEU A CA 1
ATOM 3460 C C . LEU A 1 420 ? -11.461 29.506 -9.242 1.00 91.38 420 LEU A C 1
ATOM 3462 O O . LEU A 1 420 ? -12.105 28.592 -9.773 1.00 91.38 420 LEU A O 1
ATOM 3466 N N . THR A 1 421 ? -10.317 29.975 -9.718 1.00 88.38 421 THR A N 1
ATOM 3467 C CA . THR A 1 421 ? -9.638 29.482 -10.916 1.00 88.38 421 THR A CA 1
ATOM 3468 C C . THR A 1 421 ? -8.404 28.661 -10.540 1.00 88.38 421 THR A C 1
ATOM 3470 O O . THR A 1 421 ? -8.121 28.443 -9.363 1.00 88.38 421 THR A O 1
ATOM 3473 N N . LEU A 1 422 ? -7.702 28.137 -11.547 1.00 86.75 422 LEU A N 1
ATOM 3474 C CA . LEU A 1 422 ? -6.485 27.349 -11.347 1.00 86.75 422 LEU A CA 1
ATOM 3475 C C . LEU A 1 422 ? -5.321 28.214 -10.837 1.00 86.75 422 LEU A C 1
ATOM 3477 O O . LEU A 1 422 ? -4.570 27.762 -9.979 1.00 86.75 422 LEU A O 1
ATOM 3481 N N . GLU A 1 423 ? -5.232 29.457 -11.312 1.00 87.75 423 GLU A N 1
ATOM 3482 C CA . GLU A 1 423 ? -4.181 30.424 -10.960 1.00 87.75 423 GLU A CA 1
ATOM 3483 C C . GLU A 1 423 ? -4.184 30.744 -9.458 1.00 87.75 423 GLU A C 1
ATOM 3485 O O . GLU A 1 423 ? -3.139 30.831 -8.826 1.00 87.75 423 GLU A O 1
ATOM 3490 N N . ASP A 1 424 ? -5.365 30.795 -8.836 1.00 88.75 424 ASP A N 1
ATOM 3491 C CA . ASP A 1 424 ? -5.513 31.070 -7.399 1.00 88.75 424 ASP A CA 1
ATOM 3492 C C . ASP A 1 424 ? -4.927 29.977 -6.479 1.00 88.75 424 ASP A C 1
ATOM 3494 O O . ASP A 1 424 ? -4.783 30.173 -5.262 1.00 88.75 424 ASP A O 1
ATOM 3498 N N . LEU A 1 425 ? -4.668 28.791 -7.040 1.00 92.12 425 LEU A N 1
ATOM 3499 C CA . LEU A 1 425 ? -4.288 27.579 -6.313 1.00 92.12 425 LEU A CA 1
ATOM 3500 C C . LEU A 1 425 ? -2.969 26.968 -6.800 1.00 92.12 425 LEU A C 1
ATOM 3502 O O . LEU A 1 425 ? -2.606 25.895 -6.310 1.00 92.12 425 LEU A O 1
ATOM 3506 N N . GLU A 1 426 ? -2.255 27.627 -7.715 1.00 90.50 426 GLU A N 1
ATOM 3507 C CA . GLU A 1 426 ? -1.035 27.110 -8.347 1.00 90.50 426 GLU A CA 1
ATOM 3508 C C . GLU A 1 426 ? 0.034 26.717 -7.312 1.00 90.50 426 GLU A C 1
ATOM 3510 O O . GLU A 1 426 ? 0.542 25.594 -7.341 1.00 90.50 426 GLU A O 1
ATOM 3515 N N . ASP A 1 427 ? 0.246 27.556 -6.295 1.00 90.25 427 ASP A N 1
ATOM 3516 C CA . ASP A 1 427 ? 1.197 27.319 -5.194 1.00 90.25 427 ASP A CA 1
ATOM 3517 C C . ASP A 1 427 ? 0.930 26.018 -4.414 1.00 90.25 427 ASP A C 1
ATOM 3519 O O . ASP A 1 427 ? 1.826 25.416 -3.807 1.00 90.25 427 ASP A O 1
ATOM 3523 N N . SER A 1 428 ? -0.331 25.580 -4.411 1.00 92.75 428 SER A N 1
ATOM 3524 C CA . SER A 1 428 ? -0.825 24.439 -3.640 1.00 92.75 428 SER A CA 1
ATOM 3525 C C . SER A 1 428 ? -1.227 23.237 -4.491 1.00 92.75 428 SER A C 1
ATOM 3527 O O . SER A 1 428 ? -1.652 22.226 -3.937 1.00 92.75 428 SER A O 1
ATOM 3529 N N . TRP A 1 429 ? -1.071 23.314 -5.815 1.00 91.88 429 TRP A N 1
ATOM 3530 C CA . TRP A 1 429 ? -1.728 22.434 -6.786 1.00 91.88 429 TRP A CA 1
ATOM 3531 C C . TRP A 1 429 ? -1.568 20.930 -6.509 1.00 91.88 429 TRP A C 1
ATOM 3533 O O . TRP A 1 429 ? -2.541 20.171 -6.532 1.00 91.88 429 TRP A O 1
ATOM 3543 N N . ASP A 1 430 ? -0.349 20.500 -6.187 1.00 91.88 430 ASP A N 1
ATOM 3544 C CA . ASP A 1 430 ? -0.010 19.097 -5.919 1.00 91.88 430 ASP A CA 1
ATOM 3545 C C . ASP A 1 430 ? 0.056 18.760 -4.417 1.00 91.88 430 ASP A C 1
ATOM 3547 O O . ASP A 1 430 ? 0.648 17.750 -4.035 1.00 91.88 430 ASP A O 1
ATOM 3551 N N . ARG A 1 431 ? -0.555 19.581 -3.554 1.00 94.44 431 ARG A N 1
ATOM 3552 C CA . ARG A 1 431 ? -0.517 19.434 -2.091 1.00 94.44 431 ARG A CA 1
ATOM 3553 C C . ARG A 1 431 ? -1.870 19.008 -1.514 1.00 94.44 431 ARG A C 1
ATOM 3555 O O . ARG A 1 431 ? -2.915 19.083 -2.164 1.00 94.44 431 ARG A O 1
ATOM 3562 N N . GLY A 1 432 ? -1.823 18.528 -0.273 1.00 94.56 432 GLY A N 1
ATOM 3563 C CA . GLY A 1 432 ? -2.981 18.098 0.508 1.00 94.56 432 GLY A CA 1
ATOM 3564 C C . GLY A 1 432 ? -3.396 16.641 0.304 1.00 94.56 432 GLY A C 1
ATOM 3565 O O . GLY A 1 432 ? -3.033 15.997 -0.683 1.00 94.56 432 GLY A O 1
ATOM 3566 N N . ILE A 1 433 ? -4.150 16.123 1.274 1.00 95.69 433 ILE A N 1
ATOM 3567 C CA . ILE A 1 433 ? -4.785 14.802 1.260 1.00 95.69 433 ILE A CA 1
ATOM 3568 C C . ILE A 1 433 ? -6.272 15.000 1.592 1.00 95.69 433 ILE A C 1
ATOM 3570 O O . ILE A 1 433 ? -6.591 15.293 2.745 1.00 95.69 433 ILE A O 1
ATOM 3574 N N . PRO A 1 434 ? -7.186 14.827 0.617 1.00 95.50 434 PRO A N 1
ATOM 3575 C CA . PRO A 1 434 ? -6.934 14.575 -0.811 1.00 95.50 434 PRO A CA 1
ATOM 3576 C C . PRO A 1 434 ? -6.169 15.716 -1.505 1.00 95.50 434 PRO A C 1
ATOM 3578 O O . PRO A 1 434 ? -6.156 16.839 -1.003 1.00 95.50 434 PRO A O 1
ATOM 3581 N N . ARG A 1 435 ? -5.543 15.451 -2.661 1.00 96.81 435 ARG A N 1
ATOM 3582 C CA . ARG A 1 435 ? -4.829 16.485 -3.436 1.00 96.81 435 ARG A CA 1
ATOM 3583 C C . ARG A 1 435 ? -5.798 17.541 -3.960 1.00 96.81 435 ARG A C 1
ATOM 3585 O O . ARG A 1 435 ? -6.823 17.188 -4.548 1.00 96.81 435 ARG A O 1
ATOM 3592 N N . ILE A 1 436 ? -5.465 18.823 -3.815 1.00 95.75 436 ILE A N 1
ATOM 3593 C CA . ILE A 1 436 ? -6.377 19.919 -4.186 1.00 95.75 436 ILE A CA 1
ATOM 3594 C C . ILE A 1 436 ? -6.705 19.942 -5.690 1.00 95.75 436 ILE A C 1
ATOM 3596 O O . ILE A 1 436 ? -7.849 20.205 -6.069 1.00 95.75 436 ILE A O 1
ATOM 3600 N N . ASN A 1 437 ? -5.759 19.555 -6.557 1.00 94.69 437 ASN A N 1
ATOM 3601 C CA . ASN A 1 437 ? -5.978 19.451 -8.005 1.00 94.69 437 ASN A CA 1
ATOM 3602 C C . ASN A 1 437 ? -7.107 18.479 -8.406 1.00 94.69 437 ASN A C 1
ATOM 3604 O O . ASN A 1 437 ? -7.669 18.594 -9.498 1.00 94.69 437 ASN A O 1
ATOM 3608 N N . THR A 1 438 ? -7.510 17.556 -7.524 1.00 95.06 438 THR A N 1
ATOM 3609 C CA . THR A 1 438 ? -8.632 16.639 -7.783 1.00 95.06 438 THR A CA 1
ATOM 3610 C C . THR A 1 438 ? -9.967 17.371 -7.945 1.00 95.06 438 THR A C 1
ATOM 3612 O O . THR A 1 438 ? -10.872 16.870 -8.616 1.00 95.06 438 THR A O 1
ATOM 3615 N N . LEU A 1 439 ? -10.078 18.600 -7.426 1.00 93.25 439 LEU A N 1
ATOM 3616 C CA . LEU A 1 439 ? -11.249 19.461 -7.590 1.00 93.25 439 LEU A CA 1
ATOM 3617 C C . LEU A 1 439 ? -11.507 19.874 -9.047 1.00 93.25 439 LEU A C 1
ATOM 3619 O O . LEU A 1 439 ? -12.652 20.208 -9.372 1.00 93.25 439 LEU A O 1
ATOM 3623 N N . PHE A 1 440 ? -10.477 19.826 -9.898 1.00 92.38 440 PHE A N 1
ATOM 3624 C CA . PHE A 1 440 ? -10.489 20.265 -11.299 1.00 92.38 440 PHE A CA 1
ATOM 3625 C C . PHE A 1 440 ? -10.491 19.097 -12.298 1.00 92.38 440 PHE A C 1
ATOM 3627 O O . PHE A 1 440 ? -10.209 19.271 -13.484 1.00 92.38 440 PHE A O 1
ATOM 3634 N N . GLN A 1 441 ? -10.816 17.884 -11.845 1.00 93.06 441 GLN A N 1
ATOM 3635 C CA . GLN A 1 441 ? -10.959 16.735 -12.735 1.00 93.06 441 GLN A CA 1
ATOM 3636 C C . GLN A 1 441 ? -12.190 16.854 -13.638 1.00 93.06 441 GLN A C 1
ATOM 3638 O O . GLN A 1 441 ? -13.261 17.274 -13.201 1.00 93.06 441 GLN A O 1
ATOM 3643 N N . LYS A 1 442 ? -12.057 16.371 -14.880 1.00 92.38 442 LYS A N 1
ATOM 3644 C CA . LYS A 1 442 ? -13.144 16.349 -15.875 1.00 92.38 442 LYS A CA 1
ATOM 3645 C C . LYS A 1 442 ? -14.381 15.579 -15.389 1.00 92.38 442 LYS A C 1
ATOM 3647 O O . LYS A 1 442 ? -15.498 16.049 -15.563 1.00 92.38 442 LYS A O 1
ATOM 3652 N N . ASP A 1 443 ? -14.179 14.448 -14.712 1.00 94.25 443 ASP A N 1
ATOM 3653 C CA . ASP A 1 443 ? -15.255 13.517 -14.332 1.00 94.25 443 ASP A CA 1
ATOM 3654 C C . ASP A 1 443 ? -15.728 13.675 -12.873 1.00 94.25 443 ASP A C 1
ATOM 3656 O O . ASP A 1 443 ? -16.341 12.764 -12.308 1.00 94.25 443 ASP A O 1
ATOM 3660 N N . ARG A 1 444 ? -15.448 14.817 -12.227 1.00 94.12 444 ARG A N 1
ATOM 3661 C CA . ARG A 1 444 ? -15.744 15.039 -10.798 1.00 94.12 444 ARG A CA 1
ATOM 3662 C C . ARG A 1 444 ? -17.213 14.788 -10.439 1.00 94.12 444 ARG A C 1
ATOM 3664 O O . ARG A 1 444 ? -17.496 14.219 -9.386 1.00 94.12 444 ARG A O 1
ATOM 3671 N N . HIS A 1 445 ? -18.139 15.184 -11.312 1.00 94.31 445 HIS A N 1
ATOM 3672 C CA . HIS A 1 445 ? -19.577 15.000 -11.094 1.00 94.31 445 HIS A CA 1
ATOM 3673 C C . HIS A 1 445 ? -19.967 13.519 -11.009 1.00 94.31 445 HIS A C 1
ATOM 3675 O O . HIS A 1 445 ? -20.756 13.143 -10.149 1.00 94.31 445 HIS A O 1
ATOM 3681 N N . THR A 1 446 ? -19.355 12.661 -11.826 1.00 95.69 446 THR A N 1
ATOM 3682 C CA . THR A 1 446 ? -19.577 11.210 -11.784 1.00 95.69 446 THR A CA 1
ATOM 3683 C C . THR A 1 446 ? -18.930 10.585 -10.548 1.00 95.69 446 THR A C 1
ATOM 3685 O O . THR A 1 446 ? -19.530 9.740 -9.884 1.00 95.69 446 THR A O 1
ATOM 3688 N N . LEU A 1 447 ? -17.719 11.027 -10.192 1.00 95.38 447 LEU A N 1
ATOM 3689 C CA . LEU A 1 447 ? -16.977 10.507 -9.036 1.00 95.38 447 LEU A CA 1
ATOM 3690 C C . LEU A 1 447 ? -17.663 10.794 -7.695 1.00 95.38 447 LEU A C 1
ATOM 3692 O O . LEU A 1 447 ? -17.450 10.053 -6.737 1.00 95.38 447 LEU A O 1
ATOM 3696 N N . ALA A 1 448 ? -18.531 11.807 -7.623 1.00 95.38 448 ALA A N 1
ATOM 3697 C CA . ALA A 1 448 ? -19.317 12.098 -6.427 1.00 95.38 448 ALA A CA 1
ATOM 3698 C C . ALA A 1 448 ? -20.189 10.907 -5.977 1.00 95.38 448 ALA A C 1
ATOM 3700 O O . ALA A 1 448 ? -20.386 10.727 -4.771 1.00 95.38 448 ALA A O 1
ATOM 3701 N N . TYR A 1 449 ? -20.642 10.071 -6.919 1.00 96.88 449 TYR A N 1
ATOM 3702 C CA . TYR A 1 449 ? -21.461 8.878 -6.668 1.00 96.88 449 TYR A CA 1
ATOM 3703 C C . TYR A 1 449 ? -20.637 7.610 -6.391 1.00 96.88 449 TYR A C 1
ATOM 3705 O O . TYR A 1 449 ? -21.179 6.605 -5.932 1.00 96.88 449 TYR A O 1
ATOM 3713 N N . ASP A 1 450 ? -19.321 7.636 -6.617 1.00 96.75 450 ASP A N 1
ATOM 3714 C CA . ASP A 1 450 ? -18.430 6.485 -6.436 1.00 96.75 450 ASP A CA 1
ATOM 3715 C C . ASP A 1 450 ? -18.061 6.290 -4.950 1.00 96.75 450 ASP A C 1
ATOM 3717 O O . ASP A 1 450 ? -16.921 6.474 -4.532 1.00 96.75 450 ASP A O 1
ATOM 3721 N N . LYS A 1 451 ? -19.041 5.939 -4.105 1.00 96.94 451 LYS A N 1
ATOM 3722 C CA . LYS A 1 451 ? -18.854 5.715 -2.653 1.00 96.94 451 LYS A CA 1
ATOM 3723 C C . LYS A 1 451 ? -18.340 4.315 -2.348 1.00 96.94 451 LYS A C 1
ATOM 3725 O O . LYS A 1 451 ? -18.682 3.376 -3.056 1.00 96.94 451 LYS A O 1
ATOM 3730 N N . GLY A 1 452 ? -17.548 4.136 -1.289 1.00 95.94 452 GLY A N 1
ATOM 3731 C CA . GLY A 1 452 ? -17.023 2.816 -0.896 1.00 95.94 452 GLY A CA 1
ATOM 3732 C C . GLY A 1 452 ? -15.933 2.264 -1.827 1.00 95.94 452 GLY A C 1
ATOM 3733 O O . GLY A 1 452 ? -15.668 1.063 -1.846 1.00 95.94 452 GLY A O 1
ATOM 3734 N N . TRP A 1 453 ? -15.290 3.124 -2.618 1.00 96.94 453 TRP A N 1
ATOM 3735 C CA . TRP A 1 453 ? -14.273 2.720 -3.591 1.00 96.94 453 TRP A CA 1
ATOM 3736 C C . TRP A 1 453 ? -13.023 2.107 -2.940 1.00 96.94 453 TRP A C 1
ATOM 3738 O O . TRP A 1 453 ? -12.399 1.239 -3.547 1.00 96.94 453 TRP A O 1
ATOM 3748 N N . ARG A 1 454 ? -12.670 2.508 -1.707 1.00 97.06 454 ARG A N 1
ATOM 3749 C CA . ARG A 1 454 ? -11.458 2.036 -1.008 1.00 97.06 454 ARG A CA 1
ATOM 3750 C C . ARG A 1 454 ? -11.554 0.550 -0.652 1.00 97.06 454 ARG A C 1
ATOM 3752 O O . ARG A 1 454 ? -10.665 -0.217 -1.000 1.00 97.06 454 ARG A O 1
ATOM 3759 N N . VAL A 1 455 ? -12.682 0.120 -0.075 1.00 96.75 455 VAL A N 1
ATOM 3760 C CA . VAL A 1 455 ? -12.926 -1.307 0.211 1.00 96.75 455 VAL A CA 1
ATOM 3761 C C . VAL A 1 455 ? -13.095 -2.123 -1.074 1.00 96.75 455 VAL A C 1
ATOM 3763 O O . VAL A 1 455 ? -12.607 -3.245 -1.149 1.00 96.75 455 VAL A O 1
ATOM 3766 N N . ARG A 1 456 ? -13.702 -1.558 -2.132 1.00 96.00 456 ARG A N 1
ATOM 3767 C CA . ARG A 1 456 ? -13.737 -2.227 -3.445 1.00 96.00 456 ARG A CA 1
ATOM 3768 C C . ARG A 1 456 ? -12.335 -2.474 -3.997 1.00 96.00 456 ARG A C 1
ATOM 3770 O O . ARG A 1 456 ? -12.089 -3.529 -4.573 1.00 96.00 456 ARG A O 1
ATOM 3777 N N . GLN A 1 457 ? -11.426 -1.520 -3.817 1.00 95.19 457 GLN A N 1
ATOM 3778 C CA . GLN A 1 457 ? -10.043 -1.641 -4.270 1.00 95.19 457 GLN A CA 1
ATOM 3779 C C . GLN A 1 457 ? -9.260 -2.714 -3.531 1.00 95.19 457 GLN A C 1
ATOM 3781 O O . GLN A 1 457 ? -8.498 -3.430 -4.178 1.00 95.19 457 GLN A O 1
ATOM 3786 N N . ASP A 1 458 ? -9.502 -2.880 -2.236 1.00 94.81 458 ASP A N 1
ATOM 3787 C CA . ASP A 1 458 ? -8.939 -3.995 -1.485 1.00 94.81 458 ASP A CA 1
ATOM 3788 C C . ASP A 1 458 ? -9.520 -5.347 -1.950 1.00 94.81 458 ASP A C 1
ATOM 3790 O O . ASP A 1 458 ? -8.782 -6.267 -2.306 1.00 94.81 458 ASP A O 1
ATOM 3794 N N . PHE A 1 459 ? -10.847 -5.450 -2.102 1.00 96.06 459 PHE A N 1
ATOM 3795 C CA . PHE A 1 459 ? -11.519 -6.687 -2.532 1.00 96.06 459 PHE A CA 1
ATOM 3796 C C . PHE A 1 459 ? -11.216 -7.114 -3.977 1.00 96.06 459 PHE A C 1
ATOM 3798 O O . PHE A 1 459 ? -11.457 -8.271 -4.338 1.00 96.06 459 PHE A O 1
ATOM 3805 N N . LYS A 1 460 ? -10.626 -6.245 -4.811 1.00 95.62 460 LYS A N 1
ATOM 3806 C CA . LYS A 1 460 ? -10.147 -6.630 -6.152 1.00 95.62 460 LYS A CA 1
ATOM 3807 C C . LYS A 1 460 ? -9.152 -7.787 -6.118 1.00 95.62 460 LYS A C 1
ATOM 3809 O O . LYS A 1 460 ? -9.068 -8.508 -7.111 1.00 95.62 460 LYS A O 1
ATOM 3814 N N . GLN A 1 461 ? -8.458 -8.011 -5.000 1.00 94.38 461 GLN A N 1
ATOM 3815 C CA . GLN A 1 461 ? -7.573 -9.167 -4.822 1.00 94.38 461 GLN A CA 1
ATOM 3816 C C . GLN A 1 461 ? -8.286 -10.520 -5.007 1.00 94.38 461 GLN A C 1
ATOM 3818 O O . GLN A 1 461 ? -7.663 -11.485 -5.439 1.00 94.38 461 GLN A O 1
ATOM 3823 N N . TYR A 1 462 ? -9.598 -10.584 -4.748 1.00 95.56 462 TYR A N 1
ATOM 3824 C CA . TYR A 1 462 ? -10.410 -11.795 -4.918 1.00 95.56 462 TYR A CA 1
ATOM 3825 C C . TYR A 1 462 ? -11.035 -11.923 -6.312 1.00 95.56 462 TYR A C 1
ATOM 3827 O O . TYR A 1 462 ? -11.648 -12.940 -6.626 1.00 95.56 462 TYR A O 1
ATOM 3835 N N . GLN A 1 463 ? -10.906 -10.889 -7.143 1.00 94.62 463 GLN A N 1
ATOM 3836 C CA . GLN A 1 463 ? -11.526 -10.808 -8.468 1.00 94.62 463 GLN A CA 1
ATOM 3837 C C . GLN A 1 463 ? -10.483 -10.870 -9.585 1.00 94.62 463 GLN A C 1
ATOM 3839 O O . GLN A 1 463 ? -10.730 -11.415 -10.658 1.00 94.62 463 GLN A O 1
ATOM 3844 N N . GLN A 1 464 ? -9.312 -10.276 -9.350 1.00 94.00 464 GLN A N 1
ATOM 3845 C CA . GLN A 1 464 ? -8.255 -10.125 -10.337 1.00 94.00 464 GLN A CA 1
ATOM 3846 C C . GLN A 1 464 ? -7.002 -10.870 -9.885 1.00 94.00 464 GLN A C 1
ATOM 3848 O O . GLN A 1 464 ? -6.439 -10.589 -8.836 1.00 94.00 464 GLN A O 1
ATOM 3853 N N . MET A 1 465 ? -6.485 -11.751 -10.743 1.00 91.12 465 MET A N 1
ATOM 3854 C CA . MET A 1 465 ? -5.220 -12.455 -10.476 1.00 91.12 465 MET A CA 1
ATOM 3855 C C . MET A 1 465 ? -3.984 -11.548 -10.583 1.00 91.12 465 MET A C 1
ATOM 3857 O O . MET A 1 465 ? -2.883 -11.912 -10.166 1.00 91.12 465 MET A O 1
ATOM 3861 N N . LYS A 1 466 ? -4.126 -10.364 -11.191 1.00 88.62 466 LYS A N 1
ATOM 3862 C CA . LYS A 1 466 ? -3.031 -9.403 -11.307 1.00 88.62 466 LYS A CA 1
ATOM 3863 C C . LYS A 1 466 ? -2.830 -8.719 -9.957 1.00 88.62 466 LYS A C 1
ATOM 3865 O O . LYS A 1 466 ? -3.730 -8.052 -9.467 1.00 88.62 466 LYS A O 1
ATOM 3870 N N . ALA A 1 467 ? -1.613 -8.806 -9.424 1.00 83.94 467 ALA A N 1
ATOM 3871 C CA . ALA A 1 467 ? -1.235 -8.075 -8.219 1.00 83.94 467 ALA A CA 1
ATOM 3872 C C . ALA A 1 467 ? -1.532 -6.571 -8.360 1.00 83.94 467 ALA A C 1
ATOM 3874 O O . ALA A 1 467 ? -1.172 -5.958 -9.375 1.00 83.94 467 ALA A O 1
ATOM 3875 N N . HIS A 1 468 ? -2.135 -5.992 -7.320 1.00 88.69 468 HIS A N 1
ATOM 3876 C CA . HIS A 1 468 ? -2.514 -4.584 -7.245 1.00 88.69 468 HIS A CA 1
ATOM 3877 C C . HIS A 1 468 ? -1.732 -3.871 -6.119 1.00 88.69 468 HIS A C 1
ATOM 3879 O O . HIS A 1 468 ? -2.206 -3.785 -4.990 1.00 88.69 468 HIS A O 1
ATOM 3885 N N . PRO A 1 469 ? -0.513 -3.370 -6.403 1.00 90.38 469 PRO A N 1
ATOM 3886 C CA . PRO A 1 469 ? 0.368 -2.777 -5.391 1.00 90.38 469 PRO A CA 1
ATOM 3887 C C . PRO A 1 469 ? -0.199 -1.522 -4.707 1.00 90.38 469 PRO A C 1
ATOM 3889 O O . PRO A 1 469 ? 0.155 -1.222 -3.573 1.00 90.38 469 PRO A O 1
ATOM 3892 N N . PHE A 1 470 ? -1.074 -0.779 -5.387 1.00 96.00 470 PHE A N 1
ATOM 3893 C CA . PHE A 1 470 ? -1.670 0.463 -4.884 1.00 96.00 470 PHE A CA 1
ATOM 3894 C C . PHE A 1 470 ? -3.102 0.240 -4.382 1.00 96.00 470 PHE A C 1
ATOM 3896 O O . PHE A 1 470 ? -3.989 1.033 -4.664 1.00 96.00 470 PHE A O 1
ATOM 3903 N N . TRP A 1 471 ? -3.356 -0.876 -3.690 1.00 94.69 471 TRP A N 1
ATOM 3904 C CA . TRP A 1 471 ? -4.683 -1.240 -3.157 1.00 94.69 471 TRP A CA 1
ATOM 3905 C C . TRP A 1 471 ? -5.264 -0.186 -2.207 1.00 94.69 471 TRP A C 1
ATOM 3907 O O . TRP A 1 471 ? -6.478 -0.045 -2.115 1.00 94.69 471 TRP A O 1
ATOM 3917 N N . TRP A 1 472 ? -4.406 0.601 -1.563 1.00 95.69 472 TRP A N 1
ATOM 3918 C CA . TRP A 1 472 ? -4.788 1.590 -0.565 1.00 95.69 472 TRP A CA 1
ATOM 3919 C C . TRP A 1 472 ? -5.210 2.951 -1.141 1.00 95.69 472 TRP A C 1
ATOM 3921 O O . TRP A 1 472 ? -5.833 3.718 -0.412 1.00 95.69 472 TRP A O 1
ATOM 3931 N N . THR A 1 473 ? -4.911 3.272 -2.409 1.00 97.06 473 THR A N 1
ATOM 3932 C CA . THR A 1 473 ? -5.165 4.603 -3.003 1.00 97.06 473 THR A CA 1
ATOM 3933 C C . THR A 1 473 ? -5.785 4.534 -4.396 1.00 97.06 473 THR A C 1
ATOM 3935 O O . THR A 1 473 ? -5.690 3.531 -5.106 1.00 97.06 473 THR A O 1
ATOM 3938 N N . HIS A 1 474 ? -6.424 5.625 -4.814 1.00 96.69 474 HIS A N 1
ATOM 3939 C CA . HIS A 1 474 ? -6.922 5.788 -6.170 1.00 96.69 474 HIS A CA 1
ATOM 3940 C C . HIS A 1 474 ? -6.734 7.222 -6.664 1.00 96.69 474 HIS A C 1
ATOM 3942 O O . HIS A 1 474 ? -7.298 8.154 -6.100 1.00 96.69 474 HIS A O 1
ATOM 3948 N N . GLN A 1 475 ? -6.018 7.395 -7.779 1.00 95.69 475 GLN A N 1
ATOM 3949 C CA . GLN A 1 475 ? -5.641 8.721 -8.292 1.00 95.69 475 GLN A CA 1
ATOM 3950 C C . GLN A 1 475 ? -6.828 9.632 -8.621 1.00 95.69 475 GLN A C 1
ATOM 3952 O O . GLN A 1 475 ? -6.692 10.845 -8.539 1.00 95.69 475 GLN A O 1
ATOM 3957 N N . ARG A 1 476 ? -7.996 9.076 -8.972 1.00 96.19 476 ARG A N 1
ATOM 3958 C CA . ARG A 1 476 ? -9.187 9.906 -9.219 1.00 96.19 476 ARG A CA 1
ATOM 3959 C C . ARG A 1 476 ? -9.768 10.508 -7.935 1.00 96.19 476 ARG A C 1
ATOM 3961 O O . ARG A 1 476 ? -10.381 11.559 -8.003 1.00 96.19 476 ARG A O 1
ATOM 3968 N N . HIS A 1 477 ? -9.557 9.867 -6.785 1.00 96.31 477 HIS A N 1
ATOM 3969 C CA . HIS A 1 477 ? -10.112 10.310 -5.500 1.00 96.31 477 HIS A CA 1
ATOM 3970 C C . HIS A 1 477 ? -9.069 11.007 -4.634 1.00 96.31 477 HIS A C 1
ATOM 3972 O O . HIS A 1 477 ? -9.291 12.127 -4.198 1.00 96.31 477 HIS A O 1
ATOM 3978 N N . ASP A 1 478 ? -7.917 10.369 -4.420 1.00 97.19 478 ASP A N 1
ATOM 3979 C CA . ASP A 1 478 ? -6.856 10.915 -3.567 1.00 97.19 478 ASP A CA 1
ATOM 3980 C C . ASP A 1 478 ? -5.917 11.866 -4.340 1.00 97.19 478 ASP A C 1
ATOM 3982 O O . ASP A 1 478 ? -5.227 12.680 -3.730 1.00 97.19 478 ASP A O 1
ATOM 3986 N N . GLY A 1 479 ? -5.870 11.769 -5.675 1.00 95.88 479 GLY A N 1
ATOM 3987 C CA . GLY A 1 479 ? -4.845 12.403 -6.509 1.00 95.88 479 GLY A CA 1
ATOM 3988 C C . GLY A 1 479 ? -3.556 11.581 -6.602 1.00 95.88 479 GLY A C 1
ATOM 3989 O O . GLY A 1 479 ? -3.456 10.459 -6.099 1.00 95.88 479 GLY A O 1
ATOM 3990 N N . LYS A 1 480 ? -2.542 12.112 -7.293 1.00 96.12 480 LYS A N 1
ATOM 3991 C CA . LYS A 1 480 ? -1.213 11.488 -7.335 1.00 96.12 480 LYS A CA 1
ATOM 3992 C C . LYS A 1 480 ? -0.430 11.908 -6.087 1.00 96.12 480 LYS A C 1
ATOM 3994 O O . LYS A 1 480 ? -0.090 13.073 -5.923 1.00 96.12 480 LYS A O 1
ATOM 3999 N N . LEU A 1 481 ? -0.137 10.950 -5.210 1.00 96.44 481 LEU A N 1
ATOM 4000 C CA . LEU A 1 481 ? 0.450 11.225 -3.891 1.00 96.44 481 LEU A CA 1
ATOM 4001 C C . LEU A 1 481 ? 1.984 11.320 -3.883 1.00 96.44 481 LEU A C 1
ATOM 4003 O O . LEU A 1 481 ? 2.573 11.518 -2.831 1.00 96.44 481 LEU A O 1
ATOM 4007 N N . TRP A 1 482 ? 2.641 11.190 -5.035 1.00 95.56 482 TRP A N 1
ATOM 4008 C CA . TRP A 1 482 ? 4.095 11.302 -5.159 1.00 95.56 482 TRP A CA 1
ATOM 4009 C C . TRP A 1 482 ? 4.491 11.896 -6.511 1.00 95.56 482 TRP A C 1
ATOM 4011 O O . TRP A 1 482 ? 3.841 11.649 -7.536 1.00 95.56 482 TRP A O 1
ATOM 4021 N N . ASN A 1 483 ? 5.612 12.613 -6.537 1.00 94.62 483 ASN A N 1
ATOM 4022 C CA . ASN A 1 483 ? 6.209 13.146 -7.753 1.00 94.62 483 ASN A CA 1
ATOM 4023 C C . ASN A 1 483 ? 7.709 12.826 -7.782 1.00 94.62 483 ASN A C 1
ATOM 4025 O O . ASN A 1 483 ? 8.444 13.191 -6.878 1.00 94.62 483 ASN A O 1
ATOM 4029 N N . LEU A 1 484 ? 8.152 12.124 -8.828 1.00 95.44 484 LEU A N 1
ATOM 4030 C CA . LEU A 1 484 ? 9.534 11.653 -8.983 1.00 95.44 484 LEU A CA 1
ATOM 4031 C C . LEU A 1 484 ? 10.238 12.320 -10.173 1.00 95.44 484 LEU A C 1
ATOM 4033 O O . LEU A 1 484 ? 11.198 11.776 -10.712 1.00 95.44 484 LEU A O 1
ATOM 4037 N N . ASN A 1 485 ? 9.746 13.476 -10.623 1.00 94.06 485 ASN A N 1
ATOM 4038 C CA . ASN A 1 485 ? 10.388 14.210 -11.711 1.00 94.06 485 ASN A CA 1
ATOM 4039 C C . ASN A 1 485 ? 11.785 14.694 -11.304 1.00 94.06 485 ASN A C 1
ATOM 4041 O O . ASN A 1 485 ? 12.730 14.447 -12.045 1.00 94.06 485 ASN A O 1
ATOM 4045 N N . ASN A 1 486 ? 11.928 15.248 -10.096 1.00 95.25 486 ASN A N 1
ATOM 4046 C CA . ASN A 1 486 ? 13.225 15.689 -9.572 1.00 95.25 486 ASN A CA 1
ATOM 4047 C C . ASN A 1 486 ? 14.198 14.513 -9.409 1.00 95.25 486 ASN A C 1
ATOM 4049 O O . ASN A 1 486 ? 15.357 14.630 -9.782 1.00 95.25 486 ASN A O 1
ATOM 4053 N N . TYR A 1 487 ? 13.708 13.340 -8.982 1.00 95.69 487 TYR A N 1
ATOM 4054 C CA . TYR A 1 487 ? 14.524 12.120 -8.917 1.00 95.69 487 TYR A CA 1
ATOM 4055 C C . TYR A 1 487 ? 15.153 11.783 -10.272 1.00 95.69 487 TYR A C 1
ATOM 4057 O O . TYR A 1 487 ? 16.320 11.409 -10.344 1.00 95.69 487 TYR A O 1
ATOM 4065 N N . ARG A 1 488 ? 14.381 11.908 -11.360 1.00 94.12 488 ARG A N 1
ATOM 4066 C CA . ARG A 1 488 ? 14.878 11.649 -12.716 1.00 94.12 488 ARG A CA 1
ATOM 4067 C C . ARG A 1 488 ? 15.991 12.633 -13.084 1.00 94.12 488 ARG A C 1
ATOM 4069 O O . ARG A 1 488 ? 17.021 12.195 -13.587 1.00 94.12 488 ARG A O 1
ATOM 4076 N N . THR A 1 489 ? 15.782 13.926 -12.843 1.00 94.75 489 THR A N 1
ATOM 4077 C CA . THR A 1 489 ? 16.759 14.980 -13.157 1.00 94.75 489 THR A CA 1
ATOM 4078 C C . THR A 1 489 ? 18.055 14.787 -12.376 1.00 94.75 489 THR A C 1
ATOM 4080 O O . THR A 1 489 ? 19.131 14.750 -12.969 1.00 94.75 489 THR A O 1
ATOM 4083 N N . ASP A 1 490 ? 17.956 14.563 -11.069 1.00 94.62 490 ASP A N 1
ATOM 4084 C CA . ASP A 1 490 ? 19.123 14.401 -10.203 1.00 94.62 490 ASP A CA 1
ATOM 4085 C C . ASP A 1 490 ? 19.864 13.093 -10.485 1.00 94.62 490 ASP A C 1
ATOM 4087 O O . ASP A 1 490 ? 21.087 13.045 -10.398 1.00 94.62 490 ASP A O 1
ATOM 4091 N N . MET A 1 491 ? 19.151 12.035 -10.891 1.00 93.38 491 MET A N 1
ATOM 4092 C CA . MET A 1 491 ? 19.781 10.797 -11.350 1.00 93.38 491 MET A CA 1
ATOM 4093 C C . MET A 1 491 ? 20.632 11.027 -12.602 1.00 93.38 491 MET A C 1
ATOM 4095 O O . MET A 1 491 ? 21.717 10.469 -12.704 1.00 93.38 491 MET A O 1
ATOM 4099 N N . ILE A 1 492 ? 20.177 11.854 -13.551 1.00 91.94 492 ILE A N 1
ATOM 4100 C CA . ILE A 1 492 ? 20.984 12.194 -14.734 1.00 91.94 492 ILE A CA 1
ATOM 4101 C C . ILE A 1 492 ? 22.266 12.912 -14.305 1.00 91.94 492 ILE A C 1
ATOM 4103 O O . ILE A 1 492 ? 23.345 12.558 -14.771 1.00 91.94 492 ILE A O 1
ATOM 4107 N N . GLN A 1 493 ? 22.164 13.875 -13.387 1.00 90.94 493 GLN A N 1
ATOM 4108 C CA . GLN A 1 493 ? 23.327 14.616 -12.892 1.00 90.94 493 GLN A CA 1
ATOM 4109 C C . GLN A 1 493 ? 24.307 13.713 -12.134 1.00 90.94 493 GLN A C 1
ATOM 4111 O O . GLN A 1 493 ? 25.502 13.732 -12.412 1.00 90.94 493 GLN A O 1
ATOM 4116 N N . ALA A 1 494 ? 23.805 12.843 -11.256 1.00 89.00 494 ALA A N 1
ATOM 4117 C CA . ALA A 1 494 ? 24.615 11.883 -10.506 1.00 89.00 494 ALA A CA 1
ATOM 4118 C C . ALA A 1 494 ? 25.358 10.863 -11.390 1.00 89.00 494 ALA A C 1
ATOM 4120 O O . ALA A 1 494 ? 26.363 10.280 -10.982 1.00 89.00 494 ALA A O 1
ATOM 4121 N N . LEU A 1 495 ? 24.868 10.627 -12.608 1.00 87.19 495 LEU A N 1
ATOM 4122 C CA . LEU A 1 495 ? 25.501 9.747 -13.589 1.00 87.19 495 LEU A CA 1
ATOM 4123 C C . LEU A 1 495 ? 26.469 10.488 -14.532 1.00 87.19 495 LEU A C 1
ATOM 4125 O O . LEU A 1 495 ? 26.935 9.884 -15.494 1.00 87.19 495 LEU A O 1
ATOM 4129 N N . GLY A 1 496 ? 26.786 11.760 -14.261 1.00 86.25 496 GLY A N 1
ATOM 4130 C CA . GLY A 1 496 ? 27.712 12.562 -15.069 1.00 86.25 496 GLY A CA 1
ATOM 4131 C C . GLY A 1 496 ? 27.038 13.381 -16.173 1.00 86.25 496 GLY A C 1
ATOM 4132 O O . GLY A 1 496 ? 27.670 13.704 -17.177 1.00 86.25 496 GLY A O 1
ATOM 4133 N N . GLY A 1 497 ? 25.750 13.704 -16.015 1.00 88.62 497 GLY A N 1
ATOM 4134 C CA . GLY A 1 497 ? 24.976 14.440 -17.013 1.00 88.62 497 GLY A CA 1
ATOM 4135 C C . GLY A 1 497 ? 24.628 13.595 -18.242 1.00 88.62 497 GLY A C 1
ATOM 4136 O O . GLY A 1 497 ? 24.936 12.407 -18.327 1.00 88.62 497 GLY A O 1
ATOM 4137 N N . VAL A 1 498 ? 23.950 14.202 -19.220 1.00 89.88 498 VAL A N 1
ATOM 4138 C CA . VAL A 1 498 ? 23.531 13.479 -20.435 1.00 89.88 498 VAL A CA 1
ATOM 4139 C C . VAL A 1 498 ? 24.741 13.037 -21.260 1.00 89.88 498 VAL A C 1
ATOM 4141 O O . VAL A 1 498 ? 24.792 11.890 -21.693 1.00 89.88 498 VAL A O 1
ATOM 4144 N N . GLU A 1 499 ? 25.738 13.904 -21.435 1.00 85.56 499 GLU A N 1
ATOM 4145 C CA . GLU A 1 499 ? 26.940 13.593 -22.217 1.00 85.56 499 GLU A CA 1
ATOM 4146 C C . GLU A 1 499 ? 27.756 12.459 -21.588 1.00 85.56 499 GLU A C 1
ATOM 4148 O O . GLU A 1 499 ? 28.067 11.488 -22.277 1.00 85.56 499 GLU A O 1
ATOM 4153 N N . GLY A 1 500 ? 27.999 12.513 -20.272 1.00 86.12 500 GLY A N 1
ATOM 4154 C CA . GLY A 1 500 ? 28.695 11.448 -19.548 1.00 86.12 500 GLY A CA 1
ATOM 4155 C C . GLY A 1 500 ? 27.980 10.101 -19.658 1.00 86.12 500 GLY A C 1
ATOM 4156 O O . GLY A 1 500 ? 28.615 9.077 -19.899 1.00 86.12 500 GLY A O 1
ATOM 4157 N N . ILE A 1 501 ? 26.643 10.092 -19.593 1.00 88.25 501 ILE A N 1
ATOM 4158 C CA . ILE A 1 501 ? 25.846 8.884 -19.847 1.00 88.25 501 ILE A CA 1
ATOM 4159 C C . ILE A 1 501 ? 26.064 8.367 -21.276 1.00 88.25 501 ILE A C 1
ATOM 4161 O O . ILE A 1 501 ? 26.225 7.162 -21.472 1.00 88.25 501 ILE A O 1
ATOM 4165 N N . LEU A 1 502 ? 26.047 9.245 -22.282 1.00 89.56 502 LEU A N 1
ATOM 4166 C CA . LEU A 1 502 ? 26.134 8.847 -23.688 1.00 89.56 502 LEU A CA 1
ATOM 4167 C C . LEU A 1 502 ? 27.519 8.311 -24.083 1.00 89.56 502 LEU A C 1
ATOM 4169 O O . LEU A 1 502 ? 27.577 7.482 -24.993 1.00 89.56 502 LEU A O 1
ATOM 4173 N N . GLU A 1 503 ? 28.596 8.662 -23.374 1.00 87.50 503 GLU A N 1
ATOM 4174 C CA . GLU A 1 503 ? 29.928 8.047 -23.552 1.00 87.50 503 GLU A CA 1
ATOM 4175 C C . GLU A 1 503 ? 29.920 6.527 -23.326 1.00 87.50 503 GLU A C 1
ATOM 4177 O O . GLU A 1 503 ? 30.677 5.777 -23.943 1.00 87.50 503 GLU A O 1
ATOM 4182 N N . HIS A 1 504 ? 29.008 6.035 -22.486 1.00 87.75 504 HIS A N 1
ATOM 4183 C CA . HIS A 1 504 ? 28.840 4.606 -22.227 1.00 87.75 504 HIS A CA 1
ATOM 4184 C C . HIS A 1 504 ? 28.053 3.863 -23.320 1.00 87.75 504 HIS A C 1
ATOM 4186 O O . HIS A 1 504 ? 27.885 2.635 -23.233 1.00 87.75 504 HIS A O 1
ATOM 4192 N N . THR A 1 505 ? 27.562 4.583 -24.331 1.00 91.94 505 THR A N 1
ATOM 4193 C CA . THR A 1 505 ? 26.602 4.102 -25.327 1.00 91.94 505 THR A CA 1
ATOM 4194 C C . THR A 1 505 ? 27.146 4.173 -26.752 1.00 91.94 505 THR A C 1
ATOM 4196 O O . THR A 1 505 ? 28.171 4.788 -27.032 1.00 91.94 505 THR A O 1
ATOM 4199 N N . LEU A 1 506 ? 26.427 3.562 -27.694 1.00 93.88 506 LEU A N 1
ATOM 4200 C CA . LEU A 1 506 ? 26.737 3.608 -29.124 1.00 93.88 506 LEU A CA 1
ATOM 4201 C C . LEU A 1 506 ? 26.344 4.941 -29.804 1.00 93.88 506 LEU A C 1
ATOM 4203 O O . LEU A 1 506 ? 26.348 5.007 -31.032 1.00 93.88 506 LEU A O 1
ATOM 4207 N N . PHE A 1 507 ? 26.014 5.997 -29.045 1.00 91.88 507 PHE A N 1
ATOM 4208 C CA . PHE A 1 507 ? 25.547 7.287 -29.572 1.00 91.88 507 PHE A CA 1
ATOM 4209 C C . PHE A 1 507 ? 26.487 7.885 -30.625 1.00 91.88 507 PHE A C 1
ATOM 4211 O O . PHE A 1 507 ? 26.053 8.148 -31.744 1.00 91.88 507 PHE A O 1
ATOM 4218 N N . LYS A 1 508 ? 27.791 7.994 -30.339 1.00 89.31 508 LYS A N 1
ATOM 4219 C CA . LYS A 1 508 ? 28.781 8.509 -31.307 1.00 89.31 508 LYS A CA 1
ATOM 4220 C C . LYS A 1 508 ? 28.817 7.703 -32.610 1.00 89.31 508 LYS A C 1
ATOM 4222 O O . LYS A 1 508 ? 29.006 8.267 -33.680 1.00 89.31 508 LYS A O 1
ATOM 4227 N N . GLY A 1 509 ? 28.563 6.395 -32.536 1.00 89.69 509 GLY A N 1
ATOM 4228 C CA . GLY A 1 509 ? 28.486 5.521 -33.709 1.00 89.69 509 GLY A CA 1
ATOM 4229 C C . GLY A 1 509 ? 27.243 5.741 -34.578 1.00 89.69 509 GLY A C 1
ATOM 4230 O O . GLY A 1 509 ? 27.231 5.311 -35.726 1.00 89.69 509 GLY A O 1
ATOM 4231 N N . THR A 1 510 ? 26.204 6.404 -34.061 1.00 91.19 510 THR A N 1
ATOM 4232 C CA . THR A 1 510 ? 25.023 6.794 -34.855 1.00 91.19 510 THR A CA 1
ATOM 4233 C C . THR A 1 510 ? 25.239 8.066 -35.671 1.00 91.19 510 THR A C 1
ATOM 4235 O O . THR A 1 510 ? 24.455 8.328 -36.578 1.00 91.19 510 THR A O 1
ATOM 4238 N N . TYR A 1 511 ? 26.294 8.830 -35.366 1.00 92.56 511 TYR A N 1
ATOM 4239 C CA . TYR A 1 511 ? 26.659 10.071 -36.051 1.00 92.56 511 TYR A CA 1
ATOM 4240 C C . TYR A 1 511 ? 25.556 11.155 -36.050 1.00 92.56 511 TYR A C 1
ATOM 4242 O O . TYR A 1 511 ? 25.518 12.020 -36.922 1.00 92.56 511 TYR A O 1
ATOM 4250 N N . PHE A 1 512 ? 24.651 11.141 -35.062 1.00 90.56 512 PHE A N 1
ATOM 4251 C CA . PHE A 1 512 ? 23.753 12.275 -34.828 1.00 90.56 512 PHE A CA 1
ATOM 4252 C C . PHE A 1 512 ? 24.531 13.467 -34.239 1.00 90.56 512 PHE A C 1
ATOM 4254 O O . PHE A 1 512 ? 25.363 13.257 -33.355 1.00 90.56 512 PHE A O 1
ATOM 4261 N N . PRO A 1 513 ? 24.253 14.713 -34.676 1.00 87.50 513 PRO A N 1
ATOM 4262 C CA . PRO A 1 513 ? 24.982 15.898 -34.215 1.00 87.50 513 PRO A CA 1
ATOM 4263 C C . PRO A 1 513 ? 24.632 16.307 -32.776 1.00 87.50 513 PRO A C 1
ATOM 4265 O O . PRO A 1 513 ? 25.463 16.881 -32.083 1.00 87.50 513 PRO A O 1
ATOM 4268 N N . THR A 1 514 ? 23.411 16.013 -32.320 1.00 89.56 514 THR A N 1
ATOM 4269 C CA . THR A 1 514 ? 22.935 16.279 -30.956 1.00 89.56 514 THR A CA 1
ATOM 4270 C C . THR A 1 514 ? 22.039 15.138 -30.482 1.00 89.56 514 THR A C 1
ATOM 4272 O O . THR A 1 514 ? 21.461 14.402 -31.287 1.00 89.56 514 THR A O 1
ATOM 4275 N N . TRP A 1 515 ? 21.949 14.966 -29.166 1.00 85.88 515 TRP A N 1
ATOM 4276 C CA . TRP A 1 515 ? 21.038 14.018 -28.527 1.00 85.88 515 TRP A CA 1
ATOM 4277 C C . TRP A 1 515 ? 19.616 14.580 -28.376 1.00 85.88 515 TRP A C 1
ATOM 4279 O O . TRP A 1 515 ? 18.672 13.824 -28.129 1.00 85.88 515 TRP A O 1
ATOM 4289 N N . GLU A 1 516 ? 19.450 15.896 -28.525 1.00 88.06 516 GLU A N 1
ATOM 4290 C CA . GLU A 1 516 ? 18.164 16.580 -28.418 1.00 88.06 516 GLU A CA 1
ATOM 4291 C C . GLU A 1 516 ? 17.193 16.112 -29.513 1.00 88.06 516 GLU A C 1
ATOM 4293 O O . GLU A 1 516 ? 17.546 15.980 -30.683 1.00 88.06 516 GLU A O 1
ATOM 4298 N N . GLY A 1 517 ? 15.942 15.833 -29.133 1.00 80.00 517 GLY A N 1
ATOM 4299 C CA . GLY A 1 517 ? 14.909 15.367 -30.066 1.00 80.00 517 GLY A CA 1
ATOM 4300 C C . GLY A 1 517 ? 14.968 13.875 -30.423 1.00 80.00 517 GLY A C 1
ATOM 4301 O O . GLY A 1 517 ? 14.166 13.417 -31.239 1.00 80.00 517 GLY A O 1
ATOM 4302 N N . LEU A 1 518 ? 15.858 13.087 -29.808 1.00 81.00 518 LEU A N 1
ATOM 4303 C CA . LEU A 1 518 ? 15.858 11.631 -29.965 1.00 81.00 518 LEU A CA 1
ATOM 4304 C C . LEU A 1 518 ? 14.773 10.966 -29.110 1.00 81.00 518 LEU A C 1
ATOM 4306 O O . LEU A 1 518 ? 14.651 11.204 -27.911 1.00 81.00 518 LEU A O 1
ATOM 4310 N N . PHE A 1 519 ? 14.006 10.061 -29.724 1.00 74.56 519 PHE A N 1
ATOM 4311 C CA . PHE A 1 519 ? 12.902 9.358 -29.066 1.00 74.56 519 PHE A CA 1
ATOM 4312 C C . PHE A 1 519 ? 13.173 7.853 -28.955 1.00 74.56 519 PHE A C 1
ATOM 4314 O O . PHE A 1 519 ? 13.054 7.108 -29.927 1.00 74.56 519 PHE A O 1
ATOM 4321 N N . TRP A 1 520 ? 13.466 7.386 -27.739 1.00 71.19 520 TRP A N 1
ATOM 4322 C CA . TRP A 1 520 ? 13.752 5.972 -27.441 1.00 71.19 520 TRP A CA 1
ATOM 4323 C C . TRP A 1 520 ? 12.516 5.097 -27.160 1.00 71.19 520 TRP A C 1
ATOM 4325 O O . TRP A 1 520 ? 12.561 3.868 -27.309 1.00 71.19 520 TRP A O 1
ATOM 4335 N N . GLU A 1 521 ? 11.404 5.703 -26.733 1.00 58.91 521 GLU A N 1
ATOM 4336 C CA . GLU A 1 521 ? 10.267 4.972 -26.152 1.00 58.91 521 GLU A CA 1
ATOM 4337 C C . GLU A 1 521 ? 9.302 4.336 -27.164 1.00 58.91 521 GLU A C 1
ATOM 4339 O O . GLU A 1 521 ? 8.508 3.477 -26.775 1.00 58.91 521 GLU A O 1
ATOM 4344 N N . LYS A 1 522 ? 9.363 4.678 -28.458 1.00 58.59 522 LYS A N 1
ATOM 4345 C CA . LYS A 1 522 ? 8.434 4.086 -29.431 1.00 58.59 522 LYS A CA 1
ATOM 4346 C C . LYS A 1 522 ? 8.780 2.611 -29.668 1.00 58.59 522 LYS A C 1
ATOM 4348 O O . LYS A 1 522 ? 9.877 2.270 -30.121 1.00 58.59 522 LYS A O 1
ATOM 4353 N N . ALA A 1 523 ? 7.833 1.730 -29.333 1.00 60.56 523 ALA A N 1
ATOM 4354 C CA . ALA A 1 523 ? 7.821 0.370 -29.854 1.00 60.56 523 ALA A CA 1
ATOM 4355 C C . ALA A 1 523 ? 7.787 0.459 -31.383 1.00 60.56 523 ALA A C 1
ATOM 4357 O O . ALA A 1 523 ? 7.131 1.332 -31.951 1.00 60.56 523 ALA A O 1
ATOM 4358 N N . SER A 1 524 ? 8.540 -0.404 -32.052 1.00 66.81 524 SER A N 1
ATOM 4359 C CA . SER A 1 524 ? 8.560 -0.399 -33.513 1.00 66.81 524 SER A CA 1
ATOM 4360 C C . SER A 1 524 ? 7.174 -0.769 -34.057 1.00 66.81 524 SER A C 1
ATOM 4362 O O . SER A 1 524 ? 6.495 -1.629 -33.492 1.00 66.81 524 SER A O 1
ATOM 4364 N N . GLY A 1 525 ? 6.769 -0.197 -35.198 1.00 67.81 525 GLY A N 1
ATOM 4365 C CA . GLY A 1 525 ? 5.523 -0.595 -35.876 1.00 67.81 525 GLY A CA 1
ATOM 4366 C C . GLY A 1 525 ? 5.465 -2.102 -36.180 1.00 67.81 525 GLY A C 1
ATOM 4367 O O . GLY A 1 525 ? 4.393 -2.703 -36.216 1.00 67.81 525 GLY A O 1
ATOM 4368 N N . PHE A 1 526 ? 6.630 -2.754 -36.294 1.00 78.56 526 PHE A N 1
ATOM 4369 C CA . PHE A 1 526 ? 6.745 -4.208 -36.382 1.00 78.56 526 PHE A CA 1
ATOM 4370 C C . PHE A 1 526 ? 6.246 -4.925 -35.115 1.00 78.56 526 PHE A C 1
ATOM 4372 O O . PHE A 1 526 ? 5.428 -5.841 -35.219 1.00 78.56 526 PHE A O 1
ATOM 4379 N N . GLU A 1 527 ? 6.689 -4.509 -33.924 1.00 75.12 527 GLU A N 1
ATOM 4380 C CA . GLU A 1 527 ? 6.259 -5.099 -32.647 1.00 75.12 527 GLU A CA 1
ATOM 4381 C C . GLU A 1 527 ? 4.752 -4.937 -32.429 1.00 75.12 527 GLU A C 1
ATOM 4383 O O . GLU A 1 527 ? 4.096 -5.874 -31.967 1.00 75.12 527 GLU A O 1
ATOM 4388 N N . GLU A 1 528 ? 4.187 -3.789 -32.811 1.00 77.81 528 GLU A N 1
ATOM 4389 C CA . GLU A 1 528 ? 2.742 -3.553 -32.753 1.00 77.81 528 GLU A CA 1
ATOM 4390 C C . GLU A 1 528 ? 1.974 -4.448 -33.731 1.00 77.81 528 GLU A C 1
ATOM 4392 O O . GLU A 1 528 ? 1.017 -5.113 -33.325 1.00 77.81 528 GLU A O 1
ATOM 4397 N N . SER A 1 529 ? 2.442 -4.559 -34.980 1.00 81.44 529 SER A N 1
ATOM 4398 C CA . SER A 1 529 ? 1.818 -5.419 -35.997 1.00 81.44 529 SER A CA 1
ATOM 4399 C C . SER A 1 529 ? 1.814 -6.905 -35.610 1.00 81.44 529 SER A C 1
ATOM 4401 O O . SER A 1 529 ? 0.910 -7.651 -35.988 1.00 81.44 529 SER A O 1
ATOM 4403 N N . MET A 1 530 ? 2.812 -7.348 -34.837 1.00 81.25 530 MET A N 1
ATOM 4404 C CA . MET A 1 530 ? 2.952 -8.735 -34.385 1.00 81.25 530 MET A CA 1
ATOM 4405 C C . MET A 1 530 ? 2.236 -9.008 -33.057 1.00 81.25 530 MET A C 1
ATOM 4407 O O . MET A 1 530 ? 1.956 -10.166 -32.746 1.00 81.25 530 MET A O 1
ATOM 4411 N N . LYS A 1 531 ? 1.897 -7.972 -32.279 1.00 75.06 531 LYS A N 1
ATOM 4412 C CA . LYS A 1 531 ? 1.275 -8.103 -30.951 1.00 75.06 531 LYS A CA 1
ATOM 4413 C C . LYS A 1 531 ? -0.087 -8.797 -30.994 1.00 75.06 531 LYS A C 1
ATOM 4415 O O . LYS A 1 531 ? -0.392 -9.588 -30.103 1.00 75.06 531 LYS A O 1
ATOM 4420 N N . TYR A 1 532 ? -0.886 -8.498 -32.016 1.00 77.25 532 TYR A N 1
ATOM 4421 C CA . TYR A 1 532 ? -2.247 -9.023 -32.176 1.00 77.25 532 TYR A CA 1
ATOM 4422 C C . TYR A 1 532 ? -2.324 -10.238 -33.107 1.00 77.25 532 TYR A C 1
ATOM 4424 O O . TYR A 1 532 ? -3.386 -10.843 -33.242 1.00 77.25 532 TYR A O 1
ATOM 4432 N N . LYS A 1 533 ? -1.203 -10.642 -33.719 1.00 85.81 533 LYS A N 1
ATOM 4433 C CA . LYS A 1 533 ? -1.153 -11.859 -34.534 1.00 85.81 533 LYS A CA 1
ATOM 4434 C C . LYS A 1 533 ? -1.171 -13.109 -33.654 1.00 85.81 533 LYS A C 1
ATOM 4436 O O . LYS A 1 533 ? -0.641 -13.139 -32.538 1.00 85.81 533 LYS A O 1
ATOM 4441 N N . LYS A 1 534 ? -1.781 -14.176 -34.174 1.00 84.44 534 LYS A N 1
ATOM 4442 C CA . LYS A 1 534 ? -1.796 -15.491 -33.526 1.00 84.44 534 LYS A CA 1
ATOM 4443 C C . LYS A 1 534 ? -0.399 -16.105 -33.636 1.00 84.44 534 LYS A C 1
ATOM 4445 O O . LYS A 1 534 ? 0.014 -16.531 -34.706 1.00 84.44 534 LYS A O 1
ATOM 4450 N N . LEU A 1 535 ? 0.326 -16.106 -32.521 1.00 85.19 535 LEU A N 1
ATOM 4451 C CA . LEU A 1 535 ? 1.700 -16.595 -32.418 1.00 85.19 535 LEU A CA 1
ATOM 4452 C C . LEU A 1 535 ? 1.788 -17.726 -31.398 1.00 85.19 535 LEU A C 1
ATOM 4454 O O . LEU A 1 535 ? 1.091 -17.706 -30.380 1.00 85.19 535 LEU A O 1
ATOM 4458 N N . THR A 1 536 ? 2.696 -18.669 -31.635 1.00 86.56 536 THR A N 1
ATOM 4459 C CA . THR A 1 536 ? 3.050 -19.694 -30.649 1.00 86.56 536 THR A CA 1
ATOM 4460 C C . THR A 1 536 ? 3.797 -19.070 -29.464 1.00 86.56 536 THR A C 1
ATOM 4462 O O . THR A 1 536 ? 4.395 -17.993 -29.565 1.00 86.56 536 THR A O 1
ATOM 4465 N N . ASN A 1 537 ? 3.813 -19.752 -28.315 1.00 83.19 537 ASN A N 1
ATOM 4466 C CA . ASN A 1 537 ? 4.566 -19.280 -27.146 1.00 83.19 537 ASN A CA 1
ATOM 4467 C C . ASN A 1 537 ? 6.075 -19.159 -27.435 1.00 83.19 537 ASN A C 1
ATOM 4469 O O . ASN A 1 537 ? 6.714 -18.224 -26.952 1.00 83.19 537 ASN A O 1
ATOM 4473 N N . ALA A 1 538 ? 6.624 -20.040 -28.278 1.00 83.00 538 ALA A N 1
ATOM 4474 C CA . ALA A 1 538 ? 8.011 -19.965 -28.734 1.00 83.00 538 ALA A CA 1
ATOM 4475 C C . ALA A 1 538 ? 8.277 -18.692 -29.560 1.00 83.00 538 ALA A C 1
ATOM 4477 O O . ALA A 1 538 ? 9.241 -17.974 -29.292 1.00 83.00 538 ALA A O 1
ATOM 4478 N N . GLN A 1 539 ? 7.381 -18.345 -30.491 1.00 83.88 539 GLN A N 1
ATOM 4479 C CA . GLN A 1 539 ? 7.475 -17.104 -31.271 1.00 83.88 539 GLN A CA 1
ATOM 4480 C C . GLN A 1 539 ? 7.383 -15.857 -30.381 1.00 83.88 539 GLN A C 1
ATOM 4482 O O . GLN A 1 539 ? 8.176 -14.928 -30.528 1.00 83.88 539 GLN A O 1
ATOM 4487 N N . ARG A 1 540 ? 6.469 -15.844 -29.400 1.00 80.44 540 ARG A N 1
ATOM 4488 C CA . ARG A 1 540 ? 6.364 -14.745 -28.421 1.00 80.44 540 ARG A CA 1
ATOM 4489 C C . ARG A 1 540 ? 7.630 -14.595 -27.575 1.00 80.44 540 ARG A C 1
ATOM 4491 O O . ARG A 1 540 ? 8.031 -13.471 -27.276 1.00 80.44 540 ARG A O 1
ATOM 4498 N N . SER A 1 541 ? 8.260 -15.708 -27.201 1.00 81.38 541 SER A N 1
ATOM 4499 C CA . SER A 1 541 ? 9.552 -15.703 -26.507 1.00 81.38 541 SER A CA 1
ATOM 4500 C C . SER A 1 541 ? 10.641 -15.052 -27.364 1.00 81.38 541 SER A C 1
ATOM 4502 O O . SER A 1 541 ? 11.348 -14.173 -26.876 1.00 81.38 541 SER A O 1
ATOM 4504 N N . GLY A 1 542 ? 10.715 -15.397 -28.655 1.00 81.31 542 GLY A N 1
ATOM 4505 C CA . GLY A 1 542 ? 11.626 -14.756 -29.609 1.00 81.31 542 GLY A CA 1
ATOM 4506 C C . GLY A 1 542 ? 11.384 -13.249 -29.756 1.00 81.31 542 GLY A C 1
ATOM 4507 O O . GLY A 1 542 ? 12.328 -12.466 -29.680 1.00 81.31 542 GLY A O 1
ATOM 4508 N N . LEU A 1 543 ? 10.123 -12.812 -29.866 1.00 82.06 543 LEU A N 1
ATOM 4509 C CA . LEU A 1 543 ? 9.782 -11.383 -29.954 1.00 82.06 543 LEU A CA 1
ATOM 4510 C C . LEU A 1 543 ? 10.216 -10.590 -28.716 1.00 82.06 543 LEU A C 1
ATOM 4512 O O . LEU A 1 543 ? 10.716 -9.475 -28.842 1.00 82.06 543 LEU A O 1
ATOM 4516 N N . ASN A 1 544 ? 10.097 -11.165 -27.516 1.00 80.62 544 ASN A N 1
ATOM 4517 C CA . ASN A 1 544 ? 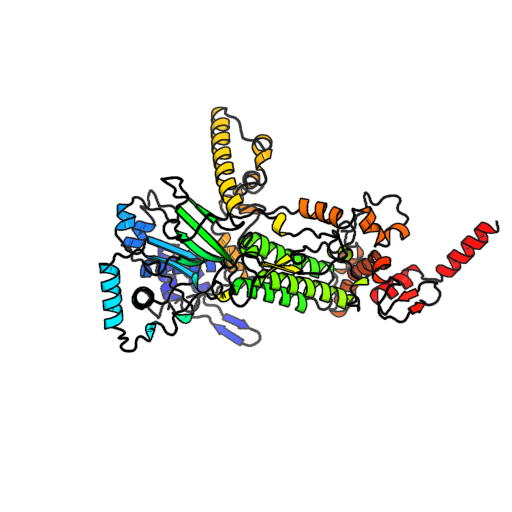10.560 -10.507 -26.291 1.00 80.62 544 ASN A CA 1
ATOM 4518 C C . ASN A 1 544 ? 12.093 -10.341 -26.229 1.00 80.62 544 ASN A C 1
ATOM 4520 O O . ASN A 1 544 ? 12.576 -9.581 -25.388 1.00 80.62 544 ASN A O 1
ATOM 4524 N N . GLN A 1 545 ? 12.868 -11.008 -27.094 1.00 82.31 545 GLN A N 1
ATOM 4525 C CA . GLN A 1 545 ? 14.317 -10.801 -27.175 1.00 82.31 545 GLN A CA 1
ATOM 4526 C C . GLN A 1 545 ? 14.694 -9.539 -27.960 1.00 82.31 545 GLN A C 1
ATOM 4528 O O . GLN A 1 545 ? 15.774 -9.000 -27.725 1.00 82.31 545 GLN A O 1
ATOM 4533 N N . ILE A 1 546 ? 13.832 -9.036 -28.853 1.00 84.56 546 ILE A N 1
ATOM 4534 C CA . ILE A 1 546 ? 14.144 -7.881 -29.713 1.00 84.56 546 ILE A CA 1
ATOM 4535 C C . ILE A 1 546 ? 14.463 -6.626 -28.877 1.00 84.56 546 ILE A C 1
ATOM 4537 O O . ILE A 1 546 ? 15.546 -6.062 -29.062 1.00 84.56 546 ILE A O 1
ATOM 4541 N N . PRO A 1 547 ? 13.646 -6.235 -27.875 1.00 87.88 547 PRO A N 1
ATOM 4542 C CA . PRO A 1 547 ? 13.986 -5.099 -27.017 1.00 87.88 547 PRO A CA 1
ATOM 4543 C C . PRO A 1 547 ? 15.286 -5.298 -26.231 1.00 87.88 547 PRO A C 1
ATOM 4545 O O . PRO A 1 547 ? 16.042 -4.349 -26.037 1.00 87.88 547 PRO A O 1
ATOM 4548 N N . ASN A 1 548 ? 15.580 -6.531 -25.806 1.00 90.06 548 ASN A N 1
ATOM 4549 C CA . ASN A 1 548 ? 16.820 -6.838 -25.090 1.00 90.06 548 ASN A CA 1
ATOM 4550 C C . ASN A 1 548 ? 18.039 -6.726 -26.012 1.00 90.06 548 ASN A C 1
ATOM 4552 O O . ASN A 1 548 ? 19.086 -6.252 -25.580 1.00 90.06 548 ASN A O 1
ATOM 4556 N N . ARG A 1 549 ? 17.912 -7.110 -27.288 1.00 90.12 549 ARG A N 1
ATOM 4557 C CA . ARG A 1 549 ? 18.959 -6.911 -28.300 1.00 90.12 549 ARG A CA 1
ATOM 4558 C C . ARG A 1 549 ? 19.223 -5.430 -28.550 1.00 90.12 549 ARG A C 1
ATOM 4560 O O . ARG A 1 549 ? 20.388 -5.050 -28.598 1.00 90.12 549 ARG A O 1
ATOM 4567 N N . ARG A 1 550 ? 18.171 -4.605 -28.641 1.00 90.25 550 ARG A N 1
ATOM 4568 C CA . ARG A 1 550 ? 18.291 -3.141 -28.761 1.00 90.25 550 ARG A CA 1
ATOM 4569 C C . ARG A 1 550 ? 19.024 -2.545 -27.560 1.00 90.25 550 ARG A C 1
ATOM 4571 O O . ARG A 1 550 ? 19.973 -1.797 -27.745 1.00 90.25 550 ARG A O 1
ATOM 4578 N N . PHE A 1 551 ? 18.634 -2.942 -26.349 1.00 92.44 551 PHE A N 1
ATOM 4579 C CA . PHE A 1 551 ? 19.314 -2.534 -25.118 1.00 92.44 551 PHE A CA 1
ATOM 4580 C C . PHE A 1 551 ? 20.791 -2.958 -25.106 1.00 92.44 551 PHE A C 1
ATOM 4582 O O . PHE A 1 551 ? 21.666 -2.149 -24.828 1.00 92.44 551 PHE A O 1
ATOM 4589 N N . THR A 1 552 ? 21.080 -4.216 -25.454 1.00 93.69 552 THR A N 1
ATOM 4590 C CA . THR A 1 552 ? 22.460 -4.733 -25.464 1.00 93.69 552 THR A CA 1
ATOM 4591 C C . THR A 1 552 ? 23.331 -3.998 -26.480 1.00 93.69 552 THR A C 1
ATOM 4593 O O . THR A 1 552 ? 24.492 -3.728 -26.199 1.00 93.69 552 THR A O 1
ATOM 4596 N N . LEU A 1 553 ? 22.780 -3.704 -27.661 1.00 94.69 553 LEU A N 1
ATOM 4597 C CA . LEU A 1 553 ? 23.481 -2.957 -28.697 1.00 94.69 553 LEU A CA 1
ATOM 4598 C C . LEU A 1 553 ? 23.751 -1.525 -28.231 1.00 94.69 553 LEU A C 1
ATOM 4600 O O . LEU A 1 553 ? 24.879 -1.076 -28.312 1.00 94.69 553 LEU A O 1
ATOM 4604 N N . TRP A 1 554 ? 22.754 -0.833 -27.681 1.00 94.38 554 TRP A N 1
ATOM 4605 C CA . TRP A 1 554 ? 22.928 0.544 -27.215 1.00 94.38 554 TRP A CA 1
ATOM 4606 C C . TRP A 1 554 ? 24.062 0.695 -26.200 1.00 94.38 554 TRP A C 1
ATOM 4608 O O . TRP A 1 554 ? 24.910 1.566 -26.347 1.00 94.38 554 TRP A O 1
ATOM 4618 N N . TRP A 1 555 ? 24.117 -0.204 -25.219 1.00 94.56 555 TRP A N 1
ATOM 4619 C CA . TRP A 1 555 ? 25.137 -0.216 -24.170 1.00 94.56 555 TRP A CA 1
ATOM 4620 C C . TRP A 1 555 ? 26.379 -1.040 -24.544 1.00 94.56 555 TRP A C 1
ATOM 4622 O O . TRP A 1 555 ? 27.174 -1.398 -23.669 1.00 94.56 555 TRP A O 1
ATOM 4632 N N . SER A 1 556 ? 26.561 -1.391 -25.824 1.00 94.19 556 SER A N 1
ATOM 4633 C CA . SER A 1 556 ? 27.631 -2.302 -26.235 1.00 94.19 556 SER A CA 1
ATOM 4634 C C . SER A 1 556 ? 29.045 -1.819 -25.908 1.00 94.19 556 SER A C 1
ATOM 4636 O O . SER A 1 556 ? 29.834 -2.685 -25.529 1.00 94.19 556 SER A O 1
ATOM 4638 N N . PRO A 1 557 ? 29.396 -0.513 -25.985 1.00 92.06 557 PRO A N 1
ATOM 4639 C CA . PRO A 1 557 ? 30.747 -0.063 -25.633 1.00 92.06 557 PRO A CA 1
ATOM 4640 C C . PRO A 1 557 ? 31.118 -0.388 -24.181 1.00 92.06 557 PRO A C 1
ATOM 4642 O O . PRO A 1 557 ? 32.224 -0.843 -23.902 1.00 92.06 557 PRO A O 1
ATOM 4645 N N . THR A 1 558 ? 30.158 -0.263 -23.262 1.00 89.19 558 THR A N 1
ATOM 4646 C CA . THR A 1 558 ? 30.356 -0.587 -21.842 1.00 89.19 558 THR A CA 1
ATOM 4647 C C . THR A 1 558 ? 30.279 -2.094 -21.574 1.00 89.19 558 THR A C 1
ATOM 4649 O O . THR A 1 558 ? 31.103 -2.654 -20.848 1.00 89.19 558 THR A O 1
ATOM 4652 N N . ILE A 1 559 ? 29.310 -2.786 -22.182 1.00 90.75 559 ILE A N 1
ATOM 4653 C CA . ILE A 1 559 ? 29.074 -4.222 -21.954 1.00 90.75 559 ILE A CA 1
ATOM 4654 C C . ILE A 1 559 ? 30.200 -5.092 -22.549 1.00 90.75 559 ILE A C 1
ATOM 4656 O O . ILE A 1 559 ? 30.552 -6.127 -21.971 1.00 90.75 559 ILE A O 1
ATOM 4660 N N . ASN A 1 560 ? 30.765 -4.694 -23.694 1.00 90.44 560 ASN A N 1
ATOM 4661 C CA . ASN A 1 560 ? 31.840 -5.398 -24.404 1.00 90.44 560 ASN A CA 1
ATOM 4662 C C . ASN A 1 560 ? 33.210 -4.721 -24.224 1.00 90.44 560 ASN A C 1
ATOM 4664 O O . ASN A 1 560 ? 34.038 -4.731 -25.131 1.00 90.44 560 ASN A O 1
ATOM 4668 N N . ARG A 1 561 ? 33.453 -4.113 -23.059 1.00 85.44 561 ARG A N 1
ATOM 4669 C CA . ARG A 1 561 ? 34.738 -3.479 -22.740 1.00 85.44 561 ARG A CA 1
ATOM 4670 C C . ARG A 1 561 ? 35.894 -4.488 -22.690 1.00 85.44 561 ARG A C 1
ATOM 4672 O O . ARG A 1 561 ? 35.693 -5.643 -22.318 1.00 85.44 561 ARG A O 1
ATOM 4679 N N . ALA A 1 562 ? 37.110 -4.018 -22.971 1.00 80.81 562 ALA A N 1
ATOM 4680 C CA . ALA A 1 562 ? 38.333 -4.823 -22.889 1.00 80.81 562 ALA A CA 1
ATOM 4681 C C . ALA A 1 562 ? 38.773 -5.119 -21.442 1.00 80.81 562 ALA A C 1
ATOM 4683 O O . ALA A 1 562 ? 39.336 -6.176 -21.175 1.00 80.81 562 ALA A O 1
ATOM 4684 N N . ASN A 1 563 ? 38.478 -4.215 -20.495 1.00 78.50 563 ASN A N 1
ATOM 4685 C CA . ASN A 1 563 ? 38.795 -4.393 -19.074 1.00 78.50 563 ASN A CA 1
ATOM 4686 C C . ASN A 1 563 ? 37.844 -5.413 -18.411 1.00 78.50 563 ASN A C 1
ATOM 4688 O O . ASN A 1 563 ? 36.848 -5.063 -17.763 1.00 78.50 563 ASN A O 1
ATOM 4692 N N . VAL A 1 564 ? 38.127 -6.695 -18.639 1.00 75.12 564 VAL A N 1
ATOM 4693 C CA . VAL A 1 564 ? 37.398 -7.838 -18.086 1.00 75.12 564 VAL A CA 1
ATOM 4694 C C . VAL A 1 564 ? 38.340 -8.696 -17.250 1.00 75.12 564 VAL A C 1
ATOM 4696 O O . VAL A 1 564 ? 39.436 -9.019 -17.685 1.00 75.12 564 VAL A O 1
ATOM 4699 N N . TYR A 1 565 ? 37.895 -9.099 -16.057 1.00 63.78 565 TYR A N 1
ATOM 4700 C CA . TYR A 1 565 ? 38.720 -9.868 -15.116 1.00 63.78 565 TYR A CA 1
ATOM 4701 C C . TYR A 1 565 ? 39.148 -11.238 -15.678 1.00 63.78 565 TYR A C 1
ATOM 4703 O O . TYR A 1 565 ? 40.286 -11.653 -15.516 1.00 63.78 565 TYR A O 1
ATOM 4711 N N . VAL A 1 566 ? 38.234 -11.928 -16.375 1.00 71.56 566 VAL A N 1
ATOM 4712 C CA . VAL A 1 566 ? 38.483 -13.177 -17.113 1.00 71.56 566 VAL A CA 1
ATOM 4713 C C . VAL A 1 566 ? 37.575 -13.203 -18.345 1.00 71.56 566 VAL A C 1
ATOM 4715 O O . VAL A 1 566 ? 36.359 -13.017 -18.232 1.00 71.56 566 VAL A O 1
ATOM 4718 N N . GLY A 1 567 ? 38.138 -13.451 -19.528 1.00 70.38 567 GLY A N 1
ATOM 4719 C CA . GLY A 1 567 ? 37.367 -13.645 -20.755 1.00 70.38 567 GLY A CA 1
ATOM 4720 C C . GLY A 1 567 ? 38.256 -13.874 -21.972 1.00 70.38 567 GLY A C 1
ATOM 4721 O O . GLY A 1 567 ? 39.141 -13.075 -22.243 1.00 70.38 567 GLY A O 1
ATOM 4722 N N . PHE A 1 568 ? 37.998 -14.949 -22.721 1.00 78.38 568 PHE A N 1
ATOM 4723 C CA . PHE A 1 568 ? 38.686 -15.194 -23.987 1.00 78.38 568 PHE A CA 1
ATOM 4724 C C . PHE A 1 568 ? 38.199 -14.190 -25.040 1.00 78.38 568 PHE A C 1
ATOM 4726 O O . PHE A 1 568 ? 36.987 -14.021 -25.233 1.00 78.38 568 PHE A O 1
ATOM 4733 N N . GLN A 1 569 ? 39.145 -13.515 -25.683 1.00 86.25 569 GLN A N 1
ATOM 4734 C CA . GLN A 1 569 ? 38.887 -12.561 -26.752 1.00 86.25 569 GLN A CA 1
ATOM 4735 C C . GLN A 1 569 ? 38.675 -13.323 -28.061 1.00 86.25 569 GLN A C 1
ATOM 4737 O O . GLN A 1 569 ? 39.510 -14.128 -28.459 1.00 86.25 569 GLN A O 1
ATOM 4742 N N . VAL A 1 570 ? 37.545 -13.079 -28.724 1.00 88.94 570 VAL A N 1
ATOM 4743 C CA . VAL A 1 570 ? 37.214 -13.708 -30.010 1.00 88.94 570 VAL A CA 1
ATOM 4744 C C . VAL A 1 570 ? 36.914 -12.621 -31.024 1.00 88.94 570 VAL A C 1
ATOM 4746 O O . VAL A 1 570 ? 36.069 -11.764 -30.770 1.00 88.94 570 VAL A O 1
ATOM 4749 N N . GLN A 1 571 ? 37.576 -12.662 -32.173 1.00 92.06 571 GLN A N 1
ATOM 4750 C CA . GLN A 1 571 ? 37.236 -11.802 -33.300 1.00 92.06 571 GLN A CA 1
ATOM 4751 C C . GLN A 1 571 ? 35.961 -12.312 -33.981 1.00 92.06 571 GLN A C 1
ATOM 4753 O O . GLN A 1 571 ? 35.787 -13.517 -34.160 1.00 92.06 571 GLN A O 1
ATOM 4758 N N . LEU A 1 572 ? 35.047 -11.409 -34.331 1.00 91.31 572 LEU A N 1
ATOM 4759 C CA . LEU A 1 572 ? 33.878 -11.759 -35.133 1.00 91.31 572 LEU A CA 1
ATOM 4760 C C . LEU A 1 572 ? 34.275 -11.946 -36.600 1.00 91.31 572 LEU A C 1
ATOM 4762 O O . LEU A 1 572 ? 34.949 -11.090 -37.175 1.00 91.31 572 LEU A O 1
ATOM 4766 N N . ASP A 1 573 ? 33.805 -13.041 -37.198 1.00 89.06 573 ASP A N 1
ATOM 4767 C CA . ASP A 1 573 ? 34.112 -13.428 -38.577 1.00 89.06 573 ASP A CA 1
ATOM 4768 C C . ASP A 1 573 ? 33.903 -12.269 -39.560 1.00 89.06 573 ASP A C 1
ATOM 4770 O O . ASP A 1 573 ? 32.866 -11.602 -39.535 1.00 89.06 573 ASP A O 1
ATOM 4774 N N . LEU A 1 574 ? 34.888 -12.052 -40.440 1.00 90.50 574 LEU A N 1
ATOM 4775 C CA . LEU A 1 574 ? 34.869 -11.034 -41.503 1.00 90.50 574 LEU A CA 1
ATOM 4776 C C . LEU A 1 574 ? 34.737 -9.579 -41.006 1.00 90.50 574 LEU A C 1
ATOM 4778 O O . LEU A 1 574 ? 34.363 -8.691 -41.773 1.00 90.50 574 LEU A O 1
ATOM 4782 N N . THR A 1 575 ? 35.062 -9.318 -39.737 1.00 92.50 575 THR A N 1
ATOM 4783 C CA . THR A 1 575 ? 35.085 -7.971 -39.144 1.00 92.50 575 THR A CA 1
ATOM 4784 C C . THR A 1 575 ? 36.347 -7.758 -38.306 1.00 92.50 575 THR A C 1
ATOM 4786 O O . THR A 1 575 ? 37.021 -8.717 -37.938 1.00 92.50 575 THR A O 1
ATOM 4789 N N . GLY A 1 576 ? 36.649 -6.511 -37.936 1.00 91.25 576 GLY A N 1
ATOM 4790 C CA . GLY A 1 576 ? 37.686 -6.185 -36.946 1.00 91.25 576 GLY A CA 1
ATOM 4791 C C . GLY A 1 576 ? 37.186 -6.134 -35.497 1.00 91.25 576 GLY A C 1
ATOM 4792 O O . GLY A 1 576 ? 37.888 -5.621 -34.630 1.00 91.25 576 GLY A O 1
ATOM 4793 N N . ILE A 1 577 ? 35.962 -6.596 -35.212 1.00 93.56 577 ILE A N 1
ATOM 4794 C CA . ILE A 1 577 ? 35.347 -6.427 -33.889 1.00 93.56 577 ILE A CA 1
ATOM 4795 C C . ILE A 1 577 ? 35.736 -7.583 -32.968 1.00 93.56 577 ILE A C 1
ATOM 4797 O O . ILE A 1 577 ? 35.428 -8.746 -33.241 1.00 93.56 577 ILE A O 1
ATOM 4801 N N . PHE A 1 578 ? 36.337 -7.252 -31.827 1.00 93.12 578 PHE A N 1
ATOM 4802 C CA . PHE A 1 578 ? 36.643 -8.210 -30.772 1.00 93.12 578 PHE A CA 1
ATOM 4803 C C . PHE A 1 578 ? 35.519 -8.292 -29.738 1.00 93.12 578 PHE A C 1
ATOM 4805 O O . PHE A 1 578 ? 35.034 -7.291 -29.213 1.00 93.12 578 PHE A O 1
ATOM 4812 N N . MET A 1 579 ? 35.108 -9.516 -29.426 1.00 91.50 579 MET A N 1
ATOM 4813 C CA . MET A 1 579 ? 34.155 -9.832 -28.372 1.00 91.50 579 MET A CA 1
ATOM 4814 C C . MET A 1 579 ? 34.912 -10.342 -27.151 1.00 91.50 579 MET A C 1
ATOM 4816 O O . MET A 1 579 ? 35.561 -11.390 -27.195 1.00 91.50 579 MET A O 1
ATOM 4820 N N . HIS A 1 580 ? 34.787 -9.628 -26.037 1.00 87.00 580 HIS A N 1
ATOM 4821 C CA . HIS A 1 580 ? 35.383 -10.022 -24.768 1.00 87.00 580 HIS A CA 1
ATOM 4822 C C . HIS A 1 580 ? 34.366 -10.877 -24.009 1.00 87.00 580 HIS A C 1
ATOM 4824 O O . HIS A 1 580 ? 33.608 -10.384 -23.179 1.00 87.00 580 HIS A O 1
ATOM 4830 N N . GLY A 1 581 ? 34.301 -12.177 -24.300 1.00 85.44 581 GLY A N 1
ATOM 4831 C CA . GLY A 1 581 ? 33.343 -13.117 -23.702 1.00 85.44 581 GLY A CA 1
ATOM 4832 C C . GLY A 1 581 ? 32.045 -13.336 -24.498 1.00 85.44 581 GLY A C 1
ATOM 4833 O O . GLY A 1 581 ? 31.711 -12.624 -25.443 1.00 85.44 581 GLY A O 1
ATOM 4834 N N . LYS A 1 582 ? 31.295 -14.379 -24.120 1.00 88.19 582 LYS A N 1
ATOM 4835 C CA . LYS A 1 582 ? 30.129 -14.865 -24.877 1.00 88.19 582 LYS A CA 1
ATOM 4836 C C . LYS A 1 582 ? 28.855 -14.091 -24.518 1.00 88.19 582 LYS A C 1
ATOM 4838 O O . LYS A 1 582 ? 28.143 -14.486 -23.595 1.00 88.19 582 LYS A O 1
ATOM 4843 N N . ILE A 1 583 ? 28.543 -13.047 -25.291 1.00 89.88 583 ILE A N 1
ATOM 4844 C CA . ILE A 1 583 ? 27.284 -12.280 -25.212 1.00 89.88 583 ILE A CA 1
ATOM 4845 C C . ILE A 1 583 ? 26.476 -12.503 -26.509 1.00 89.88 583 ILE A C 1
ATOM 4847 O O . ILE A 1 583 ? 26.679 -11.789 -27.496 1.00 89.88 583 ILE A O 1
ATOM 4851 N N . PRO A 1 584 ? 25.570 -13.502 -26.558 1.00 87.88 584 PRO A N 1
ATOM 4852 C CA . PRO A 1 584 ? 24.910 -13.909 -27.802 1.00 87.88 584 PRO A CA 1
ATOM 4853 C C . PRO A 1 584 ? 24.046 -12.811 -28.428 1.00 87.88 584 PRO A C 1
ATOM 4855 O O . PRO A 1 584 ? 24.075 -12.617 -29.640 1.00 87.88 584 PRO A O 1
ATOM 4858 N N . THR A 1 585 ? 23.305 -12.061 -27.606 1.00 89.00 585 THR A N 1
ATOM 4859 C CA . THR A 1 585 ? 22.421 -10.983 -28.076 1.00 89.00 585 THR A CA 1
ATOM 4860 C C . THR A 1 585 ? 23.193 -9.877 -28.789 1.00 89.00 585 THR A C 1
ATOM 4862 O O . THR A 1 585 ? 22.708 -9.359 -29.793 1.00 89.00 585 THR A O 1
ATOM 4865 N N . LEU A 1 586 ? 24.399 -9.555 -28.307 1.00 92.50 586 LEU A N 1
ATOM 4866 C CA . LEU A 1 586 ? 25.282 -8.574 -28.929 1.00 92.50 586 LEU A CA 1
ATOM 4867 C C . LEU A 1 586 ? 25.885 -9.106 -30.231 1.00 92.50 586 LEU A C 1
ATOM 4869 O O . LEU A 1 586 ? 25.819 -8.415 -31.245 1.00 92.50 586 LEU A O 1
ATOM 4873 N N . LYS A 1 587 ? 26.393 -10.350 -30.228 1.00 92.56 587 LYS A N 1
ATOM 4874 C CA . LYS A 1 587 ? 26.952 -10.998 -31.429 1.00 92.56 587 LYS A CA 1
ATOM 4875 C C . LYS A 1 587 ? 25.963 -10.955 -32.598 1.00 92.56 587 LYS A C 1
ATOM 4877 O O . LYS A 1 587 ? 26.339 -10.557 -33.694 1.00 92.56 587 LYS A O 1
ATOM 4882 N N . ILE A 1 588 ? 24.696 -11.307 -32.360 1.00 91.38 588 ILE A N 1
ATOM 4883 C CA . ILE A 1 588 ? 23.656 -11.286 -33.403 1.00 91.38 588 ILE A CA 1
ATOM 4884 C C . ILE A 1 588 ? 23.459 -9.864 -33.953 1.00 91.38 588 ILE A C 1
ATOM 4886 O O . ILE A 1 588 ? 23.351 -9.684 -35.163 1.00 91.38 588 ILE A O 1
ATOM 4890 N N . SER A 1 589 ? 23.409 -8.849 -33.085 1.00 93.12 589 SER A N 1
ATOM 4891 C CA . SER A 1 589 ? 23.222 -7.458 -33.514 1.00 93.12 589 SER A CA 1
ATOM 4892 C C . SER A 1 589 ? 24.407 -6.925 -34.326 1.00 93.12 589 SER A C 1
ATOM 4894 O O . SER A 1 589 ? 24.183 -6.309 -35.363 1.00 93.12 589 SER A O 1
ATOM 4896 N N . LEU A 1 590 ? 25.648 -7.206 -33.917 1.00 93.81 590 LEU A N 1
ATOM 4897 C CA . LEU A 1 590 ? 26.847 -6.763 -34.639 1.00 93.81 590 LEU A CA 1
ATOM 4898 C C . LEU A 1 590 ? 26.992 -7.440 -36.010 1.00 93.81 590 LEU A C 1
ATOM 4900 O O . LEU A 1 590 ? 27.281 -6.760 -36.991 1.00 93.81 590 LEU A O 1
ATOM 4904 N N . ILE A 1 591 ? 26.708 -8.745 -36.106 1.00 93.12 591 ILE A N 1
ATOM 4905 C CA . ILE A 1 591 ? 26.686 -9.468 -37.392 1.00 93.12 591 ILE A CA 1
ATOM 4906 C C . ILE A 1 591 ? 25.619 -8.885 -38.325 1.00 93.12 591 ILE A C 1
ATOM 4908 O O . ILE A 1 591 ? 25.849 -8.741 -39.521 1.00 93.12 591 ILE A O 1
ATOM 4912 N N . GLN A 1 592 ? 24.447 -8.529 -37.789 1.00 92.62 592 GLN A N 1
ATOM 4913 C CA . GLN A 1 592 ? 23.376 -7.937 -38.588 1.00 92.62 592 GLN A CA 1
ATOM 4914 C C . GLN A 1 592 ? 23.750 -6.549 -39.134 1.00 92.62 592 GLN A C 1
ATOM 4916 O O . GLN A 1 592 ? 23.348 -6.228 -40.251 1.00 92.62 592 GLN A O 1
ATOM 4921 N N . ILE A 1 593 ? 24.511 -5.751 -38.376 1.00 93.81 593 ILE A N 1
ATOM 4922 C CA . ILE A 1 593 ? 25.036 -4.453 -38.830 1.00 93.81 593 ILE A CA 1
ATOM 4923 C C . ILE A 1 593 ? 26.089 -4.663 -39.923 1.00 93.81 593 ILE A C 1
ATOM 4925 O O . ILE A 1 593 ? 25.955 -4.112 -41.009 1.00 93.81 593 ILE A O 1
ATOM 4929 N N . MET A 1 594 ? 27.084 -5.518 -39.676 1.00 94.44 594 MET A N 1
ATOM 4930 C CA . MET A 1 594 ? 28.216 -5.761 -40.585 1.00 94.44 594 MET A CA 1
ATOM 4931 C C . MET A 1 594 ? 27.925 -6.792 -41.692 1.00 94.44 594 MET A C 1
ATOM 4933 O O . MET A 1 594 ? 28.837 -7.398 -42.257 1.00 94.44 594 MET A O 1
ATOM 4937 N N . ARG A 1 595 ? 26.647 -7.019 -42.011 1.00 93.50 595 ARG A N 1
ATOM 4938 C CA . ARG A 1 595 ? 26.218 -8.000 -43.017 1.00 93.50 595 ARG A CA 1
ATOM 4939 C C . ARG A 1 595 ? 26.712 -7.639 -44.422 1.00 93.50 595 ARG A C 1
ATOM 4941 O O . ARG A 1 595 ? 27.011 -6.485 -44.710 1.00 93.50 595 ARG A O 1
ATOM 4948 N N . ALA A 1 596 ? 26.708 -8.621 -45.324 1.00 94.31 596 ALA A N 1
ATOM 4949 C CA . ALA A 1 596 ? 27.050 -8.429 -46.739 1.00 94.31 596 ALA A CA 1
ATOM 4950 C C . ALA A 1 596 ? 28.435 -7.783 -46.957 1.00 94.31 596 ALA A C 1
ATOM 4952 O O . ALA A 1 596 ? 28.586 -6.908 -47.817 1.00 94.31 596 ALA A O 1
ATOM 4953 N N . HIS A 1 597 ? 29.421 -8.241 -46.172 1.00 94.31 597 HIS A N 1
ATOM 4954 C CA . HIS A 1 597 ? 30.825 -7.826 -46.240 1.00 94.31 597 HIS A CA 1
ATOM 4955 C C . HIS A 1 597 ? 31.043 -6.322 -46.012 1.00 94.31 597 HIS A C 1
ATOM 4957 O O . HIS A 1 597 ? 31.969 -5.736 -46.568 1.00 94.31 597 HIS A O 1
ATOM 4963 N N . LEU A 1 598 ? 30.201 -5.681 -45.189 1.00 95.75 598 LEU A N 1
ATOM 4964 C CA . LEU A 1 598 ? 30.243 -4.229 -44.989 1.00 95.75 598 LEU A CA 1
ATOM 4965 C C . LEU A 1 598 ? 31.616 -3.729 -44.519 1.00 95.75 598 LEU A C 1
ATOM 4967 O O . LEU A 1 598 ? 32.068 -2.697 -44.995 1.00 95.75 598 LEU A O 1
ATOM 4971 N N . TRP A 1 599 ? 32.306 -4.474 -43.650 1.00 95.00 599 TRP A N 1
ATOM 4972 C CA . TRP A 1 599 ? 33.650 -4.110 -43.187 1.00 95.00 599 TRP A CA 1
ATOM 4973 C C . TRP A 1 599 ? 34.650 -3.962 -44.345 1.00 95.00 599 TRP A C 1
ATOM 4975 O O . TRP A 1 599 ? 35.368 -2.970 -44.428 1.00 95.00 599 TRP A O 1
ATOM 4985 N N . GLN A 1 600 ? 34.664 -4.935 -45.259 1.00 94.81 600 GLN A N 1
ATOM 4986 C CA . GLN A 1 600 ? 35.544 -4.933 -46.430 1.00 94.81 600 GLN A CA 1
ATOM 4987 C C . GLN A 1 600 ? 35.162 -3.814 -47.401 1.00 94.81 600 GLN A C 1
ATOM 4989 O O . GLN A 1 600 ? 36.038 -3.101 -47.869 1.00 94.81 600 GLN A O 1
ATOM 4994 N N . LYS A 1 601 ? 33.858 -3.607 -47.624 1.00 96.50 601 LYS A N 1
ATOM 4995 C CA . LYS A 1 601 ? 33.347 -2.537 -48.493 1.00 96.50 601 LYS A CA 1
ATOM 4996 C C . LYS A 1 601 ? 33.697 -1.142 -47.985 1.00 96.50 601 LYS A C 1
ATOM 4998 O O . LYS A 1 601 ? 34.060 -0.289 -48.779 1.00 96.50 601 LYS A O 1
ATOM 5003 N N . VAL A 1 602 ? 33.593 -0.907 -46.675 1.00 95.75 602 VAL A N 1
ATOM 5004 C CA . VAL A 1 602 ? 33.982 0.376 -46.067 1.00 95.75 602 VAL A CA 1
ATOM 5005 C C . VAL A 1 602 ? 35.482 0.602 -46.229 1.00 95.75 602 VAL A C 1
ATOM 5007 O O . VAL A 1 602 ? 35.887 1.685 -46.633 1.00 95.75 602 VAL A O 1
ATOM 5010 N N . HIS A 1 603 ? 36.300 -0.420 -45.962 1.00 95.94 603 HIS A N 1
ATOM 5011 C CA . HIS A 1 603 ? 37.745 -0.334 -46.158 1.00 95.94 603 HIS A CA 1
ATOM 5012 C C . HIS A 1 603 ? 38.109 -0.029 -47.619 1.00 95.94 603 HIS A C 1
ATOM 5014 O O . HIS A 1 603 ? 38.866 0.898 -47.876 1.00 95.94 603 HIS A O 1
ATOM 5020 N N . GLU A 1 604 ? 37.549 -0.780 -48.569 1.00 96.06 604 GLU A N 1
ATOM 5021 C CA . GLU A 1 604 ? 37.776 -0.579 -50.003 1.00 96.06 604 GLU A CA 1
ATOM 5022 C C . GLU A 1 604 ? 37.331 0.815 -50.460 1.00 96.06 604 GLU A C 1
ATOM 5024 O O . GLU A 1 604 ? 38.101 1.497 -51.126 1.00 96.06 604 GLU A O 1
ATOM 5029 N N . SER A 1 605 ? 36.147 1.276 -50.040 1.00 96.94 605 SER A N 1
ATOM 5030 C CA . SER A 1 605 ? 35.648 2.619 -50.363 1.00 96.94 605 SER A CA 1
ATOM 5031 C C . SER A 1 605 ? 36.602 3.708 -49.883 1.00 96.94 605 SER A C 1
ATOM 5033 O O . SER A 1 605 ? 36.988 4.550 -50.678 1.00 96.94 605 SER A O 1
ATOM 5035 N N . ILE A 1 606 ? 37.039 3.664 -48.619 1.00 97.00 606 ILE A N 1
ATOM 5036 C CA . ILE A 1 606 ? 37.941 4.684 -48.060 1.00 97.00 606 ILE A CA 1
ATOM 5037 C C . ILE A 1 606 ? 39.285 4.693 -48.795 1.00 97.00 606 ILE A C 1
ATOM 5039 O O . ILE A 1 606 ? 39.833 5.758 -49.061 1.00 97.00 606 ILE A O 1
ATOM 5043 N N . VAL A 1 607 ? 39.830 3.517 -49.124 1.00 97.31 607 VAL A N 1
ATOM 5044 C CA . VAL A 1 607 ? 41.083 3.425 -49.886 1.00 97.31 607 VAL A CA 1
ATOM 5045 C C . VAL A 1 607 ? 40.909 4.025 -51.280 1.00 97.31 607 VAL A C 1
ATOM 5047 O O . VAL A 1 607 ? 41.753 4.806 -51.703 1.00 97.31 607 VAL A O 1
ATOM 5050 N N . MET A 1 608 ? 39.812 3.708 -51.972 1.00 96.75 608 MET A N 1
ATOM 5051 C CA . MET A 1 608 ? 39.531 4.256 -53.301 1.00 96.75 608 MET A CA 1
ATOM 5052 C C . MET A 1 608 ? 39.302 5.771 -53.267 1.00 96.75 608 MET A C 1
ATOM 5054 O O . MET A 1 608 ? 39.833 6.461 -54.132 1.00 96.75 608 MET A O 1
ATOM 5058 N N . ASP A 1 609 ? 38.589 6.283 -52.261 1.00 96.12 609 ASP A N 1
ATOM 5059 C CA . ASP A 1 609 ? 38.344 7.718 -52.070 1.00 96.12 609 ASP A CA 1
ATOM 5060 C C . ASP A 1 609 ? 39.637 8.494 -51.766 1.00 96.12 609 ASP A C 1
ATOM 5062 O O . ASP A 1 609 ? 39.746 9.656 -52.131 1.00 96.12 609 ASP A O 1
ATOM 5066 N N . LEU A 1 610 ? 40.621 7.870 -51.103 1.00 95.06 610 LEU A N 1
ATOM 5067 C CA . LEU A 1 610 ? 41.946 8.461 -50.861 1.00 95.06 610 LEU A CA 1
ATOM 5068 C C . LEU A 1 610 ? 42.892 8.353 -52.068 1.00 95.06 610 LEU A C 1
ATOM 5070 O O . LEU A 1 610 ? 43.867 9.100 -52.143 1.00 95.06 610 LEU A O 1
ATOM 5074 N N . CYS A 1 611 ? 42.674 7.375 -52.952 1.00 94.12 611 CYS A N 1
ATOM 5075 C CA . CYS A 1 611 ? 43.458 7.199 -54.175 1.00 94.12 611 CYS A CA 1
ATOM 5076 C C . CYS A 1 611 ? 43.026 8.144 -55.305 1.00 94.12 611 CYS A C 1
ATOM 5078 O O . CYS A 1 611 ? 43.848 8.430 -56.178 1.00 94.12 611 CYS A O 1
ATOM 5080 N N . GLN A 1 612 ? 41.753 8.551 -55.319 1.00 89.75 612 GLN A N 1
ATOM 5081 C CA . GLN A 1 612 ? 41.216 9.598 -56.196 1.00 89.75 612 GLN A CA 1
ATOM 5082 C C . GLN A 1 612 ? 41.647 10.979 -55.706 1.00 89.75 612 GLN A C 1
ATOM 5084 O O . GLN A 1 612 ? 41.918 11.829 -56.586 1.00 89.75 612 GLN A O 1
#

InterPro domains:
  IPR012337 Ribonuclease H-like superfamily [SSF53098] (14-269)
  IPR019580 Pre-mRNA-processing-splicing factor 8, U6-snRNA-binding [PF10596] (459-612)
  IPR019581 Pre-mRNA-processing-splicing factor 8, U5-snRNA-binding [PF10597] (254-389)
  IPR019582 RNA recognition motif, spliceosomal PrP8 [PF10598] (3-93)
  IPR027652 Pre-mRNA-processing-splicing factor 8 [PTHR11140] (1-612)
  IPR042516 Pre-mRNA-processing-splicing factor 8, U5-snRNA-binding domain superfamily [G3DSA:3.30.43.40] (201-320)

Sequence (612 aa):
VYEKIDLTLLNRLLRLIVDHNIADYITAKNNVNINFKDMNHINSFGLIRGLQFASFVFQYYGLILDLLVLGLTRATELAGPPNLPNDFLTFTDVETETRHPIRLFCRYIDRFWIVFRFEKEEARDLVQRYLTENPDPNNENIVGYNNKTCWPRDCRMRRMKHDVNLGRAVFWEIENRLPRSVSTLEWSNSFASVYSKDNPNLLFAMCGFEVRILPKIRTYTEEFSQREGVWKLQNEVTKEMAAQAFLKVGDEGMKHFENRVRQILMASGATTFTKIANKWNTTLISLMTYFREAVIHTEALLDLLVKCENKIQTRIKIGLNSKMPSRFPPVVFYTPKELGGLGMLSMGHILIPQSDLRYSKQTETGITHFRSGMTHEEDQLIPNLYRYIQTWESEFIESQRVWAEYALKRSEAAAQNRRLTLEDLEDSWDRGIPRINTLFQKDRHTLAYDKGWRVRQDFKQYQQMKAHPFWWTHQRHDGKLWNLNNYRTDMIQALGGVEGILEHTLFKGTYFPTWEGLFWEKASGFEESMKYKKLTNAQRSGLNQIPNRRFTLWWSPTINRANVYVGFQVQLDLTGIFMHGKIPTLKISLIQIMRAHLWQKVHESIVMDLCQ